Protein 3V0D (pdb70)

B-factor: mean 23.6, std 9.69, range [8.45, 81.12]

Radius of gyration: 30.99 Å; Cα contacts (8 Å, |Δi|>4): 1532; chains: 2; bounding box: 64×59×99 Å

InterPro domains:
  IPR000387 Tyrosine-specific protein phosphatases domain [PS50056] (335-398)
  IPR005821 Ion transport domain [PF00520] (120-241)
  IPR014020 Tensin phosphatase, C2 domain [PF10409] (434-572)
  IPR014020 Tensin phosphatase, C2 domain [PS51182] (431-573)
  IPR014020 Tensin phosphatase, C2 domain [SM01326] (434-572)
  IPR016130 Protein-tyrosine phosphatase, active site [PS00383] (361-371)
  IPR027359 Voltage-dependent channel domain superfamily [G3DSA:1.20.120.350] (106-241)
  IPR029021 Protein-tyrosine phosphatase-like [G3DSA:3.90.190.10] (242-432)
  IPR029021 Protein-tyrosine phosphatase-like [SSF52799] (259-425)
  IPR029023 Tensin-type phosphatase domain [PS51181] (253-429)
  IPR035892 C2 domain superfamily [SSF49562] (437-572)
  IPR045102 TPTE, protein tyrosine phosphatase-like catalytic domain [cd14510] (249-425)
  IPR051281 Dual-specificity lipid and protein phosphatase [PTHR12305] (237-574)

Secondary structure (DSSP, 8-state):
-TTEEEETTEEEEEEEEETTEEEE--EESSS--TTSEEHHHHHHHHHHHSTT-EEEEEEETT----GGGGTT-EEEEEE-TTS---HHHHHHHHHHHHHHHHT-TT-EEEEE-SSSSHHHHHHHHHHHHHTTS-SSHHHHHHHHHHHHSS--TTS---SS--HHHHHHHHHHHHHHHHSTTSPPPP--EEEEEEEEE--TTSTTSSSTTEEEEEEETTEEEEEEETTTTBTEEEEEETTTTEEEEEE-SPPPB-SEEEEEEEE--TTS--BTBTSSEEEEEEGGG--TTEEEEEGGGSBTTTSGGGTTTS-TT-EEEEEEEE---/--HHHHTTSEEETTEEESEEEEETTEEEE---B----BHHHHHHHHHHHSTT-EEEEEEETT----GGGGTT-EEEEEE-TTS---HHHHHHHHHHHHHHHHT-TT-EEEEE-SSSSHHHHHHHHHHHHHHTS-SSHHHHHHHHHHHHSS--TTS---SS--HHHHHHHHHHHHHHHHSTTSPPPP--EEEEEEEEES-TTSTTSSSTTEEEEEEETTEEEEEEETTTTBTEEEEEETTTTEEEEEE-SPPPB-SEEEEEEEES-TTS--BTBTSSEEEEEEGGG--TTEEEEEGGGSBTTTSGGGTTTS-TT-EEEEEEEE---

Sequence (650 aa):
NKRRYRKDGFDLDLTYVTDHVIAMSFPSSSGRQSLFRNPIGEVSRFFKTKHPDDKFRIYNLCSERGYDETKKFDNHVYRVMIDDHNVPTLVDLLKFIDDAKVWMTSDPDHVIAIIHSKGGKGRTGTLVSSWLLEDGKFDTAKEALEYFGSRRTDFEVGDVFQGGVVEEETASQIRYVGYFEKIKKNYGGQLPPMMKKLKVTGVTITAIQQGVGRGNGSDLSMQIVSERRRQEVLLCKFAEGYNCALQYDDATDDCVTTCEVKNCPVLAGDIKVRFMMSTSKSLPRGYDNCPFYFWFNTSSLVEGDHVTLLKKREEEIDNPHKKKTWKIYRDNFTVKLTFSDAEDRTISQNKRRYRKDGFDLDDLTYVTDHVIAMSFPSSFRRNNPIGEVSRFFKTKHPDKKFRIYNLCSEERRGYDETKFDNHVYRVMIDDHNVPTLVDLLKKFIDDAKVWMTSDPDHVIAIIHSKGGKGRTGTLVSSWLLEDGKFDTAKEALEYFGSRRTDFEVGDVFQQGGVVEEETASQIRYVGYFEKIKKNYGGQQLPPMKKKLKKVTGVTITAIQGVGRRGNGSDLSMQIVSERRRQQEVLLCKFAEGYNCALQYDATDDDCVTCEVKNCPVLAGDIKVRFMMSTSKKSLPRGYDNCPFYFWFNTSLLVEGDHVTLKREEEEIDNPHKKKTWKIYRDNFTVKLTFSDAED

Nearest PDB structures (foldseek):
  3v0g-assembly2_B  TM=9.967E-01  e=2.244E-71  Ciona intestinalis
  3v0g-assembly4_D  TM=9.934E-01  e=1.334E-70  Ciona intestinalis
  3v0f-assembly2_B  TM=9.771E-01  e=1.043E-70  Ciona intestinalis
  3v0i-assembly1_A  TM=9.917E-01  e=1.447E-60  Ciona intestinalis
  3v0e-assembly1_A  TM=9.172E-01  e=2.207E-64  Ciona intestinalis

CATH classification: 3.90.190.10 (+1 more: 2.60.40.1110)

Solvent-accessible surface area: 29872 Å² total; per-residue (Å²): 140,136,69,72,23,162,121,97,69,9,70,1,27,3,11,73,2,25,112,64,4,0,0,0,12,10,1,7,86,43,216,105,73,121,191,83,0,9,21,43,57,0,5,102,0,0,86,82,70,28,75,120,72,4,49,0,0,0,0,3,9,81,89,6,18,23,42,27,96,0,66,73,61,19,30,61,5,60,1,46,46,44,2,7,2,51,0,86,50,0,29,126,0,11,86,32,0,83,102,50,31,112,82,26,117,80,18,0,0,0,0,0,2,126,42,0,61,9,7,0,3,2,0,0,0,0,4,0,5,24,62,50,114,44,105,48,8,140,88,0,12,20,50,0,0,9,101,0,9,133,14,110,110,77,74,111,46,70,52,10,25,1,4,0,4,72,33,0,0,25,28,3,34,89,0,82,118,99,78,66,35,126,85,6,99,136,50,49,8,79,1,52,10,1,24,0,42,1,0,103,44,0,18,142,10,50,0,27,4,4,20,0,29,0,21,18,149,149,122,92,50,13,34,0,75,2,55,133,34,106,42,2,44,55,126,93,49,65,130,102,30,18,1,61,1,96,7,84,115,8,52,78,2,33,27,15,0,18,0,30,0,52,22,103,20,209,88,9,88,150,41,44,33,96,0,5,0,0,0,31,1,7,0,20,21,14,146,69,86,79,32,59,4,130,32,122,58,0,0,7,0,28,66,142,161,27,87,189,40,6,64,116,76,0,27,1,72,0,44,12,44,115,15,88,170,143,79,162,49,70,48,136,26,28,27,163,128,94,69,9,37,0,1,2,16,50,0,30,110,67,4,0,0,0,0,13,0,43,114,105,148,4,59,9,46,58,0,7,99,0,0,86,81,67,28,74,118,71,3,49,0,0,0,0,4,14,90,95,2,12,18,43,26,79,0,64,74,57,19,48,61,5,56,0,51,43,44,2,7,1,47,0,77,41,0,27,118,0,6,81,30,0,80,99,52,31,114,79,30,116,80,17,0,0,0,0,0,1,126,15,0,71,9,7,0,3,2,0,0,0,0,9,1,5,36,69,50,120,45,110,46,9,139,90,0,15,22,61,0,0,37,111,0,32,76,16,118,114,78,76,120,56,112,40,8,27,0,5,0,4,76,37,0,0,28,29,2,34,62,0,83,122,99,71,72,31,135,76,7,98,93,64,65,8,77,1,54,9,1,23,0,42,1,0,100,42,0,17,158,7,47,0,48,8,4,19,0,31,0,20,18,153,134,121,91,52,12,33,0,75,2,62,127,36,106,42,2,40,47,135,96,64,72,143,99,31,12,1,61,1,97,8,83,116,8,51,76,3,34,13,15,0,18,0,30,0,52,20,116,24,210,100,8,76,150,42,46,35,97,0,6,0,0,0,31,2,6,0,10,16,10,130,64,86,76,35,60,2,114,24,95,58,0,0,9,0,39,66,150,168,21,102,193,46,5,69,119,77,0,27,0,71,0,43,12,44,113,15,93,176

Structure (mmCIF, N/CA/C/O backbone):
data_3V0D
#
_entry.id   3V0D
#
_cell.length_a   50.967
_cell.length_b   85.706
_cell.length_c   84.327
_cell.angle_alpha   90.00
_cell.angle_beta   90.96
_cell.angle_gamma   90.00
#
_symmetry.space_group_name_H-M   'P 1 21 1'
#
loop_
_entity.id
_entity.type
_entity.pdbx_description
1 polymer 'Voltage-sensor containing phosphatase'
2 non-polymer 'PHOSPHATE ION'
3 water water
#
loop_
_atom_site.group_PDB
_atom_site.id
_atom_site.type_symbol
_atom_site.label_atom_id
_atom_site.label_alt_id
_atom_site.label_comp_id
_atom_site.label_asym_id
_atom_site.label_entity_id
_atom_site.label_seq_id
_atom_site.pdbx_PDB_ins_code
_atom_site.Cartn_x
_atom_site.Cartn_y
_atom_site.Cartn_z
_atom_site.occupancy
_atom_site.B_iso_or_equiv
_atom_site.auth_seq_id
_atom_site.auth_comp_id
_atom_site.auth_asym_id
_atom_site.auth_atom_id
_atom_site.pdbx_PDB_model_num
ATOM 1 N N A ASN A 1 14 ? -0.582 -17.140 41.960 0.67 44.82 251 ASN A N 1
ATOM 2 C CA A ASN A 1 14 ? -0.285 -15.846 42.653 0.67 44.65 251 ASN A CA 1
ATOM 3 C C A ASN A 1 14 ? -0.405 -14.623 41.730 0.67 44.10 251 ASN A C 1
ATOM 4 O O A ASN A 1 14 ? -0.911 -14.738 40.611 0.67 44.12 251 ASN A O 1
ATOM 9 N N A LYS A 1 15 ? 0.058 -13.464 42.207 0.67 43.38 252 LYS A N 1
ATOM 10 C CA A LYS A 1 15 ? -0.020 -12.198 41.456 0.67 42.58 252 LYS A CA 1
ATOM 11 C C A LYS A 1 15 ? 0.737 -12.246 40.131 0.67 41.85 252 LYS A C 1
ATOM 12 O O A LYS A 1 15 ? 0.332 -11.617 39.144 0.67 41.27 252 LYS A O 1
ATOM 18 N N A ARG A 1 16 ? 1.837 -12.994 40.119 0.67 41.11 253 ARG A N 1
ATOM 19 C CA A ARG A 1 16 ? 2.677 -13.106 38.934 0.67 40.54 253 ARG A CA 1
ATOM 20 C C A ARG A 1 16 ? 2.107 -14.052 37.882 0.67 39.76 253 ARG A C 1
ATOM 21 O O A ARG A 1 16 ? 2.620 -14.100 36.770 0.67 39.37 253 ARG A O 1
ATOM 29 N N . ARG A 1 17 ? 1.049 -14.792 38.225 1.00 39.17 254 ARG A N 1
ATOM 30 C CA . ARG A 1 17 ? 0.588 -15.901 37.379 1.00 38.31 254 ARG A CA 1
ATOM 31 C C . ARG A 1 17 ? -0.770 -15.696 36.692 1.00 37.17 254 ARG A C 1
ATOM 32 O O . ARG A 1 17 ? -1.785 -15.446 37.358 1.00 37.99 254 ARG A O 1
ATOM 40 N N . TYR A 1 18 ? -0.776 -15.823 35.362 1.00 34.98 255 TYR A N 1
ATOM 41 C CA . TYR A 1 18 ? -1.995 -15.850 34.555 1.00 33.17 255 TYR A CA 1
ATOM 42 C C . TYR A 1 18 ? -2.327 -17.315 34.229 1.00 33.85 255 TYR A C 1
ATOM 43 O O . TYR A 1 18 ? -1.624 -17.964 33.457 1.00 32.18 255 TYR A O 1
ATOM 52 N N . ARG A 1 19 ? -3.388 -17.835 34.845 1.00 35.15 256 ARG A N 1
ATOM 53 C CA . ARG A 1 19 ? -3.788 -19.236 34.666 1.00 37.63 256 ARG A CA 1
ATOM 54 C C . ARG A 1 19 ? -5.251 -19.269 34.269 1.00 38.40 256 ARG A C 1
ATOM 55 O O . ARG A 1 19 ? -6.138 -19.430 35.124 1.00 39.45 256 ARG A O 1
ATOM 63 N N . LYS A 1 20 ? -5.498 -19.131 32.971 1.00 38.97 257 LYS A N 1
ATOM 64 C CA . LYS A 1 20 ? -6.831 -18.882 32.444 1.00 39.56 257 LYS A CA 1
ATOM 65 C C . LYS A 1 20 ? -6.886 -19.206 30.955 1.00 39.03 257 LYS A C 1
ATOM 66 O O . LYS A 1 20 ? -5.905 -19.010 30.232 1.00 38.61 257 LYS A O 1
ATOM 72 N N . ASP A 1 21 ? -8.034 -19.718 30.512 1.00 38.58 258 ASP A N 1
ATOM 73 C CA . ASP A 1 21 ? -8.329 -19.934 29.090 1.00 37.99 258 ASP A CA 1
ATOM 74 C C . ASP A 1 21 ? -7.254 -20.725 28.345 1.00 36.98 258 ASP A C 1
ATOM 75 O O . ASP A 1 21 ? -6.958 -20.440 27.186 1.00 37.07 258 ASP A O 1
ATOM 80 N N . GLY A 1 22 ? -6.675 -21.710 29.022 1.00 35.58 259 GLY A N 1
ATOM 81 C CA . GLY A 1 22 ? -5.670 -22.574 28.420 1.00 34.29 259 GLY A CA 1
ATOM 82 C C . GLY A 1 22 ? -4.264 -22.006 28.370 1.00 33.19 259 GLY A C 1
ATOM 83 O O . GLY A 1 22 ? -3.418 -22.534 27.656 1.00 33.84 259 GLY A O 1
ATOM 84 N N . PHE A 1 23 ? -4.017 -20.934 29.127 1.00 32.06 260 PHE A N 1
ATOM 85 C CA . PHE A 1 23 ? -2.678 -20.363 29.293 1.00 30.36 260 PHE A CA 1
ATOM 86 C C . PHE A 1 23 ? -2.229 -20.520 30.728 1.00 30.42 260 PHE A C 1
ATOM 87 O O . PHE A 1 23 ? -3.048 -20.540 31.658 1.00 31.11 260 PHE A O 1
ATOM 95 N N . ASP A 1 24 ? -0.924 -20.649 30.901 1.00 29.04 261 ASP A N 1
ATOM 96 C CA . ASP A 1 24 ? -0.320 -20.687 32.210 1.00 28.66 261 ASP A CA 1
ATOM 97 C C . ASP A 1 24 ? 0.999 -19.948 32.071 1.00 27.61 261 ASP A C 1
ATOM 98 O O . ASP A 1 24 ? 2.001 -20.539 31.677 1.00 28.37 261 ASP A O 1
ATOM 103 N N . LEU A 1 25 ? 0.981 -18.654 32.387 1.00 26.44 262 LEU A N 1
ATOM 104 C CA . LEU A 1 25 ? 2.122 -17.773 32.130 1.00 25.73 262 LEU A CA 1
ATOM 105 C C . LEU A 1 25 ? 2.442 -16.864 33.309 1.00 24.81 262 LEU A C 1
ATOM 106 O O . LEU A 1 25 ? 1.539 -16.458 34.053 1.00 25.63 262 LEU A O 1
ATOM 111 N N . ASP A 1 26 ? 3.726 -16.528 33.445 1.00 23.75 263 ASP A N 1
ATOM 112 C CA . ASP A 1 26 ? 4.177 -15.491 34.361 1.00 23.57 263 ASP A CA 1
ATOM 113 C C . ASP A 1 26 ? 3.915 -14.140 33.670 1.00 22.29 263 ASP A C 1
ATOM 114 O O . ASP A 1 26 ? 4.725 -13.657 32.876 1.00 21.64 263 ASP A O 1
ATOM 119 N N . LEU A 1 27 ? 2.760 -13.552 33.952 1.00 21.84 264 LEU A N 1
ATOM 120 C CA . LEU A 1 27 ? 2.242 -12.421 33.200 1.00 21.22 264 LEU A CA 1
ATOM 121 C C . LEU A 1 27 ? 1.196 -11.779 34.087 1.00 20.23 264 LEU A C 1
ATOM 122 O O . LEU A 1 27 ? 0.355 -12.477 34.672 1.00 22.86 264 LEU A O 1
ATOM 127 N N . THR A 1 28 ? 1.259 -10.452 34.180 1.00 18.93 265 THR A N 1
ATOM 128 C CA . THR A 1 28 ? 0.400 -9.693 35.069 1.00 19.01 265 THR A CA 1
ATOM 129 C C . THR A 1 28 ? -0.205 -8.525 34.313 1.00 17.86 265 THR A C 1
ATOM 130 O O . THR A 1 28 ? 0.538 -7.737 33.706 1.00 18.31 265 THR A O 1
ATOM 134 N N . TYR A 1 29 ? -1.525 -8.355 34.385 1.00 18.20 266 TYR A N 1
ATOM 135 C CA . TYR A 1 29 ? -2.164 -7.114 33.963 1.00 17.63 266 TYR A CA 1
ATOM 136 C C . TYR A 1 29 ? -2.000 -6.087 35.072 1.00 17.83 266 TYR A C 1
ATOM 137 O O . TYR A 1 29 ? -2.719 -6.093 36.067 1.00 19.69 266 TYR A O 1
ATOM 146 N N . VAL A 1 30 ? -0.983 -5.247 34.945 1.00 17.34 267 VAL A N 1
ATOM 147 C CA . VAL A 1 30 ? -0.777 -4.151 35.890 1.00 17.89 267 VAL A CA 1
ATOM 148 C C . VAL A 1 30 ? -1.970 -3.190 35.844 1.00 17.81 267 VAL A C 1
ATOM 149 O O . VAL A 1 30 ? -2.463 -2.770 36.889 1.00 19.05 267 VAL A O 1
ATOM 153 N N . THR A 1 31 ? -2.415 -2.901 34.618 1.00 17.88 268 THR A N 1
ATOM 154 C CA . THR A 1 31 ? -3.728 -2.316 34.345 1.00 18.71 268 THR A CA 1
ATOM 155 C C . THR A 1 31 ? -4.351 -3.161 33.238 1.00 18.95 268 THR A C 1
ATOM 156 O O . THR A 1 31 ? -3.726 -4.104 32.754 1.00 19.31 268 THR A O 1
ATOM 160 N N . ASP A 1 32 ? -5.569 -2.834 32.807 1.00 19.52 269 ASP A N 1
ATOM 161 C CA . ASP A 1 32 ? -6.158 -3.561 31.673 1.00 20.06 269 ASP A CA 1
ATOM 162 C C . ASP A 1 32 ? -5.336 -3.460 30.400 1.00 19.17 269 ASP A C 1
ATOM 163 O O . ASP A 1 32 ? -5.500 -4.305 29.528 1.00 20.38 269 ASP A O 1
ATOM 168 N N . HIS A 1 33 ? -4.510 -2.406 30.264 1.00 17.96 270 HIS A N 1
ATOM 169 C CA . HIS A 1 33 ? -3.777 -2.196 29.003 1.00 17.55 270 HIS A CA 1
ATOM 170 C C . HIS A 1 33 ? -2.273 -2.188 29.155 1.00 16.91 270 HIS A C 1
ATOM 171 O O . HIS A 1 33 ? -1.585 -1.927 28.184 1.00 17.32 270 HIS A O 1
ATOM 178 N N . VAL A 1 34 ? -1.776 -2.495 30.359 1.00 16.83 271 VAL A N 1
ATOM 179 C CA . VAL A 1 34 ? -0.342 -2.502 30.642 1.00 15.93 271 VAL A CA 1
ATOM 180 C C . VAL A 1 34 ? -0.003 -3.805 31.331 1.00 16.07 271 VAL A C 1
ATOM 181 O O . VAL A 1 34 ? -0.463 -4.058 32.448 1.00 17.06 271 VAL A O 1
ATOM 185 N N . ILE A 1 35 ? 0.801 -4.623 30.640 1.00 15.91 272 ILE A N 1
ATOM 186 C CA . ILE A 1 35 ? 1.185 -5.937 31.092 1.00 16.11 272 ILE A CA 1
ATOM 187 C C . ILE A 1 35 ? 2.659 -5.929 31.492 1.00 15.57 272 ILE A C 1
ATOM 188 O O . ILE A 1 35 ? 3.479 -5.303 30.809 1.00 15.85 272 ILE A O 1
ATOM 193 N N . ALA A 1 36 ? 2.979 -6.624 32.594 1.00 16.07 273 ALA A N 1
ATOM 194 C CA . ALA A 1 36 ? 4.350 -6.916 32.982 1.00 16.19 273 ALA A CA 1
ATOM 195 C C . ALA A 1 36 ? 4.526 -8.423 32.934 1.00 16.33 273 ALA A C 1
ATOM 196 O O . ALA A 1 36 ? 3.665 -9.165 33.409 1.00 18.01 273 ALA A O 1
ATOM 198 N N . MET A 1 37 ? 5.640 -8.908 32.384 1.00 15.71 274 MET A N 1
ATOM 199 C CA . MET A 1 37 ? 5.836 -10.358 32.264 1.00 16.46 274 MET A CA 1
ATOM 200 C C . MET A 1 37 ? 7.324 -10.687 32.267 1.00 15.64 274 MET A C 1
ATOM 201 O O . MET A 1 37 ? 8.180 -9.793 32.156 1.00 15.65 274 MET A O 1
ATOM 206 N N . SER A 1 38 ? 7.627 -11.974 32.393 1.00 16.90 275 SER A N 1
ATOM 207 C CA . SER A 1 38 ? 9.001 -12.457 32.330 1.00 17.16 275 SER A CA 1
ATOM 208 C C . SER A 1 38 ? 9.429 -12.715 30.878 1.00 16.50 275 SER A C 1
ATOM 209 O O . SER A 1 38 ? 8.667 -12.462 29.928 1.00 17.37 275 SER A O 1
ATOM 212 N N . PHE A 1 39 ? 10.660 -13.189 30.709 1.00 16.65 276 PHE A N 1
ATOM 213 C CA . PHE A 1 39 ? 11.227 -13.311 29.381 1.00 16.89 276 PHE A CA 1
ATOM 214 C C . PHE A 1 39 ? 10.528 -14.406 28.546 1.00 17.38 276 PHE A C 1
ATOM 215 O O . PHE A 1 39 ? 10.306 -15.519 29.047 1.00 19.15 276 PHE A O 1
ATOM 223 N N . PRO A 1 40 ? 10.176 -14.120 27.275 1.00 18.24 277 PRO A N 1
ATOM 224 C CA . PRO A 1 40 ? 9.592 -15.165 26.408 1.00 19.35 277 PRO A CA 1
ATOM 225 C C . PRO A 1 40 ? 10.726 -16.072 25.940 1.00 20.24 277 PRO A C 1
ATOM 226 O O . PRO A 1 40 ? 11.544 -15.686 25.089 1.00 21.51 277 PRO A O 1
ATOM 230 N N . SER A 1 41 ? 10.760 -17.279 26.496 1.00 21.94 278 SER A N 1
ATOM 231 C CA A SER A 1 41 ? 11.936 -18.127 26.430 0.83 23.21 278 SER A CA 1
ATOM 232 C CA B SER A 1 41 ? 11.932 -18.143 26.439 0.17 22.83 278 SER A CA 1
ATOM 233 C C . SER A 1 41 ? 11.908 -19.119 25.273 1.00 23.36 278 SER A C 1
ATOM 234 O O . SER A 1 41 ? 10.848 -19.495 24.776 1.00 22.94 278 SER A O 1
ATOM 239 N N . SER A 1 42 ? 13.106 -19.543 24.868 1.00 25.46 279 SER A N 1
ATOM 240 C CA . SER A 1 42 ? 13.304 -20.408 23.720 1.00 27.61 279 SER A CA 1
ATOM 241 C C . SER A 1 42 ? 12.785 -21.794 23.994 1.00 28.17 279 SER A C 1
ATOM 242 O O . SER A 1 42 ? 12.869 -22.287 25.127 1.00 28.80 279 SER A O 1
ATOM 247 N N . GLY A 1 43 ? 12.249 -22.415 22.947 1.00 29.35 280 GLY A N 1
ATOM 248 C CA . GLY A 1 43 ? 11.781 -23.794 23.039 1.00 29.36 280 GLY A CA 1
ATOM 249 C C . GLY A 1 43 ? 10.491 -23.967 23.830 1.00 28.96 280 GLY A C 1
ATOM 250 O O . GLY A 1 43 ? 9.858 -22.981 24.254 1.00 28.90 280 GLY A O 1
ATOM 251 N N . ARG A 1 44 ? 10.112 -25.231 24.039 1.00 29.00 281 ARG A N 1
ATOM 252 C CA . ARG A 1 44 ? 8.784 -25.577 24.572 1.00 29.56 281 ARG A CA 1
ATOM 253 C C . ARG A 1 44 ? 8.720 -25.822 26.090 1.00 30.03 281 ARG A C 1
ATOM 254 O O . ARG A 1 44 ? 7.625 -25.864 26.668 1.00 29.98 281 ARG A O 1
ATOM 262 N N . GLN A 1 45 ? 9.889 -25.948 26.719 1.00 30.29 282 GLN A N 1
ATOM 263 C CA . GLN A 1 45 ? 10.012 -26.208 28.154 1.00 31.39 282 GLN A CA 1
ATOM 264 C C . GLN A 1 45 ? 9.339 -25.099 28.954 1.00 30.13 282 GLN A C 1
ATOM 265 O O . GLN A 1 45 ? 9.581 -23.906 28.708 1.00 29.64 282 GLN A O 1
ATOM 271 N N . SER A 1 46 ? 8.493 -25.487 29.903 1.00 29.61 283 SER A N 1
ATOM 272 C CA . SER A 1 46 ? 7.737 -24.528 30.707 1.00 29.78 283 SER A CA 1
ATOM 273 C C . SER A 1 46 ? 8.210 -24.477 32.170 1.00 28.89 283 SER A C 1
ATOM 274 O O . SER A 1 46 ? 7.656 -23.718 32.975 1.00 30.02 283 SER A O 1
ATOM 279 N N . LEU A 1 47 ? 9.233 -25.262 32.511 1.00 28.37 284 LEU A N 1
ATOM 280 C CA . LEU A 1 47 ? 9.776 -25.269 33.880 1.00 27.58 284 LEU A CA 1
ATOM 281 C C . LEU A 1 47 ? 10.376 -23.897 34.160 1.00 27.24 284 LEU A C 1
ATOM 282 O O . LEU A 1 47 ? 11.461 -23.583 33.691 1.00 28.36 284 LEU A O 1
ATOM 287 N N . PHE A 1 48 ? 9.635 -23.106 34.923 1.00 26.10 285 PHE A N 1
ATOM 288 C CA . PHE A 1 48 ? 10.009 -21.778 35.395 1.00 27.19 285 PHE A CA 1
ATOM 289 C C . PHE A 1 48 ? 10.351 -20.846 34.255 1.00 26.92 285 PHE A C 1
ATOM 290 O O . PHE A 1 48 ? 11.244 -19.987 34.381 1.00 28.60 285 PHE A O 1
ATOM 298 N N . ARG A 1 49 ? 9.628 -21.002 33.144 1.00 25.54 286 ARG A N 1
ATOM 299 C CA . ARG A 1 49 ? 9.735 -20.043 32.052 1.00 25.96 286 ARG A CA 1
ATOM 300 C C . ARG A 1 49 ? 8.482 -20.003 31.193 1.00 23.75 286 ARG A C 1
ATOM 301 O O . ARG A 1 49 ? 7.730 -20.987 31.118 1.00 24.12 286 ARG A O 1
ATOM 309 N N . ASN A 1 50 ? 8.272 -18.858 30.552 1.00 23.25 287 ASN A N 1
ATOM 310 C CA . ASN A 1 50 ? 7.191 -18.665 29.614 1.00 21.99 287 ASN A CA 1
ATOM 311 C C . ASN A 1 50 ? 7.678 -19.034 28.223 1.00 21.75 287 ASN A C 1
ATOM 312 O O . ASN A 1 50 ? 8.510 -18.354 27.677 1.00 22.42 287 ASN A O 1
ATOM 317 N N . PRO A 1 51 ? 7.181 -20.129 27.639 1.00 22.35 288 PRO A N 1
ATOM 318 C CA . PRO A 1 51 ? 7.633 -20.486 26.287 1.00 22.37 288 PRO A CA 1
ATOM 319 C C . PRO A 1 51 ? 7.185 -19.432 25.288 1.00 21.40 288 PRO A C 1
ATOM 320 O O . PRO A 1 51 ? 6.020 -19.013 25.305 1.00 21.31 288 PRO A O 1
ATOM 324 N N . ILE A 1 52 ? 8.101 -19.007 24.421 1.00 20.99 289 ILE A N 1
ATOM 325 C CA . ILE A 1 52 ? 7.795 -17.934 23.464 1.00 20.93 289 ILE A CA 1
ATOM 326 C C . ILE A 1 52 ? 6.589 -18.257 22.568 1.00 21.73 289 ILE A C 1
ATOM 327 O O . ILE A 1 52 ? 5.810 -17.361 22.251 1.00 21.44 289 ILE A O 1
ATOM 332 N N . GLY A 1 53 ? 6.425 -19.527 22.190 1.00 22.13 290 GLY A N 1
ATOM 333 C CA . GLY A 1 53 ? 5.258 -19.934 21.416 1.00 23.21 290 GLY A CA 1
ATOM 334 C C . GLY A 1 53 ? 3.954 -19.650 22.146 1.00 22.86 290 GLY A C 1
ATOM 335 O O . GLY A 1 53 ? 2.974 -19.214 21.530 1.00 24.01 290 GLY A O 1
ATOM 336 N N . GLU A 1 54 ? 3.933 -19.882 23.461 1.00 22.15 291 GLU A N 1
ATOM 337 C CA . GLU A 1 54 ? 2.742 -19.613 24.255 1.00 22.16 291 GLU A CA 1
ATOM 338 C C . GLU A 1 54 ? 2.508 -18.119 24.471 1.00 21.12 291 GLU A C 1
ATOM 339 O O . GLU A 1 54 ? 1.381 -17.652 24.445 1.00 21.38 291 GLU A O 1
ATOM 345 N N . VAL A 1 55 ? 3.576 -17.354 24.664 1.00 20.12 292 VAL A N 1
ATOM 346 C CA . VAL A 1 55 ? 3.430 -15.912 24.844 1.00 19.46 292 VAL A CA 1
ATOM 347 C C . VAL A 1 55 ? 2.930 -15.270 23.550 1.00 19.48 292 VAL A C 1
ATOM 348 O O . VAL A 1 55 ? 2.015 -14.432 23.567 1.00 19.74 292 VAL A O 1
ATOM 352 N N . SER A 1 56 ? 3.499 -15.680 22.422 1.00 20.77 293 SER A N 1
ATOM 353 C CA . SER A 1 56 ? 3.050 -15.099 21.162 1.00 21.60 293 SER A CA 1
ATOM 354 C C . SER A 1 56 ? 1.603 -15.505 20.853 1.00 21.89 293 SER A C 1
ATOM 355 O O . SER A 1 56 ? 0.804 -14.670 20.409 1.00 21.80 293 SER A O 1
ATOM 360 N N . ARG A 1 57 ? 1.248 -16.761 21.138 1.00 22.33 294 ARG A N 1
ATOM 361 C CA . ARG A 1 57 ? -0.147 -17.201 21.028 1.00 23.36 294 ARG A CA 1
ATOM 362 C C . ARG A 1 57 ? -1.088 -16.367 21.903 1.00 22.95 294 ARG A C 1
ATOM 363 O O . ARG A 1 57 ? -2.180 -16.007 21.481 1.00 23.48 294 ARG A O 1
ATOM 371 N N . PHE A 1 58 ? -0.664 -16.077 23.134 1.00 21.87 295 PHE A N 1
ATOM 372 C CA . PHE A 1 58 ? -1.456 -15.258 24.033 1.00 21.85 295 PHE A CA 1
ATOM 373 C C . PHE A 1 58 ? -1.805 -13.913 23.402 1.00 21.71 295 PHE A C 1
ATOM 374 O O . PHE A 1 58 ? -2.963 -13.499 23.392 1.00 22.44 295 PHE A O 1
ATOM 382 N N . PHE A 1 59 ? -0.793 -13.216 22.900 1.00 20.75 296 PHE A N 1
ATOM 383 C CA . PHE A 1 59 ? -1.029 -11.884 22.344 1.00 20.83 296 PHE A CA 1
ATOM 384 C C . PHE A 1 59 ? -1.847 -11.883 21.067 1.00 21.55 296 PHE A C 1
ATOM 385 O O . PHE A 1 59 ? -2.746 -11.060 20.900 1.00 22.23 296 PHE A O 1
ATOM 393 N N . LYS A 1 60 ? -1.569 -12.839 20.193 1.00 22.61 297 LYS A N 1
ATOM 394 C CA . LYS A 1 60 ? -2.327 -12.950 18.955 1.00 24.40 297 LYS A CA 1
ATOM 395 C C . LYS A 1 60 ? -3.794 -13.303 19.214 1.00 24.71 297 LYS A C 1
ATOM 396 O O . LYS A 1 60 ? -4.681 -12.884 18.455 1.00 26.80 297 LYS A O 1
ATOM 402 N N . THR A 1 61 ? -4.049 -14.061 20.281 1.00 25.17 298 THR A N 1
ATOM 403 C CA . THR A 1 61 ? -5.399 -14.512 20.639 1.00 26.74 298 THR A CA 1
ATOM 404 C C . THR A 1 61 ? -6.184 -13.448 21.394 1.00 26.45 298 THR A C 1
ATOM 405 O O . THR A 1 61 ? -7.349 -13.187 21.079 1.00 27.48 298 THR A O 1
ATOM 409 N N . LYS A 1 62 ? -5.543 -12.843 22.389 1.00 25.54 299 LYS A N 1
ATOM 410 C CA . LYS A 1 62 ? -6.219 -11.943 23.312 1.00 25.61 299 LYS A CA 1
ATOM 411 C C . LYS A 1 62 ? -6.212 -10.484 22.879 1.00 23.40 299 LYS A C 1
ATOM 412 O O . LYS A 1 62 ? -7.092 -9.700 23.284 1.00 24.17 299 LYS A O 1
ATOM 418 N N . HIS A 1 63 ? -5.204 -10.099 22.098 1.00 21.96 300 HIS A N 1
ATOM 419 C CA . HIS A 1 63 ? -5.046 -8.704 21.704 1.00 20.97 300 HIS A CA 1
ATOM 420 C C . HIS A 1 63 ? -4.668 -8.601 20.226 1.00 21.23 300 HIS A C 1
ATOM 421 O O . HIS A 1 63 ? -3.709 -7.898 19.878 1.00 20.51 300 HIS A O 1
ATOM 428 N N . PRO A 1 64 ? -5.406 -9.316 19.344 1.00 22.44 301 PRO A N 1
ATOM 429 C CA . PRO A 1 64 ? -4.958 -9.377 17.950 1.00 22.61 301 PRO A CA 1
ATOM 430 C C . PRO A 1 64 ? -4.787 -7.996 17.319 1.00 21.58 301 PRO A C 1
ATOM 431 O O . PRO A 1 64 ? -5.684 -7.136 17.393 1.00 21.50 301 PRO A O 1
ATOM 435 N N . ASP A 1 65 ? -3.605 -7.785 16.741 1.00 21.39 302 ASP A N 1
ATOM 436 C CA A ASP A 1 65 ? -3.239 -6.528 16.076 0.77 22.00 302 ASP A CA 1
ATOM 437 C CA B ASP A 1 65 ? -3.271 -6.538 16.053 0.23 21.42 302 ASP A CA 1
ATOM 438 C C . ASP A 1 65 ? -3.281 -5.309 16.981 1.00 21.19 302 ASP A C 1
ATOM 439 O O . ASP A 1 65 ? -3.283 -4.172 16.498 1.00 22.94 302 ASP A O 1
ATOM 448 N N . LYS A 1 66 ? -3.283 -5.534 18.298 1.00 19.22 303 LYS A N 1
ATOM 449 C CA . LYS A 1 66 ? -3.424 -4.423 19.235 1.00 19.15 303 LYS A CA 1
ATOM 450 C C . LYS A 1 66 ? -2.428 -4.522 20.383 1.00 17.81 303 LYS A C 1
ATOM 451 O O . LYS A 1 66 ? -2.695 -4.010 21.485 1.00 18.64 303 LYS A O 1
ATOM 457 N N . PHE A 1 67 ? -1.273 -5.134 20.134 1.00 16.99 304 PHE A N 1
ATOM 458 C CA . PHE A 1 67 ? -0.234 -5.197 21.162 1.00 17.12 304 PHE A CA 1
ATOM 459 C C . PHE A 1 67 ? 1.119 -4.686 20.679 1.00 16.40 304 PHE A C 1
ATOM 460 O O . PHE A 1 67 ? 1.445 -4.724 19.481 1.00 16.70 304 PHE A O 1
ATOM 468 N N . ARG A 1 68 ? 1.930 -4.259 21.645 1.00 16.02 305 ARG A N 1
ATOM 469 C CA . ARG A 1 68 ? 3.327 -3.914 21.410 1.00 15.77 305 ARG A CA 1
ATOM 470 C C . ARG A 1 68 ? 4.112 -4.513 22.565 1.00 15.21 305 ARG A C 1
ATOM 471 O O . ARG A 1 68 ? 3.717 -4.357 23.731 1.00 15.92 305 ARG A O 1
ATOM 479 N N . ILE A 1 69 ? 5.219 -5.177 22.244 1.00 15.06 306 ILE A N 1
ATOM 480 C CA . ILE A 1 69 ? 6.079 -5.842 23.237 1.00 15.10 306 ILE A CA 1
ATOM 481 C C . ILE A 1 69 ? 7.351 -5.038 23.411 1.00 14.38 306 ILE A C 1
ATOM 482 O O . ILE A 1 69 ? 7.969 -4.642 22.420 1.00 15.17 306 ILE A O 1
ATOM 487 N N . TYR A 1 70 ? 7.759 -4.845 24.668 1.00 14.27 307 TYR A N 1
ATOM 488 C CA . TYR A 1 70 ? 9.019 -4.178 24.982 1.00 14.23 307 TYR A CA 1
ATOM 489 C C . TYR A 1 70 ? 9.942 -5.156 25.682 1.00 13.83 307 TYR A C 1
ATOM 490 O O . TYR A 1 70 ? 9.615 -5.655 26.774 1.00 14.73 307 TYR A O 1
ATOM 499 N N . ASN A 1 71 ? 11.078 -5.431 25.042 1.00 13.98 308 ASN A N 1
ATOM 500 C CA . ASN A 1 71 ? 12.116 -6.288 25.610 1.00 13.74 308 ASN A CA 1
ATOM 501 C C . ASN A 1 71 ? 13.179 -5.386 26.210 1.00 14.12 308 ASN A C 1
ATOM 502 O O . ASN A 1 71 ? 13.881 -4.687 25.470 1.00 14.48 308 ASN A O 1
ATOM 507 N N . LEU A 1 72 ? 13.294 -5.402 27.539 1.00 13.65 309 LEU A N 1
ATOM 508 C CA . LEU A 1 72 ? 14.202 -4.506 28.267 1.00 13.88 309 LEU A CA 1
ATOM 509 C C . LEU A 1 72 ? 15.569 -5.137 28.528 1.00 14.38 309 LEU A C 1
ATOM 510 O O . LEU A 1 72 ? 16.379 -4.568 29.256 1.00 15.72 309 LEU A O 1
ATOM 515 N N . CYS A 1 73 ? 15.849 -6.304 27.945 1.00 14.30 310 CYS A N 1
ATOM 516 C CA . CYS A 1 73 ? 17.096 -7.012 28.279 1.00 14.34 310 CYS A CA 1
ATOM 517 C C . CYS A 1 73 ? 18.202 -6.679 27.307 1.00 14.54 310 CYS A C 1
ATOM 518 O O . CYS A 1 73 ? 18.131 -7.017 26.118 1.00 15.29 310 CYS A O 1
ATOM 521 N N . SER A 1 74 ? 19.293 -6.100 27.801 1.00 14.64 311 SER A N 1
ATOM 522 C CA . SER A 1 74 ? 20.468 -5.965 26.956 1.00 15.12 311 SER A CA 1
ATOM 523 C C . SER A 1 74 ? 21.051 -7.339 26.621 1.00 15.09 311 SER A C 1
ATOM 524 O O . SER A 1 74 ? 21.734 -7.488 25.612 1.00 16.67 311 SER A O 1
ATOM 527 N N . GLU A 1 75 ? 20.808 -8.336 27.466 1.00 15.10 312 GLU A N 1
ATOM 528 C CA . GLU A 1 75 ? 21.556 -9.585 27.377 1.00 15.68 312 GLU A CA 1
ATOM 529 C C . GLU A 1 75 ? 21.043 -10.512 26.285 1.00 16.43 312 GLU A C 1
ATOM 530 O O . GLU A 1 75 ? 21.797 -11.395 25.881 1.00 17.40 312 GLU A O 1
ATOM 541 N N . ARG A 1 76 ? 19.793 -10.371 25.867 1.00 15.95 313 ARG A N 1
ATOM 542 C CA . ARG A 1 76 ? 19.163 -11.401 25.036 1.00 17.77 313 ARG A CA 1
ATOM 543 C C . ARG A 1 76 ? 17.990 -10.826 24.272 1.00 15.91 313 ARG A C 1
ATOM 544 O O . ARG A 1 76 ? 17.112 -10.194 24.880 1.00 16.10 313 ARG A O 1
ATOM 559 N N . GLY A 1 77 ? 17.988 -11.050 22.947 1.00 16.47 314 GLY A N 1
ATOM 560 C CA . GLY A 1 77 ? 16.790 -10.898 22.129 1.00 16.54 314 GLY A CA 1
ATOM 561 C C . GLY A 1 77 ? 16.223 -12.268 21.786 1.00 15.98 314 GLY A C 1
ATOM 562 O O . GLY A 1 77 ? 16.463 -13.262 22.459 1.00 17.62 314 GLY A O 1
ATOM 563 N N . TYR A 1 78 ? 15.437 -12.304 20.718 1.00 16.03 315 TYR A N 1
ATOM 564 C CA . TYR A 1 78 ? 14.715 -13.486 20.275 1.00 15.65 315 TYR A CA 1
ATOM 565 C C . TYR A 1 78 ? 14.166 -13.188 18.882 1.00 15.50 315 TYR A C 1
ATOM 566 O O . TYR A 1 78 ? 14.320 -12.063 18.381 1.00 15.83 315 TYR A O 1
ATOM 575 N N . ASP A 1 79 ? 13.531 -14.184 18.270 1.00 16.38 316 ASP A N 1
ATOM 576 C CA . ASP A 1 79 ? 12.881 -14.030 16.971 1.00 15.91 316 ASP A CA 1
ATOM 577 C C . ASP A 1 79 ? 11.624 -13.178 17.119 1.00 15.84 316 ASP A C 1
ATOM 578 O O . ASP A 1 79 ? 10.555 -13.655 17.530 1.00 16.70 316 ASP A O 1
ATOM 583 N N . GLU A 1 80 ? 11.747 -11.902 16.779 1.00 15.74 317 GLU A N 1
ATOM 584 C CA . GLU A 1 80 ? 10.655 -10.945 16.977 1.00 15.73 317 GLU A CA 1
ATOM 585 C C . GLU A 1 80 ? 9.532 -11.137 15.977 1.00 15.66 317 GLU A C 1
ATOM 586 O O . GLU A 1 80 ? 8.436 -10.605 16.160 1.00 16.19 317 GLU A O 1
ATOM 592 N N . THR A 1 81 ? 9.794 -11.904 14.914 1.00 15.54 318 THR A N 1
ATOM 593 C CA . THR A 1 81 ? 8.732 -12.238 13.981 1.00 16.88 318 THR A CA 1
ATOM 594 C C . THR A 1 81 ? 7.672 -13.140 14.611 1.00 16.60 318 THR A C 1
ATOM 595 O O . THR A 1 81 ? 6.524 -13.154 14.153 1.00 17.92 318 THR A O 1
ATOM 599 N N . LYS A 1 82 ? 8.013 -13.823 15.714 1.00 17.17 319 LYS A N 1
ATOM 600 C CA A LYS A 1 82 ? 7.031 -14.577 16.504 0.50 18.50 319 LYS A CA 1
ATOM 601 C CA B LYS A 1 82 ? 6.989 -14.583 16.423 0.50 18.13 319 LYS A CA 1
ATOM 602 C C . LYS A 1 82 ? 5.921 -13.658 17.013 1.00 18.40 319 LYS A C 1
ATOM 603 O O . LYS A 1 82 ? 4.791 -14.104 17.239 1.00 20.25 319 LYS A O 1
ATOM 614 N N . PHE A 1 83 ? 6.269 -12.385 17.234 1.00 17.75 320 PHE A N 1
ATOM 615 C CA . PHE A 1 83 ? 5.321 -11.373 17.719 1.00 18.23 320 PHE A CA 1
ATOM 616 C C . PHE A 1 83 ? 4.903 -10.442 16.573 1.00 18.21 320 PHE A C 1
ATOM 617 O O . PHE A 1 83 ? 4.544 -9.288 16.795 1.00 19.40 320 PHE A O 1
ATOM 625 N N . ASP A 1 84 ? 4.959 -10.964 15.346 1.00 18.48 321 ASP A N 1
ATOM 626 C CA . ASP A 1 84 ? 4.578 -10.193 14.155 1.00 19.69 321 ASP A CA 1
ATOM 627 C C . ASP A 1 84 ? 5.339 -8.872 14.053 1.00 18.02 321 ASP A C 1
ATOM 628 O O . ASP A 1 84 ? 4.815 -7.876 13.557 1.00 18.77 321 ASP A O 1
ATOM 633 N N . ASN A 1 85 ? 6.594 -8.878 14.503 1.00 17.10 322 ASN A N 1
ATOM 634 C CA . ASN A 1 85 ? 7.489 -7.731 14.372 1.00 17.44 322 ASN A CA 1
ATOM 635 C C . ASN A 1 85 ? 7.026 -6.534 15.188 1.00 17.74 322 ASN A C 1
ATOM 636 O O . ASN A 1 85 ? 7.353 -5.396 14.859 1.00 20.74 322 ASN A O 1
ATOM 641 N N . HIS A 1 86 ? 6.283 -6.781 16.261 1.00 17.05 323 HIS A N 1
ATOM 642 C CA . HIS A 1 86 ? 5.797 -5.693 17.128 1.00 17.98 323 HIS A CA 1
ATOM 643 C C . HIS A 1 86 ? 6.591 -5.640 18.430 1.00 16.83 323 HIS A C 1
ATOM 644 O O . HIS A 1 86 ? 6.018 -5.536 19.508 1.00 18.63 323 HIS A O 1
ATOM 651 N N . VAL A 1 87 ? 7.903 -5.700 18.324 1.00 16.62 324 VAL A N 1
ATOM 652 C CA . VAL A 1 87 ? 8.795 -5.702 19.486 1.00 16.05 324 VAL A CA 1
ATOM 653 C C . VAL A 1 87 ? 9.707 -4.491 19.405 1.00 16.11 324 VAL A C 1
ATOM 654 O O . VAL A 1 87 ? 10.223 -4.173 18.346 1.00 18.50 324 VAL A O 1
ATOM 658 N N . TYR A 1 88 ? 9.891 -3.847 20.553 1.00 15.54 325 TYR A N 1
ATOM 659 C CA . TYR A 1 88 ? 10.784 -2.700 20.712 1.00 15.49 325 TYR A CA 1
ATOM 660 C C . TYR A 1 88 ? 11.798 -3.059 21.796 1.00 15.03 325 TYR A C 1
ATOM 661 O O . TYR A 1 88 ? 11.407 -3.458 22.890 1.00 15.64 325 TYR A O 1
ATOM 670 N N . ARG A 1 89 ? 13.079 -2.909 21.513 1.00 15.91 326 ARG A N 1
ATOM 671 C CA . ARG A 1 89 ? 14.119 -3.248 22.492 1.00 15.63 326 ARG A CA 1
ATOM 672 C C . ARG A 1 89 ? 14.653 -2.018 23.200 1.00 15.43 326 ARG A C 1
ATOM 673 O O . ARG A 1 89 ? 14.953 -0.994 22.581 1.00 16.82 326 ARG A O 1
ATOM 681 N N . VAL A 1 90 ? 14.781 -2.127 24.519 1.00 15.21 327 VAL A N 1
ATOM 682 C CA . VAL A 1 90 ? 15.461 -1.132 25.347 1.00 16.42 327 VAL A CA 1
ATOM 683 C C . VAL A 1 90 ? 16.635 -1.873 25.993 1.00 15.80 327 VAL A C 1
ATOM 684 O O . VAL A 1 90 ? 16.419 -2.852 26.712 1.00 17.35 327 VAL A O 1
ATOM 688 N N . MET A 1 91 ? 17.865 -1.445 25.721 1.00 15.29 328 MET A N 1
ATOM 689 C CA . MET A 1 91 ? 19.031 -2.227 26.135 1.00 15.59 328 MET A CA 1
ATOM 690 C C . MET A 1 91 ? 19.415 -1.862 27.564 1.00 15.85 328 MET A C 1
ATOM 691 O O . MET A 1 91 ? 20.162 -0.918 27.775 1.00 20.30 328 MET A O 1
ATOM 696 N N . ILE A 1 92 ? 18.859 -2.553 28.537 1.00 14.18 329 ILE A N 1
ATOM 697 C CA . ILE A 1 92 ? 19.139 -2.276 29.955 1.00 14.06 329 ILE A CA 1
ATOM 698 C C . ILE A 1 92 ? 19.823 -3.510 30.538 1.00 13.48 329 ILE A C 1
ATOM 699 O O . ILE A 1 92 ? 19.332 -4.631 30.398 1.00 14.12 329 ILE A O 1
ATOM 704 N N . ASP A 1 93 ? 20.965 -3.321 31.211 1.00 13.87 330 ASP A N 1
ATOM 705 C CA . ASP A 1 93 ? 21.588 -4.438 31.911 1.00 14.51 330 ASP A CA 1
ATOM 706 C C . ASP A 1 93 ? 20.782 -4.790 33.160 1.00 13.96 330 ASP A C 1
ATOM 707 O O . ASP A 1 93 ? 20.236 -3.905 33.838 1.00 14.09 330 ASP A O 1
ATOM 712 N N . ASP A 1 94 ? 20.747 -6.073 33.496 1.00 14.45 331 ASP A N 1
ATOM 713 C CA . ASP A 1 94 ? 20.018 -6.500 34.684 1.00 14.82 331 ASP A CA 1
ATOM 714 C C . ASP A 1 94 ? 20.538 -5.732 35.903 1.00 14.17 331 ASP A C 1
ATOM 715 O O . ASP A 1 94 ? 21.757 -5.505 36.042 1.00 14.64 331 ASP A O 1
ATOM 720 N N . HIS A 1 95 ? 19.616 -5.293 36.754 1.00 14.52 332 HIS A N 1
ATOM 721 C CA . HIS A 1 95 ? 19.991 -4.563 37.982 1.00 14.75 332 HIS A CA 1
ATOM 722 C C . HIS A 1 95 ? 20.553 -3.183 37.695 1.00 13.80 332 HIS A C 1
ATOM 723 O O . HIS A 1 95 ? 21.180 -2.589 38.571 1.00 14.29 332 HIS A O 1
ATOM 730 N N . ASN A 1 96 ? 20.269 -2.658 36.501 1.00 14.05 333 ASN A N 1
ATOM 731 C CA . ASN A 1 96 ? 20.722 -1.343 36.109 1.00 13.88 333 ASN A CA 1
ATOM 732 C C . ASN A 1 96 ? 19.558 -0.556 35.488 1.00 13.74 333 ASN A C 1
ATOM 733 O O . ASN A 1 96 ? 18.395 -0.950 35.615 1.00 14.28 333 ASN A O 1
ATOM 738 N N . VAL A 1 97 ? 19.860 0.584 34.871 1.00 14.15 334 VAL A N 1
ATOM 739 C CA . VAL A 1 97 ? 18.850 1.536 34.417 1.00 14.63 334 VAL A CA 1
ATOM 740 C C . VAL A 1 97 ? 19.046 1.851 32.954 1.00 14.37 334 VAL A C 1
ATOM 741 O O . VAL A 1 97 ? 20.156 1.760 32.426 1.00 15.10 334 VAL A O 1
ATOM 745 N N . PRO A 1 98 ? 17.970 2.293 32.283 1.00 14.68 335 PRO A N 1
ATOM 746 C CA . PRO A 1 98 ? 18.124 2.863 30.941 1.00 14.98 335 PRO A CA 1
ATOM 747 C C . PRO A 1 98 ? 18.792 4.241 31.050 1.00 15.16 335 PRO A C 1
ATOM 748 O O . PRO A 1 98 ? 18.685 4.920 32.073 1.00 16.21 335 PRO A O 1
ATOM 752 N N . THR A 1 99 ? 19.400 4.677 29.955 1.00 15.52 336 THR A N 1
ATOM 753 C CA . THR A 1 99 ? 19.763 6.084 29.885 1.00 15.97 336 THR A CA 1
ATOM 754 C C . THR A 1 99 ? 18.476 6.922 29.887 1.00 14.88 336 THR A C 1
ATOM 755 O O . THR A 1 99 ? 17.409 6.441 29.472 1.00 14.43 336 THR A O 1
ATOM 759 N N . LEU A 1 100 ? 18.576 8.185 30.302 1.00 15.28 337 LEU A N 1
ATOM 760 C CA . LEU A 1 100 ? 17.393 9.046 30.225 1.00 14.94 337 LEU A CA 1
ATOM 761 C C . LEU A 1 100 ? 16.960 9.246 28.794 1.00 14.72 337 LEU A C 1
ATOM 762 O O . LEU A 1 100 ? 15.754 9.254 28.523 1.00 14.67 337 LEU A O 1
ATOM 767 N N . VAL A 1 101 ? 17.911 9.361 27.862 1.00 14.48 338 VAL A N 1
ATOM 768 C CA . VAL A 1 101 ? 17.537 9.433 26.451 1.00 15.47 338 VAL A CA 1
ATOM 769 C C . VAL A 1 101 ? 16.703 8.216 26.068 1.00 14.23 338 VAL A C 1
ATOM 770 O O . VAL A 1 101 ? 15.655 8.337 25.413 1.00 15.14 338 VAL A O 1
ATOM 774 N N . ASP A 1 102 ? 17.161 7.015 26.426 1.00 14.45 339 ASP A N 1
ATOM 775 C CA . ASP A 1 102 ? 16.414 5.817 26.074 1.00 14.77 339 ASP A CA 1
ATOM 776 C C . ASP A 1 102 ? 15.073 5.725 26.775 1.00 13.83 339 ASP A C 1
ATOM 777 O O . ASP A 1 102 ? 14.094 5.250 26.198 1.00 14.41 339 ASP A O 1
ATOM 782 N N . LEU A 1 103 ? 15.004 6.166 28.032 1.00 13.85 340 LEU A N 1
ATOM 783 C CA . LEU A 1 103 ? 13.737 6.173 28.741 1.00 13.88 340 LEU A CA 1
ATOM 784 C C . LEU A 1 103 ? 12.730 7.101 28.049 1.00 13.67 340 LEU A C 1
ATOM 785 O O . LEU A 1 103 ? 11.564 6.710 27.851 1.00 13.97 340 LEU A O 1
ATOM 790 N N . LEU A 1 104 ? 13.166 8.304 27.673 1.00 13.80 341 LEU A N 1
ATOM 791 C CA . LEU A 1 104 ? 12.240 9.223 27.020 1.00 14.67 341 LEU A CA 1
ATOM 792 C C . LEU A 1 104 ? 11.832 8.707 25.633 1.00 14.68 341 LEU A C 1
ATOM 793 O O . LEU A 1 104 ? 10.696 8.922 25.211 1.00 15.26 341 LEU A O 1
ATOM 798 N N . LYS A 1 105 ? 12.751 8.045 24.934 1.00 14.84 342 LYS A N 1
ATOM 799 C CA . LYS A 1 105 ? 12.420 7.456 23.628 1.00 15.47 342 LYS A CA 1
ATOM 800 C C . LYS A 1 105 ? 11.375 6.366 23.779 1.00 14.92 342 LYS A C 1
ATOM 801 O O . LYS A 1 105 ? 10.430 6.287 22.993 1.00 15.71 342 LYS A O 1
ATOM 807 N N . PHE A 1 106 ? 11.525 5.529 24.815 1.00 14.62 343 PHE A N 1
ATOM 808 C CA . PHE A 1 106 ? 10.535 4.507 25.111 1.00 14.51 343 PHE A CA 1
ATOM 809 C C . PHE A 1 106 ? 9.162 5.160 25.407 1.00 14.58 343 PHE A C 1
ATOM 810 O O . PHE A 1 106 ? 8.131 4.729 24.876 1.00 14.95 343 PHE A O 1
ATOM 818 N N . ILE A 1 107 ? 9.158 6.201 26.246 1.00 14.67 344 ILE A N 1
ATOM 819 C CA . ILE A 1 107 ? 7.898 6.846 26.622 1.00 15.36 344 ILE A CA 1
ATOM 820 C C . ILE A 1 107 ? 7.216 7.386 25.364 1.00 15.15 344 ILE A C 1
ATOM 821 O O . ILE A 1 107 ? 6.013 7.229 25.202 1.00 16.35 344 ILE A O 1
ATOM 826 N N . ASP A 1 108 ? 7.963 8.016 24.464 1.00 15.50 345 ASP A N 1
ATOM 827 C CA . ASP A 1 108 ? 7.332 8.538 23.266 1.00 16.98 345 ASP A CA 1
ATOM 828 C C . ASP A 1 108 ? 6.812 7.436 22.358 1.00 16.70 345 ASP A C 1
ATOM 829 O O . ASP A 1 108 ? 5.734 7.568 21.762 1.00 17.91 345 ASP A O 1
ATOM 834 N N . ASP A 1 109 ? 7.568 6.347 22.221 1.00 16.05 346 ASP A N 1
ATOM 835 C CA . ASP A 1 109 ? 7.098 5.226 21.426 1.00 16.48 346 ASP A CA 1
ATOM 836 C C . ASP A 1 109 ? 5.783 4.659 21.971 1.00 16.08 346 ASP A C 1
ATOM 837 O O . ASP A 1 109 ? 4.817 4.431 21.225 1.00 17.27 346 ASP A O 1
ATOM 842 N N . ALA A 1 110 ? 5.736 4.473 23.290 1.00 15.78 347 ALA A N 1
ATOM 843 C CA . ALA A 1 110 ? 4.536 3.969 23.930 1.00 16.61 347 ALA A CA 1
ATOM 844 C C . ALA A 1 110 ? 3.378 4.972 23.791 1.00 16.43 347 ALA A C 1
ATOM 845 O O . ALA A 1 110 ? 2.237 4.572 23.538 1.00 17.85 347 ALA A O 1
ATOM 847 N N . LYS A 1 111 ? 3.674 6.271 23.958 1.00 17.07 348 LYS A N 1
ATOM 848 C CA . LYS A 1 111 ? 2.624 7.286 23.824 1.00 18.57 348 LYS A CA 1
ATOM 849 C C . LYS A 1 111 ? 1.987 7.243 22.438 1.00 18.54 348 LYS A C 1
ATOM 850 O O . LYS A 1 111 ? 0.748 7.265 22.322 1.00 20.22 348 LYS A O 1
ATOM 861 N N . VAL A 1 112 ? 2.814 7.208 21.396 1.00 19.61 349 VAL A N 1
ATOM 862 C CA . VAL A 1 112 ? 2.321 7.195 20.011 1.00 20.61 349 VAL A CA 1
ATOM 863 C C . VAL A 1 112 ? 1.454 5.952 19.788 1.00 20.45 349 VAL A C 1
ATOM 864 O O . VAL A 1 112 ? 0.371 6.016 19.211 1.00 22.54 349 VAL A O 1
ATOM 868 N N . TRP A 1 113 ? 1.941 4.809 20.248 1.00 19.75 350 TRP A N 1
ATOM 869 C CA . TRP A 1 113 ? 1.213 3.562 20.095 1.00 19.34 350 TRP A CA 1
ATOM 870 C C . TRP A 1 113 ? -0.116 3.588 20.833 1.00 19.41 350 TRP A C 1
ATOM 871 O O . TRP A 1 113 ? -1.148 3.195 20.284 1.00 21.22 350 TRP A O 1
ATOM 882 N N . MET A 1 114 ? -0.107 4.049 22.080 1.00 19.67 351 MET A N 1
ATOM 883 C CA . MET A 1 114 ? -1.299 3.990 22.894 1.00 21.40 351 MET A CA 1
ATOM 884 C C . MET A 1 114 ? -2.335 5.034 22.462 1.00 21.89 351 MET A C 1
ATOM 885 O O . MET A 1 114 ? -3.535 4.782 22.508 1.00 23.02 351 MET A O 1
ATOM 890 N N . THR A 1 115 ? -1.896 6.186 21.987 1.00 22.12 352 THR A N 1
ATOM 891 C CA . THR A 1 115 ? -2.872 7.239 21.713 1.00 23.73 352 THR A CA 1
ATOM 892 C C . THR A 1 115 ? -3.735 6.877 20.521 1.00 23.80 352 THR A C 1
ATOM 893 O O . THR A 1 115 ? -4.859 7.363 20.388 1.00 24.91 352 THR A O 1
ATOM 900 N N . SER A 1 116 ? -3.221 6.019 19.649 1.00 25.08 353 SER A N 1
ATOM 901 C CA . SER A 1 116 ? -3.909 5.735 18.406 1.00 25.93 353 SER A CA 1
ATOM 902 C C . SER A 1 116 ? -5.160 4.846 18.533 1.00 24.69 353 SER A C 1
ATOM 903 O O . SER A 1 116 ? -5.978 4.835 17.618 1.00 26.50 353 SER A O 1
ATOM 906 N N . ASP A 1 117 ? -5.337 4.139 19.656 1.00 23.10 354 ASP A N 1
ATOM 907 C CA . ASP A 1 117 ? -6.459 3.198 19.804 1.00 22.04 354 ASP A CA 1
ATOM 908 C C . ASP A 1 117 ? -6.621 2.878 21.290 1.00 22.15 354 ASP A C 1
ATOM 909 O O . ASP A 1 117 ? -5.666 2.446 21.917 1.00 21.39 354 ASP A O 1
ATOM 914 N N . PRO A 1 118 ? -7.819 3.096 21.873 1.00 22.99 355 PRO A N 1
ATOM 915 C CA . PRO A 1 118 ? -7.982 2.883 23.333 1.00 23.89 355 PRO A CA 1
ATOM 916 C C . PRO A 1 118 ? -7.857 1.413 23.761 1.00 22.18 355 PRO A C 1
ATOM 917 O O . PRO A 1 118 ? -7.713 1.130 24.965 1.00 23.87 355 PRO A O 1
ATOM 921 N N . ASP A 1 119 ? -7.927 0.496 22.790 1.00 21.46 356 ASP A N 1
ATOM 922 C CA . ASP A 1 119 ? -7.763 -0.921 23.091 1.00 21.18 356 ASP A CA 1
ATOM 923 C C . ASP A 1 119 ? -6.332 -1.418 22.872 1.00 19.42 356 ASP A C 1
ATOM 924 O O . ASP A 1 119 ? -6.065 -2.612 23.046 1.00 20.11 356 ASP A O 1
ATOM 929 N N . HIS A 1 120 ? -5.402 -0.535 22.500 1.00 18.60 357 HIS A N 1
ATOM 930 C CA . HIS A 1 120 ? -4.010 -0.946 22.413 1.00 17.64 357 HIS A CA 1
ATOM 931 C C . HIS A 1 120 ? -3.467 -1.300 23.788 1.00 17.36 357 HIS A C 1
ATOM 932 O O . HIS A 1 120 ? -3.816 -0.681 24.798 1.00 17.76 357 HIS A O 1
ATOM 939 N N . VAL A 1 121 ? -2.593 -2.308 23.810 1.00 16.69 358 VAL A N 1
ATOM 940 C CA . VAL A 1 121 ? -1.890 -2.679 25.023 1.00 17.07 358 VAL A CA 1
ATOM 941 C C . VAL A 1 121 ? -0.388 -2.659 24.791 1.00 16.00 358 VAL A C 1
ATOM 942 O O . VAL A 1 121 ? 0.111 -2.812 23.659 1.00 16.27 358 VAL A O 1
ATOM 946 N N . ILE A 1 122 ? 0.330 -2.491 25.903 1.00 15.98 359 ILE A N 1
ATOM 947 C CA . ILE A 1 122 ? 1.771 -2.652 25.937 1.00 15.89 359 ILE A CA 1
ATOM 948 C C . ILE A 1 122 ? 2.096 -3.750 26.916 1.00 15.32 359 ILE A C 1
ATOM 949 O O . ILE A 1 122 ? 1.504 -3.846 27.994 1.00 16.47 359 ILE A O 1
ATOM 954 N N . ALA A 1 123 ? 3.073 -4.578 26.539 1.00 15.45 360 ALA A N 1
ATOM 955 C CA . ALA A 1 123 ? 3.560 -5.655 27.405 1.00 15.41 360 ALA A CA 1
ATOM 956 C C . ALA A 1 123 ? 5.049 -5.471 27.566 1.00 15.09 360 ALA A C 1
ATOM 957 O O . ALA A 1 123 ? 5.804 -5.588 26.587 1.00 16.42 360 ALA A O 1
ATOM 959 N N . ILE A 1 124 ? 5.450 -5.166 28.789 1.00 14.74 361 ILE A N 1
ATOM 960 C CA A ILE A 1 124 ? 6.834 -4.858 29.121 0.72 14.80 361 ILE A CA 1
ATOM 961 C CA B ILE A 1 124 ? 6.834 -4.847 29.133 0.28 14.81 361 ILE A CA 1
ATOM 962 C C . ILE A 1 124 ? 7.430 -6.058 29.824 1.00 14.24 361 ILE A C 1
ATOM 963 O O . ILE A 1 124 ? 6.837 -6.588 30.763 1.00 15.22 361 ILE A O 1
ATOM 972 N N . HIS A 1 125 ? 8.587 -6.500 29.350 1.00 14.13 362 HIS A N 1
ATOM 973 C CA . HIS A 1 125 ? 9.268 -7.614 29.989 1.00 14.49 362 HIS A CA 1
ATOM 974 C C . HIS A 1 125 ? 10.727 -7.367 30.131 1.00 14.29 362 HIS A C 1
ATOM 975 O O . HIS A 1 125 ? 11.349 -6.595 29.383 1.00 14.47 362 HIS A O 1
ATOM 982 N N . SER A 1 126 ? 11.311 -8.091 31.083 1.00 14.86 363 SER A N 1
ATOM 983 C CA . SER A 1 126 ? 12.737 -8.134 31.257 1.00 15.22 363 SER A CA 1
ATOM 984 C C . SER A 1 126 ? 13.125 -9.609 31.413 1.00 15.62 363 SER A C 1
ATOM 985 O O . SER A 1 126 ? 12.647 -10.423 30.614 1.00 17.27 363 SER A O 1
ATOM 988 N N . LYS A 1 127 ? 13.961 -9.979 32.386 1.00 15.85 364 LYS A N 1
ATOM 989 C CA . LYS A 1 127 ? 14.234 -11.405 32.619 1.00 17.20 364 LYS A CA 1
ATOM 990 C C . LYS A 1 127 ? 13.126 -11.954 33.503 1.00 17.35 364 LYS A C 1
ATOM 991 O O . LYS A 1 127 ? 12.360 -12.827 33.090 1.00 20.54 364 LYS A O 1
ATOM 997 N N . GLY A 1 128 ? 13.029 -11.469 34.725 1.00 19.37 365 GLY A N 1
ATOM 998 C CA . GLY A 1 128 ? 11.966 -11.886 35.622 1.00 19.56 365 GLY A CA 1
ATOM 999 C C . GLY A 1 128 ? 10.753 -10.983 35.552 1.00 18.71 365 GLY A C 1
ATOM 1000 O O . GLY A 1 128 ? 9.722 -11.313 36.126 1.00 20.06 365 GLY A O 1
ATOM 1001 N N . GLY A 1 129 ? 10.835 -9.857 34.854 1.00 18.63 366 GLY A N 1
ATOM 1002 C CA . GLY A 1 129 ? 9.728 -8.937 34.851 1.00 18.15 366 GLY A CA 1
ATOM 1003 C C . GLY A 1 129 ? 9.562 -8.207 36.166 1.00 17.69 366 GLY A C 1
ATOM 1004 O O . GLY A 1 129 ? 8.437 -7.875 36.524 1.00 19.46 366 GLY A O 1
ATOM 1005 N N . LYS A 1 130 ? 10.680 -7.880 36.813 1.00 17.41 367 LYS A N 1
ATOM 1006 C CA . LYS A 1 130 ? 10.630 -7.197 38.096 1.00 18.45 367 LYS A CA 1
ATOM 1007 C C . LYS A 1 130 ? 11.332 -5.828 38.027 1.00 17.07 367 LYS A C 1
ATOM 1008 O O . LYS A 1 130 ? 10.673 -4.874 37.713 1.00 20.28 367 LYS A O 1
ATOM 1019 N N . GLY A 1 131 ? 12.621 -5.722 38.301 1.00 16.78 368 GLY A N 1
ATOM 1020 C CA . GLY A 1 131 ? 13.246 -4.423 38.458 1.00 15.74 368 GLY A CA 1
ATOM 1021 C C . GLY A 1 131 ? 13.254 -3.553 37.215 1.00 14.80 368 GLY A C 1
ATOM 1022 O O . GLY A 1 131 ? 12.836 -2.384 37.256 1.00 14.83 368 GLY A O 1
ATOM 1023 N N . ARG A 1 132 ? 13.764 -4.068 36.099 1.00 14.85 369 ARG A N 1
ATOM 1024 C CA . ARG A 1 132 ? 13.805 -3.236 34.892 1.00 14.75 369 ARG A CA 1
ATOM 1025 C C . ARG A 1 132 ? 12.395 -2.947 34.396 1.00 14.13 369 ARG A C 1
ATOM 1026 O O . ARG A 1 132 ? 12.056 -1.814 34.038 1.00 14.25 369 ARG A O 1
ATOM 1034 N N . THR A 1 133 ? 11.566 -3.986 34.377 1.00 14.39 370 THR A N 1
ATOM 1035 C CA . THR A 1 133 ? 10.163 -3.843 34.000 1.00 14.51 370 THR A CA 1
ATOM 1036 C C . THR A 1 133 ? 9.474 -2.777 34.856 1.00 14.49 370 THR A C 1
ATOM 1037 O O . THR A 1 133 ? 8.748 -1.911 34.333 1.00 15.05 370 THR A O 1
ATOM 1041 N N . GLY A 1 134 ? 9.682 -2.827 36.169 1.00 14.72 371 GLY A N 1
ATOM 1042 C CA . GLY A 1 134 ? 9.035 -1.866 37.044 1.00 15.18 371 GLY A CA 1
ATOM 1043 C C . GLY A 1 134 ? 9.483 -0.439 36.785 1.00 14.56 371 GLY A C 1
ATOM 1044 O O . GLY A 1 134 ? 8.710 0.498 36.964 1.00 15.08 371 GLY A O 1
ATOM 1045 N N . THR A 1 135 ? 10.736 -0.243 36.376 1.00 14.68 372 THR A N 1
ATOM 1046 C CA . THR A 1 135 ? 11.235 1.097 36.099 1.00 14.79 372 THR A CA 1
ATOM 1047 C C . THR A 1 135 ? 10.410 1.703 34.954 1.00 14.18 372 THR A C 1
ATOM 1048 O O . THR A 1 135 ? 9.977 2.868 35.023 1.00 14.75 372 THR A O 1
ATOM 1052 N N . LEU A 1 136 ? 10.222 0.939 33.874 1.00 14.05 373 LEU A N 1
ATOM 1053 C CA . LEU A 1 136 ? 9.498 1.466 32.721 1.00 14.08 373 LEU A CA 1
ATOM 1054 C C . LEU A 1 136 ? 7.985 1.470 32.923 1.00 14.35 373 LEU A C 1
ATOM 1055 O O . LEU A 1 136 ? 7.327 2.404 32.470 1.00 14.50 373 LEU A O 1
ATOM 1060 N N . VAL A 1 137 ? 7.441 0.440 33.567 1.00 14.48 374 VAL A N 1
ATOM 1061 C CA . VAL A 1 137 ? 6.012 0.442 33.828 1.00 14.88 374 VAL A CA 1
ATOM 1062 C C . VAL A 1 137 ? 5.642 1.637 34.710 1.00 14.10 374 VAL A C 1
ATOM 1063 O O . VAL A 1 137 ? 4.652 2.334 34.462 1.00 14.69 374 VAL A O 1
ATOM 1067 N N . SER A 1 138 ? 6.425 1.875 35.771 1.00 14.35 375 SER A N 1
ATOM 1068 C CA . SER A 1 138 ? 6.106 2.973 36.678 1.00 14.54 375 SER A CA 1
ATOM 1069 C C . SER A 1 138 ? 6.227 4.312 35.972 1.00 14.56 375 SER A C 1
ATOM 1070 O O . SER A 1 138 ? 5.412 5.203 36.172 1.00 15.17 375 SER A O 1
ATOM 1073 N N . SER A 1 139 ? 7.245 4.459 35.124 1.00 14.48 376 SER A N 1
ATOM 1074 C CA . SER A 1 139 ? 7.382 5.692 34.350 1.00 14.76 376 SER A CA 1
ATOM 1075 C C . SER A 1 139 ? 6.169 5.870 33.426 1.00 14.54 376 SER A C 1
ATOM 1076 O O . SER A 1 139 ? 5.648 6.990 33.302 1.00 14.77 376 SER A O 1
ATOM 1079 N N . TRP A 1 140 ? 5.746 4.798 32.755 1.00 14.63 377 TRP A N 1
ATOM 1080 C CA . TRP A 1 140 ? 4.557 4.891 31.892 1.00 14.86 377 TRP A CA 1
ATOM 1081 C C . TRP A 1 140 ? 3.319 5.316 32.669 1.00 14.74 377 TRP A C 1
ATOM 1082 O O . TRP A 1 140 ? 2.550 6.139 32.200 1.00 15.19 377 TRP A O 1
ATOM 1093 N N . LEU A 1 141 ? 3.124 4.747 33.864 1.00 15.09 378 LEU A N 1
ATOM 1094 C CA . LEU A 1 141 ? 1.955 5.090 34.654 1.00 16.36 378 LEU A CA 1
ATOM 1095 C C . LEU A 1 141 ? 1.944 6.549 35.062 1.00 15.49 378 LEU A C 1
ATOM 1096 O O . LEU A 1 141 ? 0.875 7.158 35.136 1.00 16.74 378 LEU A O 1
ATOM 1101 N N . LEU A 1 142 ? 3.125 7.121 35.311 1.00 15.58 379 LEU A N 1
ATOM 1102 C CA . LEU A 1 142 ? 3.252 8.553 35.541 1.00 16.12 379 LEU A CA 1
ATOM 1103 C C . LEU A 1 142 ? 2.885 9.328 34.278 1.00 15.94 379 LEU A C 1
ATOM 1104 O O . LEU A 1 142 ? 2.142 10.314 34.323 1.00 16.86 379 LEU A O 1
ATOM 1109 N N . GLU A 1 143 ? 3.439 8.917 33.138 1.00 15.98 380 GLU A N 1
ATOM 1110 C CA . GLU A 1 143 ? 3.124 9.601 31.866 1.00 16.42 380 GLU A CA 1
ATOM 1111 C C . GLU A 1 143 ? 1.621 9.581 31.590 1.00 16.66 380 GLU A C 1
ATOM 1112 O O . GLU A 1 143 ? 1.054 10.577 31.131 1.00 18.40 380 GLU A O 1
ATOM 1118 N N . ASP A 1 144 ? 0.984 8.451 31.864 1.00 16.76 381 ASP A N 1
ATOM 1119 C CA . ASP A 1 144 ? -0.417 8.265 31.568 1.00 18.71 381 ASP A CA 1
ATOM 1120 C C . ASP A 1 144 ? -1.315 8.920 32.601 1.00 18.29 381 ASP A C 1
ATOM 1121 O O . ASP A 1 144 ? -2.521 8.926 32.437 1.00 22.12 381 ASP A O 1
ATOM 1126 N N . GLY A 1 145 ? -0.753 9.464 33.674 1.00 17.79 382 GLY A N 1
ATOM 1127 C CA . GLY A 1 145 ? -1.499 10.268 34.635 1.00 19.17 382 GLY A CA 1
ATOM 1128 C C . GLY A 1 145 ? -2.202 9.510 35.736 1.00 17.95 382 GLY A C 1
ATOM 1129 O O . GLY A 1 145 ? -2.897 10.120 36.517 1.00 19.33 382 GLY A O 1
ATOM 1130 N N . LYS A 1 146 ? -2.009 8.195 35.806 1.00 18.27 383 LYS A N 1
ATOM 1131 C CA . LYS A 1 146 ? -2.642 7.395 36.855 1.00 19.20 383 LYS A CA 1
ATOM 1132 C C . LYS A 1 146 ? -2.120 7.750 38.242 1.00 18.47 383 LYS A C 1
ATOM 1133 O O . LYS A 1 146 ? -2.853 7.634 39.242 1.00 18.79 383 LYS A O 1
ATOM 1139 N N . PHE A 1 147 ? -0.860 8.172 38.283 1.00 18.74 384 PHE A N 1
ATOM 1140 C CA . PHE A 1 147 ? -0.221 8.650 39.503 1.00 19.23 384 PHE A CA 1
ATOM 1141 C C . PHE A 1 147 ? 0.508 9.924 39.175 1.00 20.95 384 PHE A C 1
ATOM 1142 O O . PHE A 1 147 ? 0.896 10.139 38.028 1.00 22.16 384 PHE A O 1
ATOM 1150 N N . ASP A 1 148 ? 0.722 10.722 40.211 1.00 22.57 385 ASP A N 1
ATOM 1151 C CA . ASP A 1 148 ? 1.412 12.005 40.148 1.00 24.48 385 ASP A CA 1
ATOM 1152 C C . ASP A 1 148 ? 2.842 11.931 40.691 1.00 23.11 385 ASP A C 1
ATOM 1153 O O . ASP A 1 148 ? 3.640 12.840 40.453 1.00 24.78 385 ASP A O 1
ATOM 1158 N N . THR A 1 149 ? 3.131 10.889 41.481 1.00 21.14 386 THR A N 1
ATOM 1159 C CA . THR A 1 149 ? 4.443 10.747 42.134 1.00 21.08 386 THR A CA 1
ATOM 1160 C C . THR A 1 149 ? 5.054 9.401 41.787 1.00 19.91 386 THR A C 1
ATOM 1161 O O . THR A 1 149 ? 4.355 8.380 41.660 1.00 19.88 386 THR A O 1
ATOM 1165 N N . ALA A 1 150 ? 6.379 9.396 41.637 1.00 19.98 387 ALA A N 1
ATOM 1166 C CA . ALA A 1 150 ? 7.112 8.153 41.411 1.00 19.03 387 ALA A CA 1
ATOM 1167 C C . ALA A 1 150 ? 6.844 7.153 42.517 1.00 18.82 387 ALA A C 1
ATOM 1168 O O . ALA A 1 150 ? 6.663 5.968 42.242 1.00 17.93 387 ALA A O 1
ATOM 1170 N N . LYS A 1 151 ? 6.800 7.614 43.775 1.00 19.29 388 LYS A N 1
ATOM 1171 C CA . LYS A 1 151 ? 6.578 6.695 44.875 1.00 20.58 388 LYS A CA 1
ATOM 1172 C C . LYS A 1 151 ? 5.279 5.907 44.701 1.00 18.97 388 LYS A C 1
ATOM 1173 O O . LYS A 1 151 ? 5.260 4.690 44.882 1.00 18.93 388 LYS A O 1
ATOM 1179 N N . GLU A 1 152 ? 4.186 6.603 44.380 1.00 18.24 389 GLU A N 1
ATOM 1180 C CA . GLU A 1 152 ? 2.910 5.927 44.232 1.00 18.00 389 GLU A CA 1
ATOM 1181 C C . GLU A 1 152 ? 2.933 4.987 43.033 1.00 16.88 389 GLU A C 1
ATOM 1182 O O . GLU A 1 152 ? 2.380 3.888 43.106 1.00 17.14 389 GLU A O 1
ATOM 1188 N N . ALA A 1 153 ? 3.537 5.404 41.919 1.00 16.38 390 ALA A N 1
ATOM 1189 C CA . ALA A 1 153 ? 3.566 4.545 40.746 1.00 16.18 390 ALA A CA 1
ATOM 1190 C C . ALA A 1 153 ? 4.374 3.278 41.032 1.00 15.94 390 ALA A C 1
ATOM 1191 O O . ALA A 1 153 ? 3.942 2.160 40.697 1.00 16.80 390 ALA A O 1
ATOM 1193 N N . LEU A 1 154 ? 5.533 3.437 41.691 1.00 16.21 391 LEU A N 1
ATOM 1194 C CA . LEU A 1 154 ? 6.394 2.305 42.050 1.00 16.99 391 LEU A CA 1
ATOM 1195 C C . LEU A 1 154 ? 5.673 1.363 42.995 1.00 17.27 391 LEU A C 1
ATOM 1196 O O . LEU A 1 154 ? 5.729 0.154 42.828 1.00 17.40 391 LEU A O 1
ATOM 1201 N N . GLU A 1 155 ? 5.007 1.903 44.011 1.00 17.24 392 GLU A N 1
ATOM 1202 C CA . GLU A 1 155 ? 4.306 1.061 44.960 1.00 17.99 392 GLU A CA 1
ATOM 1203 C C . GLU A 1 155 ? 3.158 0.346 44.289 1.00 17.61 392 GLU A C 1
ATOM 1204 O O . GLU A 1 155 ? 2.898 -0.807 44.616 1.00 18.64 392 GLU A O 1
ATOM 1210 N N . TYR A 1 156 ? 2.479 0.984 43.341 1.00 17.19 393 TYR A N 1
ATOM 1211 C CA . TYR A 1 156 ? 1.406 0.321 42.608 1.00 16.90 393 TYR A CA 1
ATOM 1212 C C . TYR A 1 156 ? 1.963 -0.851 41.790 1.00 17.25 393 TYR A C 1
ATOM 1213 O O . TYR A 1 156 ? 1.430 -1.977 41.828 1.00 17.48 393 TYR A O 1
ATOM 1222 N N . PHE A 1 157 ? 3.048 -0.612 41.056 1.00 17.05 394 PHE A N 1
ATOM 1223 C CA . PHE A 1 157 ? 3.680 -1.706 40.327 1.00 17.56 394 PHE A CA 1
ATOM 1224 C C . PHE A 1 157 ? 4.038 -2.839 41.283 1.00 17.67 394 PHE A C 1
ATOM 1225 O O . PHE A 1 157 ? 3.750 -4.008 41.009 1.00 18.33 394 PHE A O 1
ATOM 1233 N N . GLY A 1 158 ? 4.661 -2.478 42.402 1.00 18.32 395 GLY A N 1
ATOM 1234 C CA . GLY A 1 158 ? 5.046 -3.504 43.369 1.00 20.37 395 GLY A CA 1
ATOM 1235 C C . GLY A 1 158 ? 3.830 -4.271 43.889 1.00 20.16 395 GLY A C 1
ATOM 1236 O O . GLY A 1 158 ? 3.892 -5.486 44.009 1.00 21.93 395 GLY A O 1
ATOM 1237 N N . SER A 1 159 ? 2.726 -3.573 44.150 1.00 21.29 396 SER A N 1
ATOM 1238 C CA . SER A 1 159 ? 1.514 -4.206 44.666 1.00 22.36 396 SER A CA 1
ATOM 1239 C C . SER A 1 159 ? 0.896 -5.169 43.674 1.00 21.89 396 SER A C 1
ATOM 1240 O O . SER A 1 159 ? 0.224 -6.124 44.060 1.00 24.13 396 SER A O 1
ATOM 1243 N N . ARG A 1 160 ? 1.095 -4.905 42.382 1.00 21.01 397 ARG A N 1
ATOM 1244 C CA . ARG A 1 160 ? 0.493 -5.755 41.338 1.00 21.07 397 ARG A CA 1
ATOM 1245 C C . ARG A 1 160 ? 1.389 -6.908 40.923 1.00 20.90 397 ARG A C 1
ATOM 1246 O O . ARG A 1 160 ? 0.885 -7.960 40.555 1.00 21.51 397 ARG A O 1
ATOM 1261 N N . ARG A 1 161 ? 2.705 -6.700 40.949 1.00 21.98 398 ARG A N 1
ATOM 1262 C CA . ARG A 1 161 ? 3.662 -7.624 40.364 1.00 22.87 398 ARG A CA 1
ATOM 1263 C C . ARG A 1 161 ? 4.443 -8.446 41.390 1.00 25.01 398 ARG A C 1
ATOM 1264 O O . ARG A 1 161 ? 5.047 -9.457 41.030 1.00 27.46 398 ARG A O 1
ATOM 1272 N N A THR A 1 162 ? 4.415 -8.043 42.658 0.73 24.92 399 THR A N 1
ATOM 1273 C CA A THR A 1 162 ? 5.217 -8.707 43.699 0.73 26.29 399 THR A CA 1
ATOM 1274 C C A THR A 1 162 ? 4.394 -8.910 44.963 0.73 27.16 399 THR A C 1
ATOM 1275 O O A THR A 1 162 ? 3.215 -8.556 45.008 0.73 27.23 399 THR A O 1
ATOM 1279 N N A ASP A 1 163 ? 5.018 -9.468 45.998 0.73 28.70 400 ASP A N 1
ATOM 1280 C CA A ASP A 1 163 ? 4.336 -9.641 47.283 0.73 29.66 400 ASP A CA 1
ATOM 1281 C C A ASP A 1 163 ? 4.184 -8.352 48.085 0.73 29.50 400 ASP A C 1
ATOM 1282 O O A ASP A 1 163 ? 3.534 -8.358 49.132 0.73 29.99 400 ASP A O 1
ATOM 1287 N N A PHE A 1 164 ? 4.762 -7.252 47.595 0.73 28.73 401 PHE A N 1
ATOM 1288 C CA A PHE A 1 164 ? 4.624 -5.953 48.254 0.73 27.58 401 PHE A CA 1
ATOM 1289 C C A PHE A 1 164 ? 3.166 -5.547 48.433 0.73 27.59 401 PHE A C 1
ATOM 1290 O O A PHE A 1 164 ? 2.342 -5.724 47.533 0.73 27.67 401 PHE A O 1
ATOM 1298 N N A GLU A 1 165 ? 2.867 -4.970 49.594 0.73 27.85 402 GLU A N 1
ATOM 1299 C CA A GLU A 1 165 ? 1.541 -4.423 49.881 0.73 28.70 402 GLU A CA 1
ATOM 1300 C C A GLU A 1 165 ? 1.676 -2.964 50.288 0.73 28.29 402 GLU A C 1
ATOM 1301 O O A GLU A 1 165 ? 2.595 -2.619 51.027 0.73 27.81 402 GLU A O 1
ATOM 1307 N N A VAL A 1 166 ? 0.750 -2.116 49.839 0.73 28.85 403 VAL A N 1
ATOM 1308 C CA A VAL A 1 166 ? 0.719 -0.715 50.274 0.73 29.19 403 VAL A CA 1
ATOM 1309 C C A VAL A 1 166 ? 0.727 -0.657 51.809 0.73 28.81 403 VAL A C 1
ATOM 1310 O O A VAL A 1 166 ? -0.051 -1.355 52.466 0.73 29.51 403 VAL A O 1
ATOM 1314 N N A GLY A 1 167 ? 1.632 0.147 52.365 0.73 28.29 404 GLY A N 1
ATOM 1315 C CA A GLY A 1 167 ? 1.858 0.167 53.806 0.73 28.31 404 GLY A CA 1
ATOM 1316 C C A GLY A 1 167 ? 3.116 -0.571 54.238 0.73 27.74 404 GLY A C 1
ATOM 1317 O O A GLY A 1 167 ? 3.611 -0.343 55.345 0.73 28.19 404 GLY A O 1
ATOM 1318 N N A ASP A 1 168 ? 3.627 -1.462 53.382 0.73 27.43 405 ASP A N 1
ATOM 1319 C CA A ASP A 1 168 ? 4.898 -2.150 53.631 0.73 27.71 405 ASP A CA 1
ATOM 1320 C C A ASP A 1 168 ? 6.058 -1.223 53.316 0.73 27.44 405 ASP A C 1
ATOM 1321 O O A ASP A 1 168 ? 5.913 -0.224 52.591 0.73 27.96 405 ASP A O 1
ATOM 1326 N N A VAL A 1 169 ? 7.232 -1.572 53.831 0.73 27.86 406 VAL A N 1
ATOM 1327 C CA A VAL A 1 169 ? 8.452 -0.933 53.364 0.73 28.33 406 VAL A CA 1
ATOM 1328 C C A VAL A 1 169 ? 8.641 -1.373 51.912 0.73 27.67 406 VAL A C 1
ATOM 1329 O O A VAL A 1 169 ? 8.546 -2.569 51.591 0.73 26.84 406 VAL A O 1
ATOM 1333 N N A PHE A 1 170 ? 8.859 -0.398 51.034 0.73 27.40 407 PHE A N 1
ATOM 1334 C CA A PHE A 1 170 ? 9.090 -0.674 49.616 0.73 27.32 407 PHE A CA 1
ATOM 1335 C C A PHE A 1 170 ? 10.502 -1.231 49.385 0.73 28.30 407 PHE A C 1
ATOM 1336 O O A PHE A 1 170 ? 11.450 -0.487 49.135 0.73 29.97 407 PHE A O 1
ATOM 1344 N N A GLN A 1 171 ? 10.598 -2.554 49.455 0.73 28.64 408 GLN A N 1
ATOM 1345 C CA A GLN A 1 171 ? 11.835 -3.299 49.276 0.73 29.78 408 GLN A CA 1
ATOM 1346 C C A GLN A 1 171 ? 11.499 -4.517 48.420 0.73 29.32 408 GLN A C 1
ATOM 1347 O O A GLN A 1 171 ? 10.319 -4.913 48.304 0.73 30.48 408 GLN A O 1
ATOM 1353 N N A GLY A 1 172 ? 12.524 -5.082 47.790 0.73 28.88 409 GLY A N 1
ATOM 1354 N N B GLY A 1 172 ? 8.059 -2.241 44.555 0.27 24.64 409 GLY A N 1
ATOM 1355 C CA A GLY A 1 172 ? 12.386 -6.313 47.025 0.73 28.05 409 GLY A CA 1
ATOM 1356 C CA B GLY A 1 172 ? 8.185 -1.685 43.217 0.27 22.55 409 GLY A CA 1
ATOM 1357 C C A GLY A 1 172 ? 11.878 -6.139 45.613 0.73 27.35 409 GLY A C 1
ATOM 1358 C C B GLY A 1 172 ? 9.323 -2.303 42.442 0.27 21.61 409 GLY A C 1
ATOM 1359 O O A GLY A 1 172 ? 11.617 -7.135 44.927 0.73 28.92 409 GLY A O 1
ATOM 1360 O O B GLY A 1 172 ? 9.201 -3.390 41.890 0.27 21.53 409 GLY A O 1
ATOM 1361 N N A VAL A 1 173 ? 11.736 -4.898 45.159 0.73 25.58 410 VAL A N 1
ATOM 1362 N N B VAL A 1 173 ? 10.439 -1.594 42.392 0.27 20.74 410 VAL A N 1
ATOM 1363 C CA A VAL A 1 173 ? 11.124 -4.699 43.855 0.73 23.59 410 VAL A CA 1
ATOM 1364 C CA B VAL A 1 173 ? 11.574 -2.050 41.622 0.27 19.82 410 VAL A CA 1
ATOM 1365 C C A VAL A 1 173 ? 12.139 -4.122 42.825 0.73 22.87 410 VAL A C 1
ATOM 1366 C C B VAL A 1 173 ? 12.636 -2.645 42.508 0.27 19.76 410 VAL A C 1
ATOM 1367 O O A VAL A 1 173 ? 12.424 -4.721 41.782 0.73 23.52 410 VAL A O 1
ATOM 1368 O O B VAL A 1 173 ? 12.502 -2.716 43.736 0.27 19.49 410 VAL A O 1
ATOM 1375 N N B GLU A 1 174 ? 13.712 -3.074 41.881 0.27 19.41 411 GLU A N 1
ATOM 1376 N N C GLU A 1 174 ? 12.682 -2.943 43.134 0.30 21.54 411 GLU A N 1
ATOM 1377 N N D GLU A 1 174 ? 12.858 -2.942 43.088 0.43 16.78 411 GLU A N 1
ATOM 1378 C CA B GLU A 1 174 ? 14.663 -3.787 42.648 0.27 19.88 411 GLU A CA 1
ATOM 1379 C CA C GLU A 1 174 ? 13.706 -2.281 42.296 0.30 19.73 411 GLU A CA 1
ATOM 1380 C CA D GLU A 1 174 ? 13.663 -1.999 42.363 0.43 15.80 411 GLU A CA 1
ATOM 1381 C C B GLU A 1 174 ? 15.923 -3.008 42.920 0.27 19.25 411 GLU A C 1
ATOM 1382 C C C GLU A 1 174 ? 15.024 -2.061 43.061 0.30 18.16 411 GLU A C 1
ATOM 1383 C C D GLU A 1 174 ? 15.006 -1.839 43.073 0.43 15.59 411 GLU A C 1
ATOM 1384 O O B GLU A 1 174 ? 16.730 -3.507 43.730 0.27 21.22 411 GLU A O 1
ATOM 1385 O O C GLU A 1 174 ? 15.041 -2.155 44.283 0.30 18.18 411 GLU A O 1
ATOM 1386 O O D GLU A 1 174 ? 15.037 -1.742 44.293 0.43 16.34 411 GLU A O 1
ATOM 1402 N N . THR A 1 175 ? 16.118 -1.788 42.339 1.00 17.55 412 THR A N 1
ATOM 1403 C CA . THR A 1 175 ? 17.346 -1.193 42.879 1.00 16.14 412 THR A CA 1
ATOM 1404 C C . THR A 1 175 ? 17.117 0.252 43.252 1.00 15.10 412 THR A C 1
ATOM 1405 O O . THR A 1 175 ? 16.146 0.894 42.833 1.00 15.69 412 THR A O 1
ATOM 1409 N N . ALA A 1 176 ? 18.041 0.800 44.039 1.00 14.59 413 ALA A N 1
ATOM 1410 C CA . ALA A 1 176 ? 17.995 2.218 44.358 1.00 15.23 413 ALA A CA 1
ATOM 1411 C C . ALA A 1 176 ? 18.105 3.109 43.126 1.00 14.39 413 ALA A C 1
ATOM 1412 O O . ALA A 1 176 ? 17.414 4.136 43.030 1.00 14.72 413 ALA A O 1
ATOM 1414 N N . SER A 1 177 ? 18.969 2.760 42.167 1.00 14.24 414 SER A N 1
ATOM 1415 C CA . SER A 1 177 ? 19.059 3.589 40.976 1.00 14.21 414 SER A CA 1
ATOM 1416 C C . SER A 1 177 ? 17.799 3.492 40.128 1.00 13.73 414 SER A C 1
ATOM 1417 O O . SER A 1 177 ? 17.403 4.484 39.505 1.00 14.29 414 SER A O 1
ATOM 1420 N N . GLN A 1 178 ? 17.165 2.331 40.079 1.00 14.10 415 GLN A N 1
ATOM 1421 C CA . GLN A 1 178 ? 15.890 2.200 39.379 1.00 14.50 415 GLN A CA 1
ATOM 1422 C C . GLN A 1 178 ? 14.842 3.138 39.984 1.00 14.62 415 GLN A C 1
ATOM 1423 O O . GLN A 1 178 ? 14.142 3.872 39.263 1.00 15.08 415 GLN A O 1
ATOM 1429 N N . ILE A 1 179 ? 14.753 3.176 41.314 1.00 14.59 416 ILE A N 1
ATOM 1430 C CA . ILE A 1 179 ? 13.873 4.135 41.977 1.00 14.93 416 ILE A CA 1
ATOM 1431 C C . ILE A 1 179 ? 14.244 5.566 41.606 1.00 14.48 416 ILE A C 1
ATOM 1432 O O . ILE A 1 179 ? 13.361 6.396 41.281 1.00 15.02 416 ILE A O 1
ATOM 1437 N N . ARG A 1 180 ? 15.537 5.887 41.653 1.00 14.46 417 ARG A N 1
ATOM 1438 C CA . ARG A 1 180 ? 15.998 7.222 41.327 1.00 14.75 417 ARG A CA 1
ATOM 1439 C C . ARG A 1 180 ? 15.595 7.613 39.901 1.00 14.14 417 ARG A C 1
ATOM 1440 O O . ARG A 1 180 ? 15.226 8.762 39.660 1.00 14.78 417 ARG A O 1
ATOM 1455 N N . TYR A 1 181 ? 15.699 6.687 38.953 1.00 13.87 418 TYR A N 1
ATOM 1456 C CA . TYR A 1 181 ? 15.424 7.006 37.559 1.00 14.22 418 TYR A CA 1
ATOM 1457 C C . TYR A 1 181 ? 13.940 7.238 37.303 1.00 13.89 418 TYR A C 1
ATOM 1458 O O . TYR A 1 181 ? 13.588 8.091 36.481 1.00 14.64 418 TYR A O 1
ATOM 1467 N N . VAL A 1 182 ? 13.050 6.525 38.010 1.00 14.05 419 VAL A N 1
ATOM 1468 C CA . VAL A 1 182 ? 11.627 6.860 37.924 1.00 14.84 419 VAL A CA 1
ATOM 1469 C C . VAL A 1 182 ? 11.426 8.282 38.478 1.00 14.50 419 VAL A C 1
ATOM 1470 O O . VAL A 1 182 ? 10.647 9.075 37.932 1.00 14.71 419 VAL A O 1
ATOM 1474 N N . GLY A 1 183 ? 12.135 8.622 39.559 1.00 14.79 420 GLY A N 1
ATOM 1475 C CA . GLY A 1 183 ? 12.081 9.974 40.104 1.00 15.17 420 GLY A CA 1
ATOM 1476 C C . GLY A 1 183 ? 12.588 11.010 39.125 1.00 14.94 420 GLY A C 1
ATOM 1477 O O . GLY A 1 183 ? 12.020 12.101 39.015 1.00 15.61 420 GLY A O 1
ATOM 1478 N N . TYR A 1 184 ? 13.660 10.695 38.399 1.00 14.79 421 TYR A N 1
ATOM 1479 C CA . TYR A 1 184 ? 14.132 11.576 37.351 1.00 15.14 421 TYR A CA 1
ATOM 1480 C C . TYR A 1 184 ? 13.046 11.811 36.299 1.00 14.96 421 TYR A C 1
ATOM 1481 O O . TYR A 1 184 ? 12.857 12.951 35.835 1.00 15.88 421 TYR A O 1
ATOM 1490 N N . PHE A 1 185 ? 12.337 10.751 35.893 1.00 15.16 422 PHE A N 1
ATOM 1491 C CA . PHE A 1 185 ? 11.262 10.926 34.936 1.00 15.36 422 PHE A CA 1
ATOM 1492 C C . PHE A 1 185 ? 10.163 11.850 35.485 1.00 15.39 422 PHE A C 1
ATOM 1493 O O . PHE A 1 185 ? 9.673 12.724 34.776 1.00 16.01 422 PHE A O 1
ATOM 1501 N N . GLU A 1 186 ? 9.787 11.655 36.740 1.00 15.71 423 GLU A N 1
ATOM 1502 C CA . GLU A 1 186 ? 8.816 12.549 37.365 1.00 16.60 423 GLU A CA 1
ATOM 1503 C C . GLU A 1 186 ? 9.278 14.004 37.275 1.00 16.71 423 GLU A C 1
ATOM 1504 O O . GLU A 1 186 ? 8.488 14.900 36.940 1.00 17.38 423 GLU A O 1
ATOM 1510 N N . LYS A 1 187 ? 10.555 14.243 37.578 1.00 16.38 424 LYS A N 1
ATOM 1511 C CA . LYS A 1 187 ? 11.106 15.595 37.533 1.00 17.47 424 LYS A CA 1
ATOM 1512 C C . LYS A 1 187 ? 11.102 16.153 36.113 1.00 17.40 424 LYS A C 1
ATOM 1513 O O . LYS A 1 187 ? 10.840 17.355 35.905 1.00 18.25 424 LYS A O 1
ATOM 1519 N N . ILE A 1 188 ? 11.418 15.317 35.130 1.00 16.26 425 ILE A N 1
ATOM 1520 C CA . ILE A 1 188 ? 11.391 15.731 33.735 1.00 16.82 425 ILE A CA 1
ATOM 1521 C C . ILE A 1 188 ? 9.972 16.156 33.316 1.00 16.94 425 ILE A C 1
ATOM 1522 O O . ILE A 1 188 ? 9.780 17.202 32.683 1.00 17.53 425 ILE A O 1
ATOM 1527 N N . LYS A 1 189 ? 8.973 15.357 33.684 1.00 17.81 426 LYS A N 1
ATOM 1528 C CA . LYS A 1 189 ? 7.588 15.714 33.381 1.00 19.34 426 LYS A CA 1
ATOM 1529 C C . LYS A 1 189 ? 7.174 16.993 34.072 1.00 20.58 426 LYS A C 1
ATOM 1530 O O . LYS A 1 189 ? 6.532 17.850 33.462 1.00 22.47 426 LYS A O 1
ATOM 1541 N N . LYS A 1 190 ? 7.521 17.133 35.347 1.00 21.56 427 LYS A N 1
ATOM 1542 C CA . LYS A 1 190 ? 7.019 18.256 36.122 1.00 23.73 427 LYS A CA 1
ATOM 1543 C C . LYS A 1 190 ? 7.763 19.551 35.857 1.00 23.58 427 LYS A C 1
ATOM 1544 O O . LYS A 1 190 ? 7.132 20.616 35.854 1.00 26.11 427 LYS A O 1
ATOM 1550 N N . ASN A 1 191 ? 9.071 19.496 35.617 1.00 22.86 428 ASN A N 1
ATOM 1551 C CA . ASN A 1 191 ? 9.903 20.696 35.572 1.00 22.89 428 ASN A CA 1
ATOM 1552 C C . ASN A 1 191 ? 10.500 21.024 34.226 1.00 21.82 428 ASN A C 1
ATOM 1553 O O . ASN A 1 191 ? 10.930 22.166 34.014 1.00 22.63 428 ASN A O 1
ATOM 1558 N N . TYR A 1 192 ? 10.543 20.040 33.328 1.00 19.48 429 TYR A N 1
ATOM 1559 C CA . TYR A 1 192 ? 11.182 20.219 32.029 1.00 18.87 429 TYR A CA 1
ATOM 1560 C C . TYR A 1 192 ? 10.218 20.001 30.878 1.00 18.11 429 TYR A C 1
ATOM 1561 O O . TYR A 1 192 ? 10.631 19.873 29.733 1.00 18.55 429 TYR A O 1
ATOM 1570 N N . GLY A 1 193 ? 8.916 19.935 31.172 1.00 18.30 430 GLY A N 1
ATOM 1571 C CA . GLY A 1 193 ? 7.921 19.811 30.114 1.00 18.53 430 GLY A CA 1
ATOM 1572 C C . GLY A 1 193 ? 8.016 18.487 29.380 1.00 18.18 430 GLY A C 1
ATOM 1573 O O . GLY A 1 193 ? 7.570 18.400 28.239 1.00 19.15 430 GLY A O 1
ATOM 1574 N N . GLY A 1 194 ? 8.585 17.453 30.018 1.00 17.41 431 GLY A N 1
ATOM 1575 C CA . GLY A 1 194 ? 8.736 16.175 29.363 1.00 17.19 431 GLY A CA 1
ATOM 1576 C C . GLY A 1 194 ? 9.955 16.079 28.473 1.00 16.78 431 GLY A C 1
ATOM 1577 O O . GLY A 1 194 ? 10.153 15.033 27.889 1.00 17.91 431 GLY A O 1
ATOM 1578 N N . GLN A 1 195 ? 10.753 17.145 28.395 1.00 17.09 432 GLN A N 1
ATOM 1579 C CA . GLN A 1 195 ? 11.919 17.212 27.507 1.00 17.66 432 GLN A CA 1
ATOM 1580 C C . GLN A 1 195 ? 13.168 16.812 28.279 1.00 16.87 432 GLN A C 1
ATOM 1581 O O . GLN A 1 195 ? 13.252 17.036 29.489 1.00 18.58 432 GLN A O 1
ATOM 1587 N N . LEU A 1 196 ? 14.156 16.243 27.585 1.00 17.22 433 LEU A N 1
ATOM 1588 C CA . LEU A 1 196 ? 15.419 15.943 28.215 1.00 17.98 433 LEU A CA 1
ATOM 1589 C C . LEU A 1 196 ? 16.010 17.233 28.794 1.00 17.93 433 LEU A C 1
ATOM 1590 O O . LEU A 1 196 ? 16.047 18.257 28.110 1.00 18.28 433 LEU A O 1
ATOM 1595 N N . PRO A 1 197 ? 16.499 17.203 30.044 1.00 18.37 434 PRO A N 1
ATOM 1596 C CA . PRO A 1 197 ? 17.119 18.414 30.592 1.00 19.32 434 PRO A CA 1
ATOM 1597 C C . PRO A 1 197 ? 18.353 18.819 29.796 1.00 19.93 434 PRO A C 1
ATOM 1598 O O . PRO A 1 197 ? 18.976 17.971 29.153 1.00 20.58 434 PRO A O 1
ATOM 1602 N N . PRO A 1 198 ? 18.739 20.093 29.883 1.00 21.34 435 PRO A N 1
ATOM 1603 C CA . PRO A 1 198 ? 19.944 20.512 29.163 1.00 21.88 435 PRO A CA 1
ATOM 1604 C C . PRO A 1 198 ? 21.183 19.780 29.664 1.00 21.40 435 PRO A C 1
ATOM 1605 O O . PRO A 1 198 ? 21.291 19.436 30.851 1.00 21.30 435 PRO A O 1
ATOM 1609 N N A MET A 1 199 ? 22.113 19.573 28.747 0.63 21.77 436 MET A N 1
ATOM 1610 N N B MET A 1 199 ? 22.106 19.505 28.753 0.37 21.64 436 MET A N 1
ATOM 1611 C CA A MET A 1 199 ? 23.386 18.949 29.063 0.63 22.05 436 MET A CA 1
ATOM 1612 C CA B MET A 1 199 ? 23.320 18.775 29.110 0.37 22.04 436 MET A CA 1
ATOM 1613 C C A MET A 1 199 ? 24.123 19.688 30.181 0.63 21.42 436 MET A C 1
ATOM 1614 C C B MET A 1 199 ? 24.219 19.586 30.038 0.37 21.59 436 MET A C 1
ATOM 1615 O O A MET A 1 199 ? 24.118 20.927 30.246 0.63 21.54 436 MET A O 1
ATOM 1616 O O B MET A 1 199 ? 24.415 20.784 29.823 0.37 21.83 436 MET A O 1
ATOM 1625 N N . LYS A 1 200 ? 24.734 18.913 31.070 1.00 21.43 437 LYS A N 1
ATOM 1626 C CA . LYS A 1 200 ? 25.646 19.473 32.050 1.00 21.65 437 LYS A CA 1
ATOM 1627 C C . LYS A 1 200 ? 26.900 18.622 32.050 1.00 20.35 437 LYS A C 1
ATOM 1628 O O . LYS A 1 200 ? 26.851 17.397 32.250 1.00 21.15 437 LYS A O 1
ATOM 1634 N N . LYS A 1 201 ? 28.030 19.266 31.817 1.00 19.99 438 LYS A N 1
ATOM 1635 C CA . LYS A 1 201 ? 29.330 18.610 31.789 1.00 20.59 438 LYS A CA 1
ATOM 1636 C C . LYS A 1 201 ? 30.005 18.795 33.138 1.00 20.10 438 LYS A C 1
ATOM 1637 O O . LYS A 1 201 ? 30.109 19.922 33.635 1.00 21.76 438 LYS A O 1
ATOM 1643 N N . LEU A 1 202 ? 30.458 17.690 33.733 1.00 19.57 439 LEU A N 1
ATOM 1644 C CA . LEU A 1 202 ? 31.052 17.710 35.066 1.00 19.89 439 LEU A CA 1
ATOM 1645 C C . LEU A 1 202 ? 32.292 16.843 35.103 1.00 18.87 439 LEU A C 1
ATOM 1646 O O . LEU A 1 202 ? 32.452 15.939 34.284 1.00 19.58 439 LEU A O 1
ATOM 1651 N N . LYS A 1 203 ? 33.163 17.091 36.080 1.00 18.74 440 LYS A N 1
ATOM 1652 C CA . LYS A 1 203 ? 34.199 16.124 36.430 1.00 18.59 440 LYS A CA 1
ATOM 1653 C C . LYS A 1 203 ? 34.039 15.735 37.879 1.00 18.15 440 LYS A C 1
ATOM 1654 O O . LYS A 1 203 ? 33.749 16.586 38.719 1.00 19.69 440 LYS A O 1
ATOM 1660 N N . VAL A 1 204 ? 34.248 14.468 38.210 1.00 17.56 441 VAL A N 1
ATOM 1661 C CA . VAL A 1 204 ? 34.330 14.085 39.623 1.00 17.54 441 VAL A CA 1
ATOM 1662 C C . VAL A 1 204 ? 35.710 14.454 40.144 1.00 18.02 441 VAL A C 1
ATOM 1663 O O . VAL A 1 204 ? 36.733 14.077 39.529 1.00 18.77 441 VAL A O 1
ATOM 1667 N N . THR A 1 205 ? 35.746 15.190 41.248 1.00 18.30 442 THR A N 1
ATOM 1668 C CA . THR A 1 205 ? 37.009 15.601 41.860 1.00 19.05 442 THR A CA 1
ATOM 1669 C C . THR A 1 205 ? 37.215 15.022 43.255 1.00 18.20 442 THR A C 1
ATOM 1670 O O . THR A 1 205 ? 38.328 15.124 43.796 1.00 18.80 442 THR A O 1
ATOM 1674 N N . GLY A 1 206 ? 36.194 14.397 43.825 1.00 17.85 443 GLY A N 1
ATOM 1675 C CA . GLY A 1 206 ? 36.350 13.788 45.125 1.00 18.24 443 GLY A CA 1
ATOM 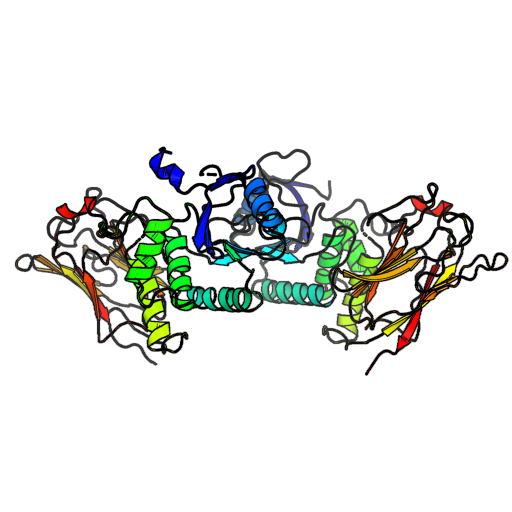1676 C C . GLY A 1 206 ? 35.254 12.779 45.422 1.00 17.24 443 GLY A C 1
ATOM 1677 O O . GLY A 1 206 ? 34.144 12.854 44.852 1.00 17.56 443 GLY A O 1
ATOM 1678 N N . VAL A 1 207 ? 35.558 11.836 46.319 1.00 16.88 444 VAL A N 1
ATOM 1679 C CA . VAL A 1 207 ? 34.576 10.904 46.838 1.00 17.57 444 VAL A CA 1
ATOM 1680 C C . VAL A 1 207 ? 34.789 10.788 48.338 1.00 18.18 444 VAL A C 1
ATOM 1681 O O . VAL A 1 207 ? 35.933 10.690 48.796 1.00 19.41 444 VAL A O 1
ATOM 1685 N N . THR A 1 208 ? 33.687 10.823 49.085 1.00 18.10 445 THR A N 1
ATOM 1686 C CA . THR A 1 208 ? 33.699 10.754 50.540 1.00 18.92 445 THR A CA 1
ATOM 1687 C C . THR A 1 208 ? 32.754 9.647 50.957 1.00 17.78 445 THR A C 1
ATOM 1688 O O . THR A 1 208 ? 31.608 9.638 50.507 1.00 18.55 445 THR A O 1
ATOM 1692 N N . ILE A 1 209 ? 33.236 8.736 51.808 1.00 17.94 446 ILE A N 1
ATOM 1693 C CA . ILE A 1 209 ? 32.420 7.636 52.295 1.00 18.18 446 ILE A CA 1
ATOM 1694 C C . ILE A 1 209 ? 32.407 7.698 53.816 1.00 18.85 446 ILE A C 1
ATOM 1695 O O . ILE A 1 209 ? 33.461 7.658 54.455 1.00 19.64 446 ILE A O 1
ATOM 1700 N N . THR A 1 210 ? 31.204 7.795 54.375 1.00 18.94 447 THR A N 1
ATOM 1701 C CA . THR A 1 210 ? 31.016 7.819 55.829 1.00 19.76 447 THR A CA 1
ATOM 1702 C C . THR A 1 210 ? 30.638 6.447 56.355 1.00 19.39 447 THR A C 1
ATOM 1703 O O . THR A 1 210 ? 30.131 5.617 55.612 1.00 21.41 447 THR A O 1
ATOM 1707 N N . ALA A 1 211 ? 30.881 6.225 57.653 1.00 19.83 448 ALA A N 1
ATOM 1708 C CA . ALA A 1 211 ? 30.643 4.931 58.303 1.00 20.11 448 ALA A CA 1
ATOM 1709 C C . ALA A 1 211 ? 31.467 3.836 57.651 1.00 19.43 448 ALA A C 1
ATOM 1710 O O . ALA A 1 211 ? 30.967 2.755 57.336 1.00 20.32 448 ALA A O 1
ATOM 1712 N N . ILE A 1 212 ? 32.765 4.080 57.574 1.00 19.73 449 ILE A N 1
ATOM 1713 C CA . ILE A 1 212 ? 33.652 3.138 56.889 1.00 19.44 449 ILE A CA 1
ATOM 1714 C C . ILE A 1 212 ? 34.061 1.942 57.767 1.00 19.40 449 ILE A C 1
ATOM 1715 O O . ILE A 1 212 ? 34.378 0.879 57.243 1.00 19.55 449 ILE A O 1
ATOM 1720 N N . GLN A 1 213 ? 34.040 2.088 59.097 1.00 20.35 450 GLN A N 1
ATOM 1721 C CA A GLN A 1 213 ? 34.396 0.968 59.960 0.51 21.08 450 GLN A CA 1
ATOM 1722 C CA B GLN A 1 213 ? 34.387 0.966 59.965 0.49 20.92 450 GLN A CA 1
ATOM 1723 C C . GLN A 1 213 ? 33.531 -0.247 59.624 1.00 20.28 450 GLN A C 1
ATOM 1724 O O . GLN A 1 213 ? 32.324 -0.110 59.439 1.00 20.76 450 GLN A O 1
ATOM 1735 N N . GLY A 1 214 ? 34.163 -1.424 59.552 1.00 20.38 451 GLY A N 1
ATOM 1736 C CA . GLY A 1 214 ? 33.479 -2.682 59.280 1.00 20.71 451 GLY A CA 1
ATOM 1737 C C . GLY A 1 214 ? 33.218 -2.933 57.802 1.00 19.39 451 GLY A C 1
ATOM 1738 O O . GLY A 1 214 ? 32.720 -4.005 57.458 1.00 20.71 451 GLY A O 1
ATOM 1739 N N . VAL A 1 215 ? 33.530 -1.957 56.937 1.00 19.26 452 VAL A N 1
ATOM 1740 C CA . VAL A 1 215 ? 33.350 -2.086 55.492 1.00 18.31 452 VAL A CA 1
ATOM 1741 C C . VAL A 1 215 ? 34.717 -2.450 54.901 1.00 17.74 452 VAL A C 1
ATOM 1742 O O . VAL A 1 215 ? 35.619 -1.618 54.864 1.00 18.33 452 VAL A O 1
ATOM 1746 N N . GLY A 1 216 ? 34.879 -3.706 54.485 1.00 17.92 453 GLY A N 1
ATOM 1747 C CA . GLY A 1 216 ? 36.191 -4.192 54.036 1.00 18.85 453 GLY A CA 1
ATOM 1748 C C . GLY A 1 216 ? 37.220 -4.050 55.148 1.00 18.11 453 GLY A C 1
ATOM 1749 O O . GLY A 1 216 ? 36.979 -4.494 56.278 1.00 19.21 453 GLY A O 1
ATOM 1750 N N . ARG A 1 217 ? 38.336 -3.386 54.858 1.00 18.94 454 ARG A N 1
ATOM 1751 C CA . ARG A 1 217 ? 39.382 -3.161 55.856 1.00 19.77 454 ARG A CA 1
ATOM 1752 C C . ARG A 1 217 ? 39.047 -2.026 56.811 1.00 19.67 454 ARG A C 1
ATOM 1753 O O . ARG A 1 217 ? 39.777 -1.796 57.783 1.00 21.14 454 ARG A O 1
ATOM 1768 N N . GLY A 1 218 ? 37.961 -1.306 56.530 1.00 19.24 455 GLY A N 1
ATOM 1769 C CA . GLY A 1 218 ? 37.477 -0.282 57.466 1.00 20.08 455 GLY A CA 1
ATOM 1770 C C . GLY A 1 218 ? 38.207 1.041 57.392 1.00 19.38 455 GLY A C 1
ATOM 1771 O O . GLY A 1 218 ? 38.031 1.892 58.255 1.00 20.64 455 GLY A O 1
ATOM 1772 N N . ASN A 1 219 ? 39.014 1.234 56.342 1.00 19.23 456 ASN A N 1
ATOM 1773 C CA . ASN A 1 219 ? 39.800 2.452 56.208 1.00 19.42 456 ASN A CA 1
ATOM 1774 C C . ASN A 1 219 ? 40.007 2.875 54.755 1.00 19.31 456 ASN A C 1
ATOM 1775 O O . ASN A 1 219 ? 40.880 3.701 54.464 1.00 19.58 456 ASN A O 1
ATOM 1780 N N . GLY A 1 220 ? 39.222 2.296 53.848 1.00 18.43 457 GLY A N 1
ATOM 1781 C CA . GLY A 1 220 ? 39.326 2.618 52.429 1.00 18.29 457 GLY A CA 1
ATOM 1782 C C . GLY A 1 220 ? 40.422 1.886 51.678 1.00 17.65 457 GLY A C 1
ATOM 1783 O O . GLY A 1 220 ? 40.431 1.924 50.454 1.00 18.16 457 GLY A O 1
ATOM 1784 N N . SER A 1 221 ? 41.342 1.207 52.373 1.00 17.91 458 SER A N 1
ATOM 1785 C CA . SER A 1 221 ? 42.519 0.671 51.723 1.00 18.57 458 SER A CA 1
ATOM 1786 C C . SER A 1 221 ? 42.209 -0.456 50.750 1.00 17.57 458 SER A C 1
ATOM 1787 O O . SER A 1 221 ? 43.016 -0.718 49.856 1.00 18.95 458 SER A O 1
ATOM 1790 N N . ASP A 1 222 ? 41.083 -1.147 50.921 1.00 17.67 459 ASP A N 1
ATOM 1791 C CA . ASP A 1 222 ? 40.705 -2.219 50.016 1.00 17.45 459 ASP A CA 1
ATOM 1792 C C . ASP A 1 222 ? 39.951 -1.724 48.774 1.00 16.15 459 ASP A C 1
ATOM 1793 O O . ASP A 1 222 ? 39.710 -2.519 47.876 1.00 16.52 459 ASP A O 1
ATOM 1798 N N . LEU A 1 223 ? 39.552 -0.455 48.742 1.00 16.42 460 LEU A N 1
ATOM 1799 C CA . LEU A 1 223 ? 38.577 0.008 47.766 1.00 15.82 460 LEU A CA 1
ATOM 1800 C C . LEU A 1 223 ? 39.189 0.566 46.489 1.00 15.06 460 LEU A C 1
ATOM 1801 O O . LEU A 1 223 ? 40.269 1.182 46.492 1.00 15.59 460 LEU A O 1
ATOM 1806 N N . SER A 1 224 ? 38.420 0.415 45.425 1.00 15.09 461 SER A N 1
ATOM 1807 C CA . SER A 1 224 ? 38.684 1.098 44.166 1.00 15.12 461 SER A CA 1
ATOM 1808 C C . SER A 1 224 ? 37.341 1.582 43.629 1.00 14.80 461 SER A C 1
ATOM 1809 O O . SER A 1 224 ? 36.282 1.084 44.017 1.00 15.26 461 SER A O 1
ATOM 1812 N N . MET A 1 225 ? 37.397 2.550 42.718 1.00 15.14 462 MET A N 1
ATOM 1813 C CA . MET A 1 225 ? 36.188 3.162 42.168 1.00 14.96 462 MET A CA 1
ATOM 1814 C C . MET A 1 225 ? 36.342 3.252 40.661 1.00 14.59 462 MET A C 1
ATOM 1815 O O . MET A 1 225 ? 37.344 3.778 40.174 1.00 15.45 462 MET A O 1
ATOM 1820 N N . GLN A 1 226 ? 35.349 2.749 39.943 1.00 14.23 463 GLN A N 1
ATOM 1821 C CA . GLN A 1 226 ? 35.319 2.796 38.490 1.00 14.10 463 GLN A CA 1
ATOM 1822 C C . GLN A 1 226 ? 34.169 3.684 38.059 1.00 14.03 463 GLN A C 1
ATOM 1823 O O . GLN A 1 226 ? 33.036 3.536 38.533 1.00 15.47 463 GLN A O 1
ATOM 1829 N N . ILE A 1 227 ? 34.456 4.593 37.131 1.00 14.12 464 ILE A N 1
ATOM 1830 C CA . ILE A 1 227 ? 33.419 5.435 36.521 1.00 14.63 464 ILE A CA 1
ATOM 1831 C C . ILE A 1 227 ? 33.190 4.937 35.094 1.00 14.68 464 ILE A C 1
ATOM 1832 O O . ILE A 1 227 ? 34.151 4.785 34.323 1.00 15.44 464 ILE A O 1
ATOM 1837 N N . VAL A 1 228 ? 31.921 4.691 34.777 1.00 14.97 465 VAL A N 1
ATOM 1838 C CA . VAL A 1 228 ? 31.505 4.155 33.487 1.00 15.55 465 VAL A CA 1
ATOM 1839 C C . VAL A 1 228 ? 30.554 5.148 32.815 1.00 15.62 465 VAL A C 1
ATOM 1840 O O . VAL A 1 228 ? 29.622 5.669 33.460 1.00 15.78 465 VAL A O 1
ATOM 1844 N N . SER A 1 229 ? 30.776 5.381 31.521 1.00 16.31 466 SER A N 1
ATOM 1845 C CA . SER A 1 229 ? 29.921 6.247 30.732 1.00 17.58 466 SER A CA 1
ATOM 1846 C C . SER A 1 229 ? 29.708 5.569 29.395 1.00 17.77 466 SER A C 1
ATOM 1847 O O . SER A 1 229 ? 30.682 5.158 28.766 1.00 19.19 466 SER A O 1
ATOM 1850 N N . GLU A 1 230 ? 28.463 5.468 28.935 1.00 18.82 467 GLU A N 1
ATOM 1851 C CA . GLU A 1 230 ? 28.188 4.861 27.621 1.00 20.61 467 GLU A CA 1
ATOM 1852 C C . GLU A 1 230 ? 28.835 3.481 27.478 1.00 20.02 467 GLU A C 1
ATOM 1853 O O . GLU A 1 230 ? 29.447 3.160 26.459 1.00 21.52 467 GLU A O 1
ATOM 1859 N N . ARG A 1 231 ? 28.725 2.699 28.559 1.00 18.88 468 ARG A N 1
ATOM 1860 C CA A ARG A 1 231 ? 29.144 1.294 28.594 0.56 20.06 468 ARG A CA 1
ATOM 1861 C CA B ARG A 1 231 ? 29.151 1.292 28.575 0.24 19.92 468 ARG A CA 1
ATOM 1862 C CA C ARG A 1 231 ? 29.152 1.295 28.590 0.20 19.95 468 ARG A CA 1
ATOM 1863 C C . ARG A 1 231 ? 30.663 1.112 28.482 1.00 20.38 468 ARG A C 1
ATOM 1864 O O . ARG A 1 231 ? 31.142 0.027 28.147 1.00 22.91 468 ARG A O 1
ATOM 1886 N N . GLN A 1 232 ? 31.413 2.167 28.781 1.00 19.71 469 GLN A N 1
ATOM 1887 C CA . GLN A 1 232 ? 32.870 2.077 28.800 1.00 20.79 469 GLN A CA 1
ATOM 1888 C C . GLN A 1 232 ? 33.414 2.641 30.095 1.00 19.29 469 GLN A C 1
ATOM 1889 O O . GLN A 1 232 ? 32.926 3.663 30.581 1.00 18.46 469 GLN A O 1
ATOM 1895 N N . GLU A 1 233 ? 34.477 2.030 30.611 1.00 19.15 470 GLU A N 1
ATOM 1896 C CA . GLU A 1 233 ? 35.222 2.627 31.697 1.00 18.01 470 GLU A CA 1
ATOM 1897 C C . GLU A 1 233 ? 35.868 3.920 31.234 1.00 18.14 470 GLU A C 1
ATOM 1898 O O . GLU A 1 233 ? 36.569 3.936 30.201 1.00 20.11 470 GLU A O 1
ATOM 1904 N N . VAL A 1 234 ? 35.647 5.003 31.978 1.00 16.39 471 VAL A N 1
ATOM 1905 C CA . VAL A 1 234 ? 36.300 6.273 31.694 1.00 17.49 471 VAL A CA 1
ATOM 1906 C C . VAL A 1 234 ? 37.288 6.682 32.792 1.00 16.74 471 VAL A C 1
ATOM 1907 O O . VAL A 1 234 ? 38.121 7.546 32.540 1.00 18.13 471 VAL A O 1
ATOM 1911 N N . LEU A 1 235 ? 37.226 6.076 33.982 1.00 16.11 472 LEU A N 1
ATOM 1912 C CA . LEU A 1 235 ? 38.230 6.334 35.028 1.00 15.81 472 LEU A CA 1
ATOM 1913 C C . LEU A 1 235 ? 38.243 5.156 35.989 1.00 15.37 472 LEU A C 1
ATOM 1914 O O . LEU A 1 235 ? 37.177 4.581 36.302 1.00 15.80 472 LEU A O 1
ATOM 1919 N N . LEU A 1 236 ? 39.436 4.820 36.464 1.00 15.40 473 LEU A N 1
ATOM 1920 C CA . LEU A 1 236 ? 39.604 3.861 37.537 1.00 15.46 473 LEU A CA 1
ATOM 1921 C C . LEU A 1 236 ? 40.523 4.491 38.579 1.00 15.23 473 LEU A C 1
ATOM 1922 O O . LEU A 1 236 ? 41.616 4.995 38.247 1.00 16.10 473 LEU A O 1
ATOM 1927 N N . CYS A 1 237 ? 40.085 4.457 39.838 1.00 15.10 474 CYS A N 1
ATOM 1928 C CA . CYS A 1 237 ? 40.861 4.956 40.974 1.00 15.42 474 CYS A CA 1
ATOM 1929 C C . CYS A 1 237 ? 41.096 3.809 41.944 1.00 15.14 474 CYS A C 1
ATOM 1930 O O . CYS A 1 237 ? 40.158 3.107 42.298 1.00 16.42 474 CYS A O 1
ATOM 1933 N N . LYS A 1 238 ? 42.336 3.633 42.385 1.00 14.98 475 LYS A N 1
ATOM 1934 C CA . LYS A 1 238 ? 42.666 2.583 43.363 1.00 15.23 475 LYS A CA 1
ATOM 1935 C C . LYS A 1 238 ? 43.202 3.305 44.586 1.00 15.34 475 LYS A C 1
ATOM 1936 O O . LYS A 1 238 ? 44.238 3.967 44.531 1.00 16.00 475 LYS A O 1
ATOM 1942 N N . PHE A 1 239 ? 42.451 3.221 45.677 1.00 15.66 476 PHE A N 1
ATOM 1943 C CA . PHE A 1 239 ? 42.641 4.169 46.780 1.00 16.20 476 PHE A CA 1
ATOM 1944 C C . PHE A 1 239 ? 43.965 4.000 47.522 1.00 16.59 476 PHE A C 1
ATOM 1945 O O . PHE A 1 239 ? 44.658 4.988 47.758 1.00 18.15 476 PHE A O 1
ATOM 1953 N N . ALA A 1 240 ? 44.308 2.777 47.920 1.00 17.10 477 ALA A N 1
ATOM 1954 C CA . ALA A 1 240 ? 45.518 2.587 48.744 1.00 18.12 477 ALA A CA 1
ATOM 1955 C C . ALA A 1 240 ? 46.760 3.078 48.015 1.00 17.60 477 ALA A C 1
ATOM 1956 O O . ALA A 1 240 ? 47.671 3.659 48.617 1.00 18.96 477 ALA A O 1
ATOM 1958 N N . GLU A 1 241 ? 46.801 2.805 46.717 1.00 17.26 478 GLU A N 1
ATOM 1959 C CA . GLU A 1 241 ? 47.995 3.032 45.915 1.00 17.75 478 GLU A CA 1
ATOM 1960 C C . GLU A 1 241 ? 48.091 4.448 45.358 1.00 17.19 478 GLU A C 1
ATOM 1961 O O . GLU A 1 241 ? 49.147 4.847 44.841 1.00 18.17 478 GLU A O 1
ATOM 1967 N N . GLY A 1 242 ? 46.997 5.200 45.403 1.00 17.17 479 GLY A N 1
ATOM 1968 C CA . GLY A 1 242 ? 47.010 6.534 44.808 1.00 17.55 479 GLY A CA 1
ATOM 1969 C C . GLY A 1 242 ? 46.949 6.506 43.292 1.00 16.80 479 GLY A C 1
ATOM 1970 O O . GLY A 1 242 ? 47.367 7.444 42.651 1.00 18.02 479 GLY A O 1
ATOM 1971 N N . TYR A 1 243 ? 46.352 5.456 42.721 1.00 16.32 480 TYR A N 1
ATOM 1972 C CA . TYR A 1 243 ? 46.198 5.358 41.271 1.00 15.69 480 TYR A CA 1
ATOM 1973 C C . TYR A 1 243 ? 45.026 6.262 40.885 1.00 15.88 480 TYR A C 1
ATOM 1974 O O . TYR A 1 243 ? 43.868 5.995 41.248 1.00 16.01 480 TYR A O 1
ATOM 1983 N N . ASN A 1 244 ? 45.343 7.366 40.200 1.00 15.99 481 ASN A N 1
ATOM 1984 C CA . ASN A 1 244 ? 44.375 8.425 39.878 1.00 16.83 481 ASN A CA 1
ATOM 1985 C C . ASN A 1 244 ? 43.641 8.974 41.099 1.00 16.76 481 ASN A C 1
ATOM 1986 O O . ASN A 1 244 ? 42.502 9.437 40.972 1.00 17.33 481 ASN A O 1
ATOM 1991 N N . CYS A 1 245 ? 44.286 9.012 42.271 1.00 16.91 482 CYS A N 1
ATOM 1992 C CA . CYS A 1 245 ? 43.581 9.511 43.448 1.00 17.44 482 CYS A CA 1
ATOM 1993 C C . CYS A 1 245 ? 44.557 9.734 44.593 1.00 17.14 482 CYS A C 1
ATOM 1994 O O . CYS A 1 245 ? 45.738 9.420 44.494 1.00 18.34 482 CYS A O 1
ATOM 1997 N N . ALA A 1 246 ? 44.030 10.277 45.684 1.00 17.28 483 ALA A N 1
ATOM 1998 C CA . ALA A 1 246 ? 44.774 10.433 46.935 1.00 18.10 483 ALA A CA 1
ATOM 1999 C C . ALA A 1 246 ? 43.819 10.230 48.098 1.00 18.13 483 ALA A C 1
ATOM 2000 O O . ALA A 1 246 ? 42.879 11.003 48.287 1.00 19.65 483 ALA A O 1
ATOM 2002 N N . LEU A 1 247 ? 44.055 9.187 48.881 1.00 18.45 484 LEU A N 1
ATOM 2003 C CA . LEU A 1 247 ? 43.178 8.796 49.973 1.00 18.83 484 LEU A CA 1
ATOM 2004 C C . LEU A 1 247 ? 43.573 9.397 51.304 1.00 18.92 484 LEU A C 1
ATOM 2005 O O . LEU A 1 247 ? 44.753 9.399 51.654 1.00 20.46 484 LEU A O 1
ATOM 2010 N N . GLN A 1 248 ? 42.570 9.851 52.055 1.00 19.19 485 GLN A N 1
ATOM 2011 C CA . GLN A 1 248 ? 42.734 10.238 53.460 1.00 20.00 485 GLN A CA 1
ATOM 2012 C C . GLN A 1 248 ? 41.689 9.496 54.305 1.00 20.30 485 GLN A C 1
ATOM 2013 O O . GLN A 1 248 ? 40.510 9.452 53.962 1.00 22.48 485 GLN A O 1
ATOM 2019 N N . TYR A 1 249 ? 42.132 8.877 55.389 1.00 20.68 486 TYR A N 1
ATOM 2020 C CA . TYR A 1 249 ? 41.249 8.193 56.314 1.00 21.16 486 TYR A CA 1
ATOM 2021 C C . TYR A 1 249 ? 41.238 8.967 57.628 1.00 21.68 486 TYR A C 1
ATOM 2022 O O . TYR A 1 249 ? 42.310 9.347 58.134 1.00 23.03 486 TYR A O 1
ATOM 2031 N N . ASP A 1 250 ? 40.042 9.172 58.178 1.00 22.45 487 ASP A N 1
ATOM 2032 C CA A ASP A 1 250 ? 39.853 9.830 59.468 0.57 23.69 487 ASP A CA 1
ATOM 2033 C CA B ASP A 1 250 ? 39.911 9.783 59.505 0.43 23.40 487 ASP A CA 1
ATOM 2034 C C . ASP A 1 250 ? 39.126 8.869 60.428 1.00 23.97 487 ASP A C 1
ATOM 2035 O O . ASP A 1 250 ? 37.901 8.731 60.335 1.00 23.70 487 ASP A O 1
ATOM 2044 N N . ALA A 1 251 ? 39.859 8.234 61.348 1.00 25.12 488 ALA A N 1
ATOM 2045 C CA . ALA A 1 251 ? 39.257 7.248 62.253 1.00 26.61 488 ALA A CA 1
ATOM 2046 C C . ALA A 1 251 ? 38.235 7.850 63.209 1.00 28.23 488 ALA A C 1
ATOM 2047 O O . ALA A 1 251 ? 37.210 7.228 63.528 1.00 29.49 488 ALA A O 1
ATOM 2049 N N . THR A 1 252 ? 38.504 9.065 63.647 1.00 29.26 489 THR A N 1
ATOM 2050 C CA . THR A 1 252 ? 37.623 9.700 64.627 1.00 30.47 489 THR A CA 1
ATOM 2051 C C . THR A 1 252 ? 36.275 10.062 64.015 1.00 29.57 489 THR A C 1
ATOM 2052 O O . THR A 1 252 ? 35.237 9.877 64.656 1.00 30.84 489 THR A O 1
ATOM 2056 N N . ASP A 1 253 ? 36.288 10.510 62.756 1.00 27.39 490 ASP A N 1
ATOM 2057 C CA . ASP A 1 253 ? 35.063 10.848 62.039 1.00 26.51 490 ASP A CA 1
ATOM 2058 C C . ASP A 1 253 ? 34.503 9.630 61.296 1.00 24.78 490 ASP A C 1
ATOM 2059 O O . ASP A 1 253 ? 33.418 9.705 60.735 1.00 25.28 490 ASP A O 1
ATOM 2064 N N . ASP A 1 254 ? 35.233 8.514 61.344 1.00 23.78 491 ASP A N 1
ATOM 2065 C CA . ASP A 1 254 ? 34.846 7.245 60.714 1.00 22.32 491 ASP A CA 1
ATOM 2066 C C . ASP A 1 254 ? 34.535 7.426 59.224 1.00 21.35 491 ASP A C 1
ATOM 2067 O O . ASP A 1 254 ? 33.494 6.981 58.724 1.00 22.12 491 ASP A O 1
ATOM 2072 N N . CYS A 1 255 ? 35.469 8.057 58.514 1.00 21.18 492 CYS A N 1
ATOM 2073 C CA . CYS A 1 255 ? 35.225 8.420 57.112 1.00 21.42 492 CYS A CA 1
ATOM 2074 C C . CYS A 1 255 ? 36.503 8.385 56.293 1.00 20.59 492 CYS A C 1
ATOM 2075 O O . CYS A 1 255 ? 37.628 8.517 56.808 1.00 21.70 492 CYS A O 1
ATOM 2080 N N . VAL A 1 256 ? 36.318 8.153 55.001 1.00 19.64 493 VAL A N 1
ATOM 2081 C CA . VAL A 1 256 ? 37.416 8.321 54.046 1.00 20.44 493 VAL A CA 1
ATOM 2082 C C . VAL A 1 256 ? 37.023 9.396 53.051 1.00 19.78 493 VAL A C 1
ATOM 2083 O O . VAL A 1 256 ? 35.851 9.529 52.658 1.00 20.62 493 VAL A O 1
ATOM 2087 N N . THR A 1 257 ? 38.027 10.183 52.697 1.00 20.26 494 THR A N 1
ATOM 2088 C CA A THR A 1 257 ? 37.919 11.196 51.689 0.70 22.02 494 THR A CA 1
ATOM 2089 C CA B THR A 1 257 ? 37.907 11.172 51.626 0.30 20.82 494 THR A CA 1
ATOM 2090 C C . THR A 1 257 ? 39.023 10.927 50.651 1.00 21.00 494 THR A C 1
ATOM 2091 O O . THR A 1 257 ? 40.169 10.708 51.021 1.00 22.39 494 THR A O 1
ATOM 2098 N N . CYS A 1 258 ? 38.680 10.961 49.380 1.00 20.84 495 CYS A N 1
ATOM 2099 C CA . CYS A 1 258 ? 39.628 10.663 48.340 1.00 20.97 495 CYS A CA 1
ATOM 2100 C C . CYS A 1 258 ? 39.540 11.698 47.252 1.00 20.02 495 CYS A C 1
ATOM 2101 O O . CYS A 1 258 ? 38.477 11.885 46.666 1.00 20.72 495 CYS A O 1
ATOM 2106 N N . GLU A 1 259 ? 40.652 12.379 46.988 1.00 19.77 496 GLU A N 1
ATOM 2107 C CA . GLU A 1 259 ? 40.730 13.239 45.845 1.00 19.95 496 GLU A CA 1
ATOM 2108 C C . GLU A 1 259 ? 40.768 12.376 44.601 1.00 19.30 496 GLU A C 1
ATOM 2109 O O . GLU A 1 259 ? 41.554 11.426 44.540 1.00 20.21 496 GLU A O 1
ATOM 2115 N N . VAL A 1 260 ? 39.910 12.683 43.636 1.00 18.46 497 VAL A N 1
ATOM 2116 C CA . VAL A 1 260 ? 39.851 11.958 42.383 1.00 18.27 497 VAL A CA 1
ATOM 2117 C C . VAL A 1 260 ? 40.606 12.781 41.348 1.00 18.43 497 VAL A C 1
ATOM 2118 O O . VAL A 1 260 ? 40.290 13.958 41.142 1.00 19.63 497 VAL A O 1
ATOM 2122 N N . LYS A 1 261 ? 41.600 12.168 40.706 1.00 19.06 498 LYS A N 1
ATOM 2123 C CA . LYS A 1 261 ? 42.446 12.859 39.745 1.00 19.58 498 LYS A CA 1
ATOM 2124 C C . LYS A 1 261 ? 42.164 12.373 38.334 1.00 18.96 498 LYS A C 1
ATOM 2125 O O . LYS A 1 261 ? 41.819 11.200 38.120 1.00 19.40 498 LYS A O 1
ATOM 2131 N N . ASN A 1 262 ? 42.343 13.289 37.377 1.00 19.95 499 ASN A N 1
ATOM 2132 C CA . ASN A 1 262 ? 42.341 12.952 35.958 1.00 20.69 499 ASN A CA 1
ATOM 2133 C C . ASN A 1 262 ? 40.987 12.503 35.434 1.00 19.96 499 ASN A C 1
ATOM 2134 O O . ASN A 1 262 ? 40.912 11.857 34.399 1.00 20.86 499 ASN A O 1
ATOM 2139 N N . CYS A 1 263 ? 39.891 12.867 36.104 1.00 19.59 500 CYS A N 1
ATOM 2140 C CA . CYS A 1 263 ? 38.587 12.486 35.562 1.00 18.58 500 CYS A CA 1
ATOM 2141 C C . CYS A 1 263 ? 38.348 13.201 34.233 1.00 18.78 500 CYS A C 1
ATOM 2142 O O . CYS A 1 263 ? 38.515 14.411 34.148 1.00 19.91 500 CYS A O 1
ATOM 2145 N N . PRO A 1 264 ? 37.905 12.465 33.199 1.00 19.06 501 PRO A N 1
ATOM 2146 C CA . PRO A 1 264 ? 37.521 13.146 31.965 1.00 20.14 501 PRO A CA 1
ATOM 2147 C C . PRO A 1 264 ? 36.188 13.859 32.161 1.00 19.28 501 PRO A C 1
ATOM 2148 O O . PRO A 1 264 ? 35.475 13.644 33.153 1.00 19.95 501 PRO A O 1
ATOM 2152 N N . VAL A 1 265 ? 35.866 14.736 31.215 1.00 20.36 502 VAL A N 1
ATOM 2153 C CA . VAL A 1 265 ? 34.541 15.359 31.209 1.00 20.47 502 VAL A CA 1
ATOM 2154 C C . VAL A 1 265 ? 33.445 14.283 31.126 1.00 19.55 502 VAL A C 1
ATOM 2155 O O . VAL A 1 265 ? 33.511 13.382 30.281 1.00 20.82 502 VAL A O 1
ATOM 2159 N N . LEU A 1 266 ? 32.477 14.387 32.032 1.00 18.62 503 LEU A N 1
ATOM 2160 C CA . LEU A 1 266 ? 31.338 13.461 32.138 1.00 18.04 503 LEU A CA 1
ATOM 2161 C C . LEU A 1 266 ? 30.078 14.211 31.740 1.00 17.83 503 LEU A C 1
ATOM 2162 O O . LEU A 1 266 ? 29.872 15.359 32.120 1.00 18.67 503 LEU A O 1
ATOM 2167 N N . ALA A 1 267 ? 29.220 13.530 30.997 1.00 18.01 504 ALA A N 1
ATOM 2168 C CA . ALA A 1 267 ? 27.917 14.085 30.654 1.00 18.52 504 ALA A CA 1
ATOM 2169 C C . ALA A 1 267 ? 26.947 12.920 30.522 1.00 18.93 504 ALA A C 1
ATOM 2170 O O . ALA A 1 267 ? 27.318 11.835 30.068 1.00 21.45 504 ALA A O 1
ATOM 2172 N N . GLY A 1 268 ? 25.723 13.136 30.962 1.00 17.78 505 GLY A N 1
ATOM 2173 C CA . GLY A 1 268 ? 24.686 12.127 30.808 1.00 17.21 505 GLY A CA 1
ATOM 2174 C C . GLY A 1 268 ? 24.631 11.157 31.975 1.00 16.29 505 GLY A C 1
ATOM 2175 O O . GLY A 1 268 ? 24.837 11.530 33.129 1.00 16.17 505 GLY A O 1
ATOM 2176 N N . ASP A 1 269 ? 24.316 9.908 31.676 1.00 15.64 506 ASP A N 1
ATOM 2177 C CA . ASP A 1 269 ? 24.103 8.901 32.724 1.00 15.42 506 ASP A CA 1
ATOM 2178 C C . ASP A 1 269 ? 25.442 8.265 33.066 1.00 15.70 506 ASP A C 1
ATOM 2179 O O . ASP A 1 269 ? 26.139 7.737 32.191 1.00 17.75 506 ASP A O 1
ATOM 2184 N N . ILE A 1 270 ? 25.812 8.353 34.335 1.00 14.62 507 ILE A N 1
ATOM 2185 C CA . ILE A 1 270 ? 27.103 7.901 34.821 1.00 14.56 507 ILE A CA 1
ATOM 2186 C C . ILE A 1 270 ? 26.860 6.800 35.835 1.00 14.47 507 ILE A C 1
ATOM 2187 O O . ILE A 1 270 ? 26.001 6.937 36.720 1.00 14.92 507 ILE A O 1
ATOM 2192 N N . LYS A 1 271 ? 27.621 5.723 35.716 1.00 14.17 508 LYS A N 1
ATOM 2193 C CA . LYS A 1 271 ? 27.571 4.608 36.650 1.00 14.30 508 LYS A CA 1
ATOM 2194 C C . LYS A 1 271 ? 28.887 4.576 37.408 1.00 14.20 508 LYS A C 1
ATOM 2195 O O . LYS A 1 271 ? 29.963 4.663 36.802 1.00 14.81 508 LYS A O 1
ATOM 2201 N N . VAL A 1 272 ? 28.811 4.443 38.723 1.00 13.94 509 VAL A N 1
ATOM 2202 C CA . VAL A 1 272 ? 29.994 4.447 39.574 1.00 14.40 509 VAL A CA 1
ATOM 2203 C C . VAL A 1 272 ? 29.969 3.152 40.360 1.00 13.74 509 VAL A C 1
ATOM 2204 O O . VAL A 1 272 ? 28.987 2.858 41.061 1.00 14.72 509 VAL A O 1
ATOM 2208 N N . ARG A 1 273 ? 31.027 2.356 40.228 1.00 13.58 510 ARG A N 1
ATOM 2209 C CA . ARG A 1 273 ? 31.130 1.048 40.879 1.00 14.15 510 ARG A CA 1
ATOM 2210 C C . ARG A 1 273 ? 32.276 1.074 41.868 1.00 13.90 510 ARG A C 1
ATOM 2211 O O . ARG A 1 273 ? 33.373 1.557 41.559 1.00 14.93 510 ARG A O 1
ATOM 2219 N N . PHE A 1 274 ? 32.044 0.508 43.039 1.00 13.75 511 PHE A N 1
ATOM 2220 C CA . PHE A 1 274 ? 33.076 0.384 44.070 1.00 14.73 511 PHE A CA 1
ATOM 2221 C C . PHE A 1 274 ? 33.402 -1.079 44.233 1.00 14.86 511 PHE A C 1
ATOM 2222 O O . PHE A 1 274 ? 32.517 -1.907 44.507 1.00 16.31 511 PHE A O 1
ATOM 2230 N N . MET A 1 275 ? 34.689 -1.394 44.067 1.00 15.12 512 MET A N 1
ATOM 2231 C CA A MET A 1 275 ? 35.224 -2.752 44.166 0.96 15.88 512 MET A CA 1
ATOM 2232 C CA B MET A 1 275 ? 35.210 -2.755 44.181 0.04 15.27 512 MET A CA 1
ATOM 2233 C C . MET A 1 275 ? 36.108 -2.860 45.395 1.00 15.53 512 MET A C 1
ATOM 2234 O O . MET A 1 275 ? 36.600 -1.844 45.900 1.00 15.76 512 MET A O 1
ATOM 2243 N N . SER A 1 276 ? 36.327 -4.092 45.846 1.00 16.94 513 SER A N 1
ATOM 2244 C CA . SER A 1 276 ? 37.138 -4.296 47.028 1.00 16.83 513 SER A CA 1
ATOM 2245 C C . SER A 1 276 ? 38.002 -5.520 46.913 1.00 17.12 513 SER A C 1
ATOM 2246 O O . SER A 1 276 ? 37.567 -6.554 46.398 1.00 19.07 513 SER A O 1
ATOM 2249 N N . THR A 1 277 ? 39.219 -5.427 47.440 1.00 17.36 514 THR A N 1
ATOM 2250 C CA . THR A 1 277 ? 40.071 -6.595 47.582 1.00 19.02 514 THR A CA 1
ATOM 2251 C C . THR A 1 277 ? 39.751 -7.408 48.839 1.00 19.11 514 THR A C 1
ATOM 2252 O O . THR A 1 277 ? 40.346 -8.460 49.051 1.00 21.11 514 THR A O 1
ATOM 2256 N N . SER A 1 278 ? 38.843 -6.930 49.684 1.00 19.03 515 SER A N 1
ATOM 2257 C CA . SER A 1 278 ? 38.511 -7.619 50.924 1.00 20.06 515 SER A CA 1
ATOM 2258 C C . SER A 1 278 ? 37.641 -8.827 50.697 1.00 21.27 515 SER A C 1
ATOM 2259 O O . SER A 1 278 ? 36.572 -8.719 50.067 1.00 24.71 515 SER A O 1
ATOM 2262 N N . LYS A 1 279 ? 38.063 -9.956 51.278 1.00 22.33 516 LYS A N 1
ATOM 2263 C CA . LYS A 1 279 ? 37.274 -11.203 51.278 1.00 23.78 516 LYS A CA 1
ATOM 2264 C C . LYS A 1 279 ? 36.119 -11.200 52.301 1.00 23.93 516 LYS A C 1
ATOM 2265 O O . LYS A 1 279 ? 35.384 -12.189 52.413 1.00 27.10 516 LYS A O 1
ATOM 2271 N N . SER A 1 280 ? 35.959 -10.102 53.035 1.00 21.69 517 SER A N 1
ATOM 2272 C CA . SER A 1 280 ? 34.899 -9.938 54.036 1.00 21.95 517 SER A CA 1
ATOM 2273 C C . SER A 1 280 ? 33.858 -8.929 53.598 1.00 21.61 517 SER A C 1
ATOM 2274 O O . SER A 1 280 ? 32.978 -8.565 54.368 1.00 23.32 517 SER A O 1
ATOM 2279 N N . LEU A 1 281 ? 33.956 -8.427 52.372 1.00 20.84 518 LEU A N 1
ATOM 2280 C CA . LEU A 1 281 ? 32.952 -7.499 51.896 1.00 20.46 518 LEU A CA 1
ATOM 2281 C C . LEU A 1 281 ? 32.214 -8.184 50.728 1.00 21.44 518 LEU A C 1
ATOM 2282 O O . LEU A 1 281 ? 32.757 -8.303 49.637 1.00 21.92 518 LEU A O 1
ATOM 2287 N N . PRO A 1 282 ? 30.973 -8.648 50.954 1.00 21.66 519 PRO A N 1
ATOM 2288 C CA . PRO A 1 282 ? 30.296 -9.390 49.882 1.00 21.77 519 PRO A CA 1
ATOM 2289 C C . PRO A 1 282 ? 30.024 -8.526 48.638 1.00 20.34 519 PRO A C 1
ATOM 2290 O O . PRO A 1 282 ? 29.853 -7.310 48.715 1.00 20.05 519 PRO A O 1
ATOM 2294 N N . ARG A 1 283 ? 29.959 -9.185 47.494 1.00 20.75 520 ARG A N 1
ATOM 2295 C CA . ARG A 1 283 ? 29.425 -8.568 46.288 1.00 20.07 520 ARG A CA 1
ATOM 2296 C C . ARG A 1 283 ? 27.924 -8.785 46.195 1.00 20.16 520 ARG A C 1
ATOM 2297 O O . ARG A 1 283 ? 27.417 -9.837 46.579 1.00 22.52 520 ARG A O 1
ATOM 2305 N N . GLY A 1 284 ? 27.209 -7.777 45.707 1.00 19.73 521 GLY A N 1
ATOM 2306 C CA . GLY A 1 284 ? 25.777 -7.877 45.447 1.00 19.33 521 GLY A CA 1
ATOM 2307 C C . GLY A 1 284 ? 25.543 -8.005 43.958 1.00 18.50 521 GLY A C 1
ATOM 2308 O O . GLY A 1 284 ? 26.228 -8.773 43.279 1.00 20.96 521 GLY A O 1
ATOM 2309 N N . TYR A 1 285 ? 24.613 -7.228 43.435 1.00 17.44 522 TYR A N 1
ATOM 2310 C CA . TYR A 1 285 ? 24.448 -7.120 41.999 1.00 17.10 522 TYR A CA 1
ATOM 2311 C C . TYR A 1 285 ? 25.667 -6.437 41.402 1.00 16.39 522 TYR A C 1
ATOM 2312 O O . TYR A 1 285 ? 26.443 -5.755 42.083 1.00 16.47 522 TYR A O 1
ATOM 2321 N N . ASP A 1 286 ? 25.806 -6.598 40.093 1.00 17.05 523 ASP A N 1
ATOM 2322 C CA . ASP A 1 286 ? 26.825 -5.883 39.325 1.00 17.17 523 ASP A CA 1
ATOM 2323 C C . ASP A 1 286 ? 28.247 -6.282 39.700 1.00 17.57 523 ASP A C 1
ATOM 2324 O O . ASP A 1 286 ? 29.199 -5.540 39.436 1.00 18.21 523 ASP A O 1
ATOM 2329 N N . ASN A 1 287 ? 28.393 -7.472 40.278 1.00 17.94 524 ASN A N 1
ATOM 2330 C CA . ASN A 1 287 ? 29.693 -8.011 40.612 1.00 18.77 524 ASN A CA 1
ATOM 2331 C C . ASN A 1 287 ? 30.560 -7.074 41.433 1.00 17.73 524 ASN A C 1
ATOM 2332 O O . ASN A 1 287 ? 31.779 -7.043 41.272 1.00 19.53 524 ASN A O 1
ATOM 2337 N N . CYS A 1 288 ? 29.942 -6.350 42.348 1.00 16.80 525 CYS A N 1
ATOM 2338 C CA . CYS A 1 288 ? 30.716 -5.484 43.242 1.00 16.86 525 CYS A CA 1
ATOM 2339 C C . CYS A 1 288 ? 29.972 -5.248 44.541 1.00 16.16 525 CYS A C 1
ATOM 2340 O O . CYS A 1 288 ? 28.753 -5.472 44.617 1.00 16.46 525 CYS A O 1
ATOM 2343 N N . PRO A 1 289 ? 30.680 -4.778 45.577 1.00 16.17 526 PRO A N 1
ATOM 2344 C CA . PRO A 1 289 ? 29.989 -4.455 46.830 1.00 16.64 526 PRO A CA 1
ATOM 2345 C C . PRO A 1 289 ? 28.911 -3.392 46.701 1.00 15.37 526 PRO A C 1
ATOM 2346 O O . PRO A 1 289 ? 27.826 -3.609 47.217 1.00 16.06 526 PRO A O 1
ATOM 2350 N N . PHE A 1 290 ? 29.164 -2.255 46.035 1.00 14.77 527 PHE A N 1
ATOM 2351 C CA . PHE A 1 290 ? 28.120 -1.237 45.929 1.00 14.38 527 PHE A CA 1
ATOM 2352 C C . PHE A 1 290 ? 28.375 -0.343 44.733 1.00 13.64 527 PHE A C 1
ATOM 2353 O O . PHE A 1 290 ? 29.523 -0.186 44.309 1.00 14.35 527 PHE A O 1
ATOM 2361 N N . TYR A 1 291 ? 27.293 0.202 44.182 1.00 13.52 528 TYR A N 1
ATOM 2362 C CA . TYR A 1 291 ? 27.384 0.993 42.940 1.00 13.64 528 TYR A CA 1
ATOM 2363 C C . TYR A 1 291 ? 26.177 1.900 42.869 1.00 13.56 528 TYR A C 1
ATOM 2364 O O . TYR A 1 291 ? 25.218 1.738 43.646 1.00 14.06 528 TYR A O 1
ATOM 2373 N N . PHE A 1 292 ? 26.167 2.835 41.915 1.00 13.48 529 PHE A N 1
ATOM 2374 C CA . PHE A 1 292 ? 24.986 3.660 41.692 1.00 13.75 529 PHE A CA 1
ATOM 2375 C C . PHE A 1 292 ? 25.091 4.357 40.345 1.00 14.05 529 PHE A C 1
ATOM 2376 O O . PHE A 1 292 ? 26.183 4.535 39.805 1.00 14.41 529 PHE A O 1
ATOM 2384 N N . TRP A 1 293 ? 23.939 4.838 39.874 1.00 14.07 530 TRP A N 1
ATOM 2385 C CA . TRP A 1 293 ? 23.828 5.698 38.699 1.00 14.12 530 TRP A CA 1
ATOM 2386 C C . TRP A 1 293 ? 23.343 7.076 39.070 1.00 13.99 530 TRP A C 1
ATOM 2387 O O . TRP A 1 293 ? 22.508 7.241 39.967 1.00 14.86 530 TRP A O 1
ATOM 2398 N N . PHE A 1 294 ? 23.778 8.073 38.316 1.00 14.14 531 PHE A N 1
ATOM 2399 C CA . PHE A 1 294 ? 23.186 9.396 38.374 1.00 14.56 531 PHE A CA 1
ATOM 2400 C C . PHE A 1 294 ? 23.303 10.042 36.998 1.00 14.43 531 PHE A C 1
ATOM 2401 O O . PHE A 1 294 ? 24.089 9.606 36.163 1.00 15.00 531 PHE A O 1
ATOM 2409 N N . ASN A 1 295 ? 22.534 11.107 36.781 1.00 14.97 532 ASN A N 1
ATOM 2410 C CA . ASN A 1 295 ? 22.609 11.862 35.538 1.00 15.53 532 ASN A CA 1
ATOM 2411 C C . ASN A 1 295 ? 23.170 13.249 35.819 1.00 15.64 532 ASN A C 1
ATOM 2412 O O . ASN A 1 295 ? 22.698 13.961 36.718 1.00 16.78 532 ASN A O 1
ATOM 2417 N N . THR A 1 296 ? 24.207 13.620 35.067 1.00 16.52 533 THR A N 1
ATOM 2418 C CA . THR A 1 296 ? 24.889 14.894 35.338 1.00 17.13 533 THR A CA 1
ATOM 2419 C C . THR A 1 296 ? 23.963 16.114 35.267 1.00 17.24 533 THR A C 1
ATOM 2420 O O . THR A 1 296 ? 24.163 17.091 35.965 1.00 19.00 533 THR A O 1
ATOM 2424 N N . SER A 1 297 ? 22.941 16.054 34.413 1.00 18.29 534 SER A N 1
ATOM 2425 C CA A SER A 1 297 ? 22.012 17.175 34.241 0.73 19.18 534 SER A CA 1
ATOM 2426 C CA B SER A 1 297 ? 22.056 17.191 34.222 0.27 19.21 534 SER A CA 1
ATOM 2427 C C . SER A 1 297 ? 21.130 17.418 35.422 1.00 19.96 534 SER A C 1
ATOM 2428 O O . SER A 1 297 ? 20.537 18.495 35.548 1.00 22.11 534 SER A O 1
ATOM 2433 N N . LEU A 1 298 ? 20.988 16.405 36.267 1.00 19.69 535 LEU A N 1
ATOM 2434 C CA . LEU A 1 298 ? 20.083 16.461 37.394 1.00 20.88 535 LEU A CA 1
ATOM 2435 C C . LEU A 1 298 ? 20.819 16.669 38.709 1.00 21.81 535 LEU A C 1
ATOM 2436 O O . LEU A 1 298 ? 20.198 16.788 39.756 1.00 23.62 535 LEU A O 1
ATOM 2445 N N . VAL A 1 299 ? 22.153 16.783 38.640 1.00 21.88 536 VAL A N 1
ATOM 2446 C CA . VAL A 1 299 ? 22.976 17.150 39.794 1.00 22.40 536 VAL A CA 1
ATOM 2447 C C . VAL A 1 299 ? 22.657 18.568 40.218 1.00 23.53 536 VAL A C 1
ATOM 2448 O O . VAL A 1 299 ? 22.510 19.455 39.383 1.00 25.51 536 VAL A O 1
ATOM 2452 N N . GLU A 1 300 ? 22.564 18.753 41.528 1.00 25.52 537 GLU A N 1
ATOM 2453 C CA . GLU A 1 300 ? 22.350 20.067 42.113 1.00 27.95 537 GLU A CA 1
ATOM 2454 C C . GLU A 1 300 ? 23.613 20.533 42.813 1.00 28.46 537 GLU A C 1
ATOM 2455 O O . GLU A 1 300 ? 24.194 19.819 43.632 1.00 28.89 537 GLU A O 1
ATOM 2461 N N . GLY A 1 301 ? 24.053 21.734 42.473 1.00 29.14 538 GLY A N 1
ATOM 2462 C CA . GLY A 1 301 ? 25.226 22.318 43.099 1.00 29.10 538 GLY A CA 1
ATOM 2463 C C . GLY A 1 301 ? 26.470 21.544 42.725 1.00 28.35 538 GLY A C 1
ATOM 2464 O O . GLY A 1 301 ? 26.611 21.111 41.582 1.00 30.72 538 GLY A O 1
ATOM 2465 N N . ASP A 1 302 ? 27.368 21.371 43.690 1.00 27.13 539 ASP A N 1
ATOM 2466 C CA . ASP A 1 302 ? 28.704 20.829 43.411 1.00 26.15 539 ASP A CA 1
ATOM 2467 C C . ASP A 1 302 ? 28.899 19.390 43.890 1.00 24.05 539 ASP A C 1
ATOM 2468 O O . ASP A 1 302 ? 30.036 18.912 43.951 1.00 24.15 539 ASP A O 1
ATOM 2473 N N . HIS A 1 303 ? 27.811 18.697 44.233 1.00 22.73 540 HIS A N 1
ATOM 2474 C CA . HIS A 1 303 ? 27.954 17.331 44.747 1.00 22.00 540 HIS A CA 1
ATOM 2475 C C . HIS A 1 303 ? 26.650 16.569 44.652 1.00 20.88 540 HIS A C 1
ATOM 2476 O O . HIS A 1 303 ? 25.574 17.164 44.452 1.00 22.09 540 HIS A O 1
ATOM 2483 N N . VAL A 1 304 ? 26.744 15.255 44.813 1.00 20.46 541 VAL A N 1
ATOM 2484 C CA . VAL A 1 304 ? 25.580 14.414 45.060 1.00 20.69 541 VAL A CA 1
ATOM 2485 C C . VAL A 1 304 ? 25.936 13.506 46.223 1.00 20.09 541 VAL A C 1
ATOM 2486 O O . VAL A 1 304 ? 27.010 12.872 46.242 1.00 20.27 541 VAL A O 1
ATOM 2490 N N . THR A 1 305 ? 25.047 13.466 47.201 1.00 20.28 542 THR A N 1
ATOM 2491 C CA . THR A 1 305 ? 25.202 12.607 48.359 1.00 20.87 542 THR A CA 1
ATOM 2492 C C . THR A 1 305 ? 24.095 11.584 48.351 1.00 19.83 542 THR A C 1
ATOM 2493 O O . THR A 1 305 ? 22.925 11.927 48.192 1.00 21.59 542 THR A O 1
ATOM 2497 N N . LEU A 1 306 ? 24.475 10.326 48.509 1.00 18.80 543 LEU A N 1
ATOM 2498 C CA A LEU A 1 306 ? 23.534 9.225 48.543 0.70 18.42 543 LEU A CA 1
ATOM 2499 C CA B LEU A 1 306 ? 23.541 9.211 48.539 0.30 18.66 543 LEU A CA 1
ATOM 2500 C C . LEU A 1 306 ? 23.581 8.541 49.903 1.00 18.36 543 LEU A C 1
ATOM 2501 O O . LEU A 1 306 ? 24.654 8.162 50.397 1.00 18.79 543 LEU A O 1
ATOM 2510 N N . LYS A 1 307 ? 22.408 8.410 50.514 1.00 18.88 544 LYS A N 1
ATOM 2511 C CA A LYS A 1 307 ? 22.326 7.647 51.747 0.50 19.74 544 LYS A CA 1
ATOM 2512 C CA B LYS A 1 307 ? 22.172 7.642 51.735 0.50 19.85 544 LYS A CA 1
ATOM 2513 C C . LYS A 1 307 ? 22.259 6.145 51.467 1.00 18.94 544 LYS A C 1
ATOM 2514 O O . LYS A 1 307 ? 22.170 5.712 50.320 1.00 18.42 544 LYS A O 1
ATOM 2525 N N . ARG A 1 308 ? 22.340 5.341 52.522 1.00 19.47 545 ARG A N 1
ATOM 2526 C CA . ARG A 1 308 ? 22.428 3.888 52.371 1.00 19.51 545 ARG A CA 1
ATOM 2527 C C . ARG A 1 308 ? 21.335 3.341 51.450 1.00 19.37 545 ARG A C 1
ATOM 2528 O O . ARG A 1 308 ? 21.599 2.545 50.553 1.00 19.18 545 ARG A O 1
ATOM 2536 N N . GLU A 1 309 ? 20.107 3.783 51.676 1.00 19.61 546 GLU A N 1
ATOM 2537 C CA . GLU A 1 309 ? 18.951 3.293 50.924 1.00 20.48 546 GLU A CA 1
ATOM 2538 C C . GLU A 1 309 ? 18.976 3.704 49.457 1.00 18.99 546 GLU A C 1
ATOM 2539 O O . GLU A 1 309 ? 18.212 3.178 48.659 1.00 20.25 546 GLU A O 1
ATOM 2550 N N . GLU A 1 310 ? 19.826 4.673 49.142 1.00 17.96 547 GLU A N 1
ATOM 2551 C CA A GLU A 1 310 ? 19.948 5.226 47.789 0.70 17.24 547 GLU A CA 1
ATOM 2552 C CA B GLU A 1 310 ? 19.920 5.222 47.799 0.30 17.12 547 GLU A CA 1
ATOM 2553 C C . GLU A 1 310 ? 21.092 4.651 46.986 1.00 16.25 547 GLU A C 1
ATOM 2554 O O . GLU A 1 310 ? 21.327 5.086 45.867 1.00 16.53 547 GLU A O 1
ATOM 2565 N N . ILE A 1 311 ? 21.797 3.664 47.540 1.00 16.04 548 ILE A N 1
ATOM 2566 C CA . ILE A 1 311 ? 22.952 3.056 46.870 1.00 15.94 548 ILE A CA 1
ATOM 2567 C C . ILE A 1 311 ? 22.608 1.600 46.534 1.00 14.90 548 ILE A C 1
ATOM 2568 O O . ILE A 1 311 ? 21.970 0.919 47.341 1.00 16.20 548 ILE A O 1
ATOM 2573 N N . ASP A 1 312 ? 23.017 1.138 45.351 1.00 14.75 549 ASP A N 1
ATOM 2574 C CA . ASP A 1 312 ? 22.691 -0.209 44.923 1.00 14.50 549 ASP A CA 1
ATOM 2575 C C . ASP A 1 312 ? 23.589 -1.208 45.618 1.00 14.57 549 ASP A C 1
ATOM 2576 O O . ASP A 1 312 ? 24.815 -1.228 45.458 1.00 14.63 549 ASP A O 1
ATOM 2581 N N . ASN A 1 313 ? 22.899 -2.075 46.368 1.00 15.04 550 ASN A N 1
ATOM 2582 C CA . ASN A 1 313 ? 23.356 -3.241 47.152 1.00 15.62 550 ASN A CA 1
ATOM 2583 C C . ASN A 1 313 ? 23.178 -2.963 48.657 1.00 16.45 550 ASN A C 1
ATOM 2584 O O . ASN A 1 313 ? 22.513 -3.741 49.347 1.00 17.35 550 ASN A O 1
ATOM 2589 N N . PRO A 1 314 ? 23.693 -1.826 49.180 1.00 16.53 551 PRO A N 1
ATOM 2590 C CA . PRO A 1 314 ? 23.384 -1.459 50.568 1.00 17.50 551 PRO A CA 1
ATOM 2591 C C . PRO A 1 314 ? 21.894 -1.161 50.762 1.00 19.08 551 PRO A C 1
ATOM 2592 O O . PRO A 1 314 ? 21.432 -1.154 51.904 1.00 20.55 551 PRO A O 1
ATOM 2596 N N . HIS A 1 315 ? 21.145 -0.961 49.679 1.00 19.57 552 HIS A N 1
ATOM 2597 C CA . HIS A 1 315 ? 19.696 -0.752 49.769 1.00 20.61 552 HIS A CA 1
ATOM 2598 C C . HIS A 1 315 ? 18.971 -1.976 50.336 1.00 20.99 552 HIS A C 1
ATOM 2599 O O . HIS A 1 315 ? 17.852 -1.829 50.833 1.00 22.93 552 HIS A O 1
ATOM 2606 N N . LYS A 1 316 ? 19.586 -3.158 50.294 1.00 20.42 553 LYS A N 1
ATOM 2607 C CA . LYS A 1 316 ? 18.979 -4.383 50.828 1.00 21.01 553 LYS A CA 1
ATOM 2608 C C . LYS A 1 316 ? 19.313 -4.545 52.305 1.00 21.57 553 LYS A C 1
ATOM 2609 O O . LYS A 1 316 ? 20.488 -4.557 52.691 1.00 21.35 553 LYS A O 1
ATOM 2615 N N . LYS A 1 317 ? 18.276 -4.735 53.120 1.00 22.88 554 LYS A N 1
ATOM 2616 C CA . LYS A 1 317 ? 18.427 -4.778 54.565 1.00 24.51 554 LYS A CA 1
ATOM 2617 C C . LYS A 1 317 ? 19.331 -5.915 55.039 1.00 23.89 554 LYS A C 1
ATOM 2618 O O . LYS A 1 317 ? 19.907 -5.836 56.131 1.00 24.75 554 LYS A O 1
ATOM 2624 N N . LYS A 1 318 ? 19.463 -6.977 54.250 1.00 24.16 555 LYS A N 1
ATOM 2625 C CA . LYS A 1 318 ? 20.378 -8.066 54.608 1.00 24.62 555 LYS A CA 1
ATOM 2626 C C . LYS A 1 318 ? 21.818 -7.593 54.801 1.00 23.94 555 LYS A C 1
ATOM 2627 O O . LYS A 1 318 ? 22.595 -8.263 55.485 1.00 25.48 555 LYS A O 1
ATOM 2633 N N . THR A 1 319 ? 22.172 -6.452 54.213 1.00 21.98 556 THR A N 1
ATOM 2634 C CA . THR A 1 319 ? 23.535 -5.928 54.308 1.00 21.36 556 THR A CA 1
ATOM 2635 C C . THR A 1 319 ? 23.761 -4.929 55.427 1.00 21.59 556 THR A C 1
ATOM 2636 O O . THR A 1 319 ? 24.860 -4.410 55.574 1.00 21.62 556 THR A O 1
ATOM 2640 N N . TRP A 1 320 ? 22.744 -4.690 56.254 1.00 22.71 557 TRP A N 1
ATOM 2641 C CA . TRP A 1 320 ? 22.803 -3.559 57.174 1.00 23.43 557 TRP A CA 1
ATOM 2642 C C . TRP A 1 320 ? 23.691 -3.746 58.416 1.00 24.35 557 TRP A C 1
ATOM 2643 O O . TRP A 1 320 ? 23.893 -2.793 59.150 1.00 26.19 557 TRP A O 1
ATOM 2654 N N . LYS A 1 321 ? 24.240 -4.941 58.623 1.00 24.10 558 LYS A N 1
ATOM 2655 C CA . LYS A 1 321 ? 25.294 -5.069 59.633 1.00 25.47 558 LYS A CA 1
ATOM 2656 C C . LYS A 1 321 ? 26.619 -4.509 59.154 1.00 24.46 558 LYS A C 1
ATOM 2657 O O . LYS A 1 321 ? 27.474 -4.123 59.961 1.00 25.97 558 LYS A O 1
ATOM 2663 N N . ILE A 1 322 ? 26.785 -4.489 57.835 1.00 22.50 559 ILE A N 1
ATOM 2664 C CA . ILE A 1 322 ? 27.986 -3.944 57.203 1.00 21.26 559 ILE A CA 1
ATOM 2665 C C . ILE A 1 322 ? 27.792 -2.461 56.889 1.00 20.10 559 ILE A C 1
ATOM 2666 O O . ILE A 1 322 ? 28.626 -1.631 57.253 1.00 20.44 559 ILE A O 1
ATOM 2671 N N . TYR A 1 323 ? 26.704 -2.140 56.180 1.00 19.48 560 TYR A N 1
ATOM 2672 C CA . TYR A 1 323 ? 26.410 -0.752 55.854 1.00 19.55 560 TYR A CA 1
ATOM 2673 C C . TYR A 1 323 ? 25.454 -0.239 56.912 1.00 20.25 560 TYR A C 1
ATOM 2674 O O . TYR A 1 323 ? 24.275 -0.566 56.887 1.00 21.51 560 TYR A O 1
ATOM 2683 N N . ARG A 1 324 ? 25.991 0.531 57.848 1.00 20.65 561 ARG A N 1
ATOM 2684 C CA . ARG A 1 324 ? 25.217 1.047 58.971 1.00 21.42 561 ARG A CA 1
ATOM 2685 C C . ARG A 1 324 ? 24.378 2.243 58.544 1.00 21.82 561 ARG A C 1
ATOM 2686 O O . ARG A 1 324 ? 24.469 2.713 57.400 1.00 21.35 561 ARG A O 1
ATOM 2694 N N . ASP A 1 325 ? 23.509 2.711 59.439 1.00 23.08 562 ASP A N 1
ATOM 2695 C CA . ASP A 1 325 ? 22.485 3.674 58.989 1.00 23.94 562 ASP A CA 1
ATOM 2696 C C . ASP A 1 325 ? 23.049 5.013 58.516 1.00 23.36 562 ASP A C 1
ATOM 2697 O O . ASP A 1 325 ? 22.391 5.712 57.744 1.00 24.29 562 ASP A O 1
ATOM 2702 N N . ASN A 1 326 ? 24.277 5.332 58.927 1.00 22.95 563 ASN A N 1
ATOM 2703 C CA . ASN A 1 326 ? 24.946 6.560 58.521 1.00 21.93 563 ASN A CA 1
ATOM 2704 C C . ASN A 1 326 ? 25.962 6.350 57.381 1.00 21.35 563 ASN A C 1
ATOM 2705 O O . ASN A 1 326 ? 26.740 7.260 57.077 1.00 21.13 563 ASN A O 1
ATOM 2710 N N . PHE A 1 327 ? 25.923 5.179 56.749 1.00 19.80 564 PHE A N 1
ATOM 2711 C CA . PHE A 1 327 ? 26.747 4.943 55.556 1.00 18.84 564 PHE A CA 1
ATOM 2712 C C . PHE A 1 327 ? 26.225 5.790 54.401 1.00 18.70 564 PHE A C 1
ATOM 2713 O O . PHE A 1 327 ? 25.057 5.708 54.033 1.00 19.23 564 PHE A O 1
ATOM 2721 N N . THR A 1 328 ? 27.114 6.610 53.852 1.00 18.33 565 THR A N 1
ATOM 2722 C CA . THR A 1 328 ? 26.779 7.490 52.717 1.00 18.54 565 THR A CA 1
ATOM 2723 C C . THR A 1 328 ? 27.961 7.576 51.778 1.00 17.48 565 THR A C 1
ATOM 2724 O O . THR A 1 328 ? 29.113 7.385 52.200 1.00 18.42 565 THR A O 1
ATOM 2728 N N . VAL A 1 329 ? 27.677 7.899 50.522 1.00 17.29 566 VAL A N 1
ATOM 2729 C CA . VAL A 1 329 ? 28.713 8.195 49.532 1.00 17.09 566 VAL A CA 1
ATOM 2730 C C . VAL A 1 329 ? 28.374 9.543 48.916 1.00 17.03 566 VAL A C 1
ATOM 2731 O O . VAL A 1 329 ? 27.246 9.757 48.485 1.00 18.14 566 VAL A O 1
ATOM 2735 N N . LYS A 1 330 ? 29.361 10.441 48.891 1.00 17.19 567 LYS A N 1
ATOM 2736 C CA . LYS A 1 330 ? 29.236 11.772 48.292 1.00 18.22 567 LYS A CA 1
ATOM 2737 C C . LYS A 1 330 ? 30.274 11.909 47.174 1.00 17.59 567 LYS A C 1
ATOM 2738 O O . LYS A 1 330 ? 31.468 11.707 47.427 1.00 17.53 567 LYS A O 1
ATOM 2744 N N . LEU A 1 331 ? 29.824 12.282 45.974 1.00 17.19 568 LEU A N 1
ATOM 2745 C CA . LEU A 1 331 ? 30.730 12.718 44.926 1.00 17.67 568 LEU A CA 1
ATOM 2746 C C . LEU A 1 331 ? 30.769 14.222 44.887 1.00 18.26 568 LEU A C 1
ATOM 2747 O O . LEU A 1 331 ? 29.709 14.877 44.929 1.00 19.33 568 LEU A O 1
ATOM 2752 N N . THR A 1 332 ? 31.971 14.774 44.819 1.00 18.54 569 THR A N 1
ATOM 2753 C CA . THR A 1 332 ? 32.183 16.202 44.596 1.00 19.77 569 THR A CA 1
ATOM 2754 C C . THR A 1 332 ? 32.550 16.397 43.130 1.00 19.15 569 THR A C 1
ATOM 2755 O O . THR A 1 332 ? 33.305 15.602 42.564 1.00 19.12 569 THR A O 1
ATOM 2759 N N . PHE A 1 333 ? 32.048 17.488 42.537 1.00 19.84 570 PHE A N 1
ATOM 2760 C CA . PHE A 1 333 ? 32.227 17.768 41.109 1.00 20.25 570 PHE A CA 1
ATOM 2761 C C . PHE A 1 333 ? 32.841 19.141 40.882 1.00 21.38 570 PHE A C 1
ATOM 2762 O O . PHE A 1 333 ? 32.606 20.074 41.665 1.00 24.35 570 PHE A O 1
ATOM 2770 N N . SER A 1 334 ? 33.540 19.271 39.760 1.00 22.92 571 SER A N 1
ATOM 2771 C CA . SER A 1 334 ? 33.832 20.566 39.176 1.00 23.77 571 SER A CA 1
ATOM 2772 C C . SER A 1 334 ? 33.013 20.736 37.901 1.00 24.11 571 SER A C 1
ATOM 2773 O O . SER A 1 334 ? 32.642 19.766 37.233 1.00 23.51 571 SER A O 1
ATOM 2776 N N . ASP A 1 335 ? 32.720 21.993 37.589 1.00 25.90 572 ASP A N 1
ATOM 2777 C CA . ASP A 1 335 ? 32.007 22.366 36.381 1.00 28.75 572 ASP A CA 1
ATOM 2778 C C . ASP A 1 335 ? 32.946 22.249 35.195 1.00 30.36 572 ASP A C 1
ATOM 2779 O O . ASP A 1 335 ? 34.006 22.886 35.175 1.00 32.50 572 ASP A O 1
ATOM 2784 N N . ALA A 1 336 ? 32.545 21.489 34.182 1.00 31.10 573 ALA A N 1
ATOM 2785 C CA . ALA A 1 336 ? 33.446 21.127 33.089 1.00 33.64 573 ALA A CA 1
ATOM 2786 C C . ALA A 1 336 ? 32.943 21.587 31.728 1.00 35.13 573 ALA A C 1
ATOM 2787 O O . ALA A 1 336 ? 33.292 21.002 30.693 1.00 35.83 573 ALA A O 1
ATOM 2789 N N . GLU A 1 337 ? 32.119 22.630 31.739 1.00 37.20 574 GLU A N 1
ATOM 2790 C CA . GLU A 1 337 ? 31.663 23.259 30.502 1.00 39.56 574 GLU A CA 1
ATOM 2791 C C . GLU A 1 337 ? 32.844 23.892 29.752 1.00 41.31 574 GLU A C 1
ATOM 2792 O O . GLU A 1 337 ? 33.885 24.197 30.358 1.00 41.90 574 GLU A O 1
ATOM 2798 N N . ASP A 1 338 ? 32.679 24.069 28.441 1.00 43.21 575 ASP A N 1
ATOM 2799 C CA . ASP A 1 338 ? 33.730 24.636 27.580 1.00 44.44 575 ASP A CA 1
ATOM 2800 C C . ASP A 1 338 ? 34.139 26.044 28.005 1.00 44.97 575 ASP A C 1
ATOM 2801 O O . ASP A 1 338 ? 33.355 26.992 27.895 1.00 45.78 575 ASP A O 1
ATOM 2806 N N A ARG B 1 9 ? 22.438 -33.674 1.922 0.85 35.80 246 ARG B N 1
ATOM 2807 C CA A ARG B 1 9 ? 23.287 -32.810 1.045 0.85 35.31 246 ARG B CA 1
ATOM 2808 C C A ARG B 1 9 ? 24.398 -33.625 0.383 0.85 33.79 246 ARG B C 1
ATOM 2809 O O A ARG B 1 9 ? 24.999 -34.493 1.020 0.85 34.62 246 ARG B O 1
ATOM 2817 N N A THR B 1 10 ? 24.658 -33.338 -0.893 0.85 31.71 247 THR B N 1
ATOM 2818 C CA A THR B 1 10 ? 25.650 -34.087 -1.669 0.85 29.08 247 THR B CA 1
ATOM 2819 C C A THR B 1 10 ? 27.052 -33.516 -1.469 0.85 26.90 247 THR B C 1
ATOM 2820 O O A THR B 1 10 ? 27.213 -32.366 -1.021 0.85 25.89 247 THR B O 1
ATOM 2824 N N A ILE B 1 11 ? 28.067 -34.299 -1.829 0.85 25.33 248 ILE B N 1
ATOM 2825 C CA A ILE B 1 11 ? 29.442 -33.824 -1.797 0.85 25.08 248 ILE B CA 1
ATOM 2826 C C A ILE B 1 11 ? 29.589 -32.511 -2.598 0.85 25.42 248 ILE B C 1
ATOM 2827 O O A ILE B 1 11 ? 30.156 -31.531 -2.109 0.85 25.50 248 ILE B O 1
ATOM 2832 N N A SER B 1 12 ? 29.042 -32.479 -3.809 0.85 26.80 249 SER B N 1
ATOM 2833 C CA A SER B 1 12 ? 29.101 -31.271 -4.637 0.85 28.38 249 SER B CA 1
ATOM 2834 C C A SER B 1 12 ? 28.449 -30.054 -3.969 0.85 28.67 249 SER B C 1
ATOM 2835 O O A SER B 1 12 ? 29.032 -28.964 -3.946 0.85 29.51 249 SER B O 1
ATOM 2838 N N A GLN B 1 13 ? 27.248 -30.240 -3.426 0.85 28.77 250 GLN B N 1
ATOM 2839 C CA A GLN B 1 13 ? 26.545 -29.156 -2.733 0.85 29.40 250 GLN B CA 1
ATOM 2840 C C A GLN B 1 13 ? 27.338 -28.643 -1.532 0.85 28.90 250 GLN B C 1
ATOM 2841 O O A GLN B 1 13 ? 27.358 -27.438 -1.255 0.85 29.66 250 GLN B O 1
ATOM 2847 N N A ASN B 1 14 ? 28.003 -29.563 -0.837 0.85 27.55 251 ASN B N 1
ATOM 2848 C CA A ASN B 1 14 ? 28.772 -29.217 0.357 0.85 26.68 251 ASN B CA 1
ATOM 2849 C C A ASN B 1 14 ? 30.075 -28.474 0.061 0.85 26.08 251 ASN B C 1
ATOM 2850 O O A ASN B 1 14 ? 30.735 -27.988 0.980 0.85 25.89 251 ASN B O 1
ATOM 2855 N N A LYS B 1 15 ? 30.439 -28.353 -1.216 0.85 26.17 252 LYS B N 1
ATOM 2856 C CA A LYS B 1 15 ? 31.658 -27.631 -1.586 0.85 26.32 252 LYS B CA 1
ATOM 2857 C C A LYS B 1 15 ? 31.671 -26.172 -1.101 0.85 25.18 252 LYS B C 1
ATOM 2858 O O A LYS B 1 15 ? 32.735 -25.625 -0.806 0.85 26.68 252 LYS B O 1
ATOM 2864 N N A ARG B 1 16 ? 30.498 -25.541 -0.992 0.85 24.37 253 ARG B N 1
ATOM 2865 C CA A ARG B 1 16 ? 30.427 -24.144 -0.566 0.85 23.31 253 ARG B CA 1
ATOM 2866 C C A ARG B 1 16 ? 30.706 -23.957 0.937 0.85 23.31 253 ARG B C 1
ATOM 2867 O O A ARG B 1 16 ? 30.829 -22.810 1.404 0.85 23.77 253 ARG B O 1
ATOM 2875 N N . ARG B 1 17 ? 30.750 -25.054 1.700 1.00 24.12 254 ARG B N 1
ATOM 2876 C CA . ARG B 1 17 ? 30.987 -24.996 3.159 1.00 23.46 254 ARG B CA 1
ATOM 2877 C C . ARG B 1 17 ? 32.405 -24.582 3.543 1.00 23.57 254 ARG B C 1
ATOM 2878 O O . ARG B 1 17 ? 33.368 -24.891 2.842 1.00 24.85 254 ARG B O 1
ATOM 2886 N N . TYR B 1 18 ? 32.508 -23.878 4.664 1.00 22.66 255 TYR B N 1
ATOM 2887 C CA . TYR B 1 18 ? 33.770 -23.506 5.277 1.00 21.91 255 TYR B CA 1
ATOM 2888 C C . TYR B 1 18 ? 34.131 -24.586 6.306 1.00 22.38 255 TYR B C 1
ATOM 2889 O O . TYR B 1 18 ? 33.428 -24.762 7.313 1.00 21.67 255 TYR B O 1
ATOM 2898 N N . ARG B 1 19 ? 35.205 -25.325 6.040 1.00 23.51 256 ARG B N 1
ATOM 2899 C CA . ARG B 1 19 ? 35.564 -26.486 6.841 1.00 24.58 256 ARG B CA 1
ATOM 2900 C C . ARG B 1 19 ? 37.039 -26.432 7.141 1.00 25.85 256 ARG B C 1
ATOM 2901 O O . ARG B 1 19 ? 37.832 -27.185 6.583 1.00 28.53 256 ARG B O 1
ATOM 2909 N N . LYS B 1 20 ? 37.411 -25.543 8.037 1.00 26.25 257 LYS B N 1
ATOM 2910 C CA . LYS B 1 20 ? 38.774 -25.467 8.530 1.00 26.80 257 LYS B CA 1
ATOM 2911 C C . LYS B 1 20 ? 38.818 -24.647 9.808 1.00 25.58 257 LYS B C 1
ATOM 2912 O O . LYS B 1 20 ? 37.815 -24.047 10.215 1.00 24.65 257 LYS B O 1
ATOM 2918 N N . ASP B 1 21 ? 39.967 -24.692 10.480 1.00 25.62 258 ASP B N 1
ATOM 2919 C CA . ASP B 1 21 ? 40.201 -23.907 11.699 1.00 26.12 258 ASP B CA 1
ATOM 2920 C C . ASP B 1 21 ? 39.195 -24.216 12.808 1.00 25.74 258 ASP B C 1
ATOM 2921 O O . ASP B 1 21 ? 38.858 -23.340 13.607 1.00 26.70 258 ASP B O 1
ATOM 2926 N N . GLY B 1 22 ? 38.718 -25.459 12.849 1.00 25.09 259 GLY B N 1
ATOM 2927 C CA . GLY B 1 22 ? 37.761 -25.885 13.854 1.00 24.94 259 GLY B CA 1
ATOM 2928 C C . GLY B 1 22 ? 36.326 -25.450 13.607 1.00 23.66 259 GLY B C 1
ATOM 2929 O O . GLY B 1 22 ? 35.499 -25.551 14.508 1.00 25.48 259 GLY B O 1
ATOM 2930 N N . PHE B 1 23 ? 36.022 -24.975 12.401 1.00 22.42 260 PHE B N 1
ATOM 2931 C CA . PHE B 1 23 ? 34.657 -24.619 12.037 1.00 21.45 260 PHE B CA 1
ATOM 2932 C C . PHE B 1 23 ? 34.179 -25.511 10.907 1.00 21.16 260 PHE B C 1
ATOM 2933 O O . PHE B 1 23 ? 34.972 -25.964 10.062 1.00 22.56 260 PHE B O 1
ATOM 2941 N N . ASP B 1 24 ? 32.866 -25.706 10.858 1.00 21.05 261 ASP B N 1
ATOM 2942 C CA . ASP B 1 24 ? 32.235 -26.469 9.789 1.00 21.05 261 ASP B CA 1
ATOM 2943 C C . ASP B 1 24 ? 30.876 -25.799 9.537 1.00 21.05 261 ASP B C 1
ATOM 2944 O O . ASP B 1 24 ? 29.893 -26.116 10.210 1.00 21.73 261 ASP B O 1
ATOM 2949 N N . LEU B 1 25 ? 30.838 -24.859 8.596 1.00 19.84 262 LEU B N 1
ATOM 2950 C CA . LEU B 1 25 ? 29.695 -23.970 8.434 1.00 19.72 262 LEU B CA 1
ATOM 2951 C C . LEU B 1 25 ? 29.312 -23.806 6.982 1.00 19.62 262 LEU B C 1
ATOM 2952 O O . LEU B 1 25 ? 30.154 -23.865 6.095 1.00 20.87 262 LEU B O 1
ATOM 2957 N N . ASP B 1 26 ? 28.035 -23.539 6.735 1.00 20.81 263 ASP B N 1
ATOM 2958 C CA A ASP B 1 26 ? 27.545 -23.177 5.406 0.70 20.49 263 ASP B CA 1
ATOM 2959 C CA B ASP B 1 26 ? 27.626 -23.172 5.377 0.30 20.19 263 ASP B CA 1
ATOM 2960 C C . ASP B 1 26 ? 27.755 -21.679 5.179 1.00 20.03 263 ASP B C 1
ATOM 2961 O O . ASP B 1 26 ? 26.822 -20.890 5.340 1.00 20.12 263 ASP B O 1
ATOM 2970 N N . LEU B 1 27 ? 28.970 -21.309 4.805 1.00 20.60 264 LEU B N 1
ATOM 2971 C CA . LEU B 1 27 ? 29.385 -19.939 4.745 1.00 19.73 264 LEU B CA 1
ATOM 2972 C C . LEU B 1 27 ? 30.450 -19.877 3.685 1.00 18.55 264 LEU B C 1
ATOM 2973 O O . LEU B 1 27 ? 31.324 -20.751 3.661 1.00 20.81 264 LEU B O 1
ATOM 2978 N N . THR B 1 28 ? 30.385 -18.850 2.830 1.00 18.20 265 THR B N 1
ATOM 2979 C CA . THR B 1 28 ? 31.256 -18.732 1.679 1.00 18.95 265 THR B CA 1
ATOM 2980 C C . THR B 1 28 ? 31.789 -17.322 1.561 1.00 17.03 265 THR B C 1
ATOM 2981 O O . THR B 1 28 ? 31.022 -16.349 1.589 1.00 17.08 265 THR B O 1
ATOM 2985 N N . TYR B 1 29 ? 33.100 -17.187 1.429 1.00 17.32 266 TYR B N 1
ATOM 2986 C CA . TYR B 1 29 ? 33.689 -15.891 1.089 1.00 16.89 266 TYR B CA 1
ATOM 2987 C C . TYR B 1 29 ? 33.470 -15.615 -0.399 1.00 17.50 266 TYR B C 1
ATOM 2988 O O . TYR B 1 29 ? 34.115 -16.219 -1.263 1.00 19.98 266 TYR B O 1
ATOM 2997 N N . VAL B 1 30 ? 32.536 -14.743 -0.716 1.00 17.00 267 VAL B N 1
ATOM 2998 C CA . VAL B 1 30 ? 32.331 -14.318 -2.103 1.00 17.95 267 VAL B CA 1
ATOM 2999 C C . VAL B 1 30 ? 33.522 -13.485 -2.538 1.00 17.82 267 VAL B C 1
ATOM 3000 O O . VAL B 1 30 ? 34.019 -13.678 -3.650 1.00 18.93 267 VAL B O 1
ATOM 3004 N N . THR B 1 31 ? 33.962 -12.573 -1.670 1.00 17.89 268 THR B N 1
ATOM 3005 C CA . THR B 1 31 ? 35.276 -11.936 -1.751 1.00 18.33 268 THR B CA 1
ATOM 3006 C C . THR B 1 31 ? 35.892 -12.060 -0.349 1.00 18.31 268 THR B C 1
ATOM 3007 O O . THR B 1 31 ? 35.242 -12.586 0.566 1.00 18.39 268 THR B O 1
ATOM 3011 N N . ASP B 1 32 ? 37.096 -11.516 -0.132 1.00 19.12 269 ASP B N 1
ATOM 3012 C CA . ASP B 1 32 ? 37.687 -11.574 1.207 1.00 19.48 269 ASP B CA 1
ATOM 3013 C C . ASP B 1 32 ? 36.873 -10.854 2.277 1.00 18.67 269 ASP B C 1
ATOM 3014 O O . ASP B 1 32 ? 37.056 -11.135 3.458 1.00 19.63 269 ASP B O 1
ATOM 3019 N N . HIS B 1 33 ? 36.024 -9.904 1.869 1.00 17.57 270 HIS B N 1
ATOM 3020 C CA . HIS B 1 33 ? 35.283 -9.099 2.848 1.00 17.71 270 HIS B CA 1
ATOM 3021 C C . HIS B 1 33 ? 33.784 -9.171 2.695 1.00 16.43 270 HIS B C 1
ATOM 3022 O O . HIS B 1 33 ? 33.070 -8.432 3.379 1.00 16.93 270 HIS B O 1
ATOM 3029 N N . VAL B 1 34 ? 33.307 -10.075 1.835 1.00 15.77 271 VAL B N 1
ATOM 3030 C CA . VAL B 1 34 ? 31.869 -10.221 1.584 1.00 15.67 271 VAL B CA 1
ATOM 3031 C C . VAL B 1 34 ? 31.545 -11.698 1.676 1.00 15.31 271 VAL B C 1
ATOM 3032 O O . VAL B 1 34 ? 32.039 -12.504 0.865 1.00 16.51 271 VAL B O 1
ATOM 3036 N N . ILE B 1 35 ? 30.745 -12.078 2.671 1.00 14.87 272 ILE B N 1
ATOM 3037 C CA . ILE B 1 35 ? 30.389 -13.454 2.926 1.00 14.93 272 ILE B CA 1
ATOM 3038 C C . ILE B 1 35 ? 28.916 -13.644 2.590 1.00 14.41 272 ILE B C 1
ATOM 3039 O O . ILE B 1 35 ? 28.073 -12.787 2.870 1.00 15.16 272 ILE B O 1
ATOM 3044 N N . ALA B 1 36 ? 28.606 -14.804 2.018 1.00 15.08 273 ALA B N 1
ATOM 3045 C CA . ALA B 1 36 ? 27.245 -15.267 1.822 1.00 14.96 273 ALA B CA 1
ATOM 3046 C C . ALA B 1 36 ? 27.055 -16.551 2.608 1.00 15.11 273 ALA B C 1
ATOM 3047 O O . ALA B 1 36 ? 27.920 -17.438 2.590 1.00 16.48 273 ALA B O 1
ATOM 3049 N N . MET B 1 37 ? 25.943 -16.690 3.314 1.00 15.09 274 MET B N 1
ATOM 3050 C CA . MET B 1 37 ? 25.741 -17.855 4.174 1.00 15.83 274 MET B CA 1
ATOM 3051 C C . MET B 1 37 ? 24.259 -18.160 4.327 1.00 15.23 274 MET B C 1
ATOM 3052 O O . MET B 1 37 ? 23.385 -17.371 3.959 1.00 15.50 274 MET B O 1
ATOM 3057 N N . SER B 1 38 ? 23.992 -19.341 4.871 1.00 16.64 275 SER B N 1
ATOM 3058 C CA . SER B 1 38 ? 22.618 -19.754 5.204 1.00 17.01 275 SER B CA 1
ATOM 3059 C C . SER B 1 38 ? 22.206 -19.241 6.579 1.00 16.46 275 SER B C 1
ATOM 3060 O O . SER B 1 38 ? 22.986 -18.573 7.268 1.00 16.96 275 SER B O 1
ATOM 3065 N N . PHE B 1 39 ? 20.963 -19.526 6.958 1.00 16.73 276 PHE B N 1
ATOM 3066 C CA . PHE B 1 39 ? 20.394 -18.980 8.192 1.00 16.71 276 PHE B CA 1
ATOM 3067 C C . PHE B 1 39 ? 21.163 -19.534 9.405 1.00 17.23 276 PHE B C 1
ATOM 3068 O O . PHE B 1 39 ? 21.466 -20.734 9.454 1.00 18.65 276 PHE B O 1
ATOM 3076 N N . PRO B 1 40 ? 21.466 -18.687 10.395 1.00 17.32 277 PRO B N 1
ATOM 3077 C CA . PRO B 1 40 ? 22.119 -19.159 11.627 1.00 19.12 277 PRO B CA 1
ATOM 3078 C C . PRO B 1 40 ? 21.016 -19.735 12.520 1.00 20.24 277 PRO B C 1
ATOM 3079 O O . PRO B 1 40 ? 20.201 -19.011 13.093 1.00 22.29 277 PRO B O 1
ATOM 3083 N N . SER B 1 41 ? 20.987 -21.050 12.616 1.00 22.51 278 SER B N 1
ATOM 3084 C CA . SER B 1 41 ? 19.831 -21.735 13.172 1.00 25.06 278 SER B CA 1
ATOM 3085 C C . SER B 1 41 ? 19.938 -22.059 14.668 1.00 26.76 278 SER B C 1
ATOM 3086 O O . SER B 1 41 ? 21.028 -22.121 15.223 1.00 25.93 278 SER B O 1
ATOM 3091 N N . SER B 1 42 ? 18.780 -22.230 15.313 1.00 29.89 279 SER B N 1
ATOM 3092 C CA . SER B 1 42 ? 18.705 -22.441 16.767 1.00 33.27 279 SER B CA 1
ATOM 3093 C C . SER B 1 42 ? 18.123 -23.806 17.114 1.00 34.78 279 SER B C 1
ATOM 3094 O O . SER B 1 42 ? 17.578 -24.500 16.252 1.00 36.82 279 SER B O 1
ATOM 3097 N N . PHE B 1 48 ? 21.041 -27.074 6.941 1.00 34.42 285 PHE B N 1
ATOM 3098 C CA . PHE B 1 48 ? 22.296 -26.548 6.388 1.00 33.26 285 PHE B CA 1
ATOM 3099 C C . PHE B 1 48 ? 23.456 -26.590 7.396 1.00 32.29 285 PHE B C 1
ATOM 3100 O O . PHE B 1 48 ? 24.521 -25.988 7.158 1.00 31.44 285 PHE B O 1
ATOM 3108 N N . ARG B 1 49 ? 23.230 -27.300 8.509 1.00 31.10 286 ARG B N 1
ATOM 3109 C CA A ARG B 1 49 ? 24.178 -27.429 9.627 0.51 30.65 286 ARG B CA 1
ATOM 3110 C CA B ARG B 1 49 ? 24.244 -27.476 9.558 0.49 30.28 286 ARG B CA 1
ATOM 3111 C C . ARG B 1 49 ? 25.008 -26.176 9.853 1.00 29.27 286 ARG B C 1
ATOM 3112 O O . ARG B 1 49 ? 26.243 -26.137 9.696 1.00 29.91 286 ARG B O 1
ATOM 3127 N N . ASN B 1 50 ? 24.261 -25.141 10.249 1.00 27.06 287 ASN B N 1
ATOM 3128 C CA A ASN B 1 50 ? 24.779 -23.790 10.528 0.43 25.02 287 ASN B CA 1
ATOM 3129 C CA B ASN B 1 50 ? 24.781 -23.810 10.470 0.57 24.45 287 ASN B CA 1
ATOM 3130 C C . ASN B 1 50 ? 24.265 -23.256 11.833 1.00 24.44 287 ASN B C 1
ATOM 3131 O O . ASN B 1 50 ? 23.518 -22.274 11.858 1.00 25.81 287 ASN B O 1
ATOM 3140 N N . PRO B 1 51 ? 24.670 -23.880 12.962 1.00 23.59 288 PRO B N 1
ATOM 3141 C CA . PRO B 1 51 ? 24.142 -23.460 14.262 1.00 23.44 288 PRO B CA 1
ATOM 3142 C C . PRO B 1 51 ? 24.603 -22.068 14.674 1.00 21.64 288 PRO B C 1
ATOM 3143 O O . PRO B 1 51 ? 25.776 -21.717 14.498 1.00 21.94 288 PRO B O 1
ATOM 3147 N N . ILE B 1 52 ? 23.676 -21.294 15.232 1.00 21.95 289 ILE B N 1
ATOM 3148 C CA . ILE B 1 52 ? 23.951 -19.909 15.557 1.00 21.40 289 ILE B CA 1
ATOM 3149 C C . ILE B 1 52 ? 25.147 -19.752 16.501 1.00 21.27 289 ILE B C 1
ATOM 3150 O O . ILE B 1 52 ? 25.901 -18.785 16.376 1.00 20.98 289 ILE B O 1
ATOM 3155 N N . GLY B 1 53 ? 25.321 -20.675 17.454 1.00 21.92 290 GLY B N 1
ATOM 3156 C CA . GLY B 1 53 ? 26.459 -20.570 18.357 1.00 22.14 290 GLY B CA 1
ATOM 3157 C C . GLY B 1 53 ? 27.787 -20.612 17.633 1.00 21.00 290 GLY B C 1
ATOM 3158 O O . GLY B 1 53 ? 28.697 -19.844 17.953 1.00 22.21 290 GLY B O 1
ATOM 3159 N N . GLU B 1 54 ? 27.889 -21.498 16.648 1.00 20.99 291 GLU B N 1
ATOM 3160 C CA . GLU B 1 54 ? 29.101 -21.605 15.851 1.00 20.58 291 GLU B CA 1
ATOM 3161 C C . GLU B 1 54 ? 29.277 -20.448 14.878 1.00 18.81 291 GLU B C 1
ATOM 3162 O O . GLU B 1 54 ? 30.407 -20.004 14.655 1.00 19.29 291 GLU B O 1
ATOM 3168 N N . VAL B 1 55 ? 28.178 -19.997 14.278 1.00 18.43 292 VAL B N 1
ATOM 3169 C CA . VAL B 1 55 ? 28.277 -18.873 13.364 1.00 18.40 292 VAL B CA 1
ATOM 3170 C C . VAL B 1 55 ? 28.727 -17.629 14.126 1.00 18.10 292 VAL B C 1
ATOM 3171 O O . VAL B 1 55 ? 29.616 -16.890 13.670 1.00 18.39 292 VAL B O 1
ATOM 3175 N N . SER B 1 56 ? 28.140 -17.386 15.291 1.00 18.84 293 SER B N 1
ATOM 3176 C CA . SER B 1 56 ? 28.565 -16.202 16.041 1.00 20.29 293 SER B CA 1
ATOM 3177 C C . SER B 1 56 ? 30.008 -16.372 16.540 1.00 19.81 293 SER B C 1
ATOM 3178 O O . SER B 1 56 ? 30.769 -15.404 16.497 1.00 20.05 293 SER B O 1
ATOM 3181 N N . ARG B 1 57 ? 30.394 -17.587 16.951 1.00 20.08 294 ARG B N 1
ATOM 3182 C CA . ARG B 1 57 ? 31.792 -17.832 17.332 1.00 20.95 294 ARG B CA 1
ATOM 3183 C C . ARG B 1 57 ? 32.751 -17.547 16.165 1.00 19.63 294 ARG B C 1
ATOM 3184 O O . ARG B 1 57 ? 33.820 -16.954 16.349 1.00 20.86 294 ARG B O 1
ATOM 3192 N N . PHE B 1 58 ? 32.350 -17.924 14.952 1.00 19.12 295 PHE B N 1
ATOM 3193 C CA . PHE B 1 58 ? 33.163 -17.667 13.773 1.00 18.52 295 PHE B CA 1
ATOM 3194 C C . PHE B 1 58 ? 33.440 -16.192 13.617 1.00 18.15 295 PHE B C 1
ATOM 3195 O O . PHE B 1 58 ? 34.573 -15.769 13.423 1.00 18.90 295 PHE B O 1
ATOM 3203 N N . PHE B 1 59 ? 32.391 -15.392 13.671 1.00 17.70 296 PHE B N 1
ATOM 3204 C CA . PHE B 1 59 ? 32.582 -13.959 13.465 1.00 18.33 296 PHE B CA 1
ATOM 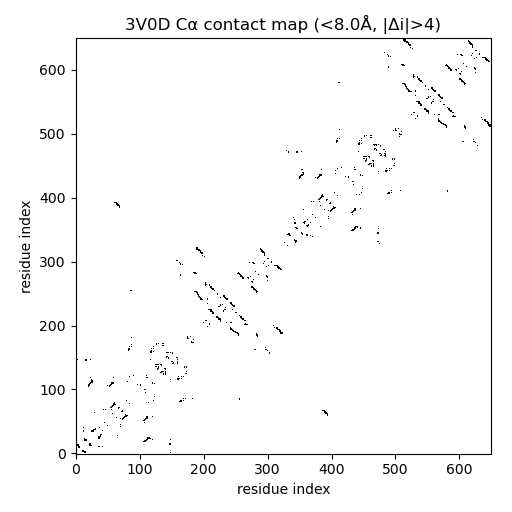3205 C C . PHE B 1 59 ? 33.379 -13.294 14.566 1.00 19.08 296 PHE B C 1
ATOM 3206 O O . PHE B 1 59 ? 34.261 -12.474 14.284 1.00 20.24 296 PHE B O 1
ATOM 3214 N N . LYS B 1 60 ? 33.117 -13.676 15.815 1.00 19.87 297 LYS B N 1
ATOM 3215 C CA . LYS B 1 60 ? 33.869 -13.094 16.921 1.00 22.14 297 LYS B CA 1
ATOM 3216 C C . LYS B 1 60 ? 35.343 -13.499 16.905 1.00 22.58 297 LYS B C 1
ATOM 3217 O O . LYS B 1 60 ? 36.195 -12.770 17.389 1.00 24.45 297 LYS B O 1
ATOM 3223 N N . THR B 1 61 ? 35.632 -14.667 16.345 1.00 22.76 298 THR B N 1
ATOM 3224 C CA . THR B 1 61 ? 37.006 -15.202 16.285 1.00 24.43 298 THR B CA 1
ATOM 3225 C C . THR B 1 61 ? 37.794 -14.670 15.083 1.00 23.76 298 THR B C 1
ATOM 3226 O O . THR B 1 61 ? 38.953 -14.222 15.197 1.00 24.67 298 THR B O 1
ATOM 3230 N N . LYS B 1 62 ? 37.143 -14.685 13.924 1.00 22.55 299 LYS B N 1
ATOM 3231 C CA . LYS B 1 62 ? 37.800 -14.383 12.659 1.00 22.90 299 LYS B CA 1
ATOM 3232 C C . LYS B 1 62 ? 37.750 -12.918 12.294 1.00 21.50 299 LYS B C 1
ATOM 3233 O O . LYS B 1 62 ? 38.625 -12.433 11.591 1.00 22.50 299 LYS B O 1
ATOM 3239 N N . HIS B 1 63 ? 36.716 -12.211 12.762 1.00 20.03 300 HIS B N 1
ATOM 3240 C CA . HIS B 1 63 ? 36.538 -10.808 12.409 1.00 19.69 300 HIS B CA 1
ATOM 3241 C C . HIS B 1 63 ? 36.143 -9.980 13.616 1.00 19.60 300 HIS B C 1
ATOM 3242 O O . HIS B 1 63 ? 35.170 -9.228 13.560 1.00 18.73 300 HIS B O 1
ATOM 3249 N N . PRO B 1 64 ? 36.910 -10.085 14.717 1.00 21.27 301 PRO B N 1
ATOM 3250 C CA . PRO B 1 64 ? 36.441 -9.482 15.958 1.00 21.84 301 PRO B CA 1
ATOM 3251 C C . PRO B 1 64 ? 36.208 -7.976 15.811 1.00 20.63 301 PRO B C 1
ATOM 3252 O O . PRO B 1 64 ? 37.076 -7.250 15.315 1.00 20.32 301 PRO B O 1
ATOM 3256 N N . ASP B 1 65 ? 35.017 -7.523 16.205 1.00 20.51 302 ASP B N 1
ATOM 3257 C CA . ASP B 1 65 ? 34.619 -6.107 16.146 1.00 21.04 302 ASP B CA 1
ATOM 3258 C C . ASP B 1 65 ? 34.640 -5.528 14.740 1.00 19.70 302 ASP B C 1
ATOM 3259 O O . ASP B 1 65 ? 34.606 -4.307 14.559 1.00 21.96 302 ASP B O 1
ATOM 3264 N N . LYS B 1 66 ? 34.656 -6.390 13.723 1.00 18.50 303 LYS B N 1
ATOM 3265 C CA A LYS B 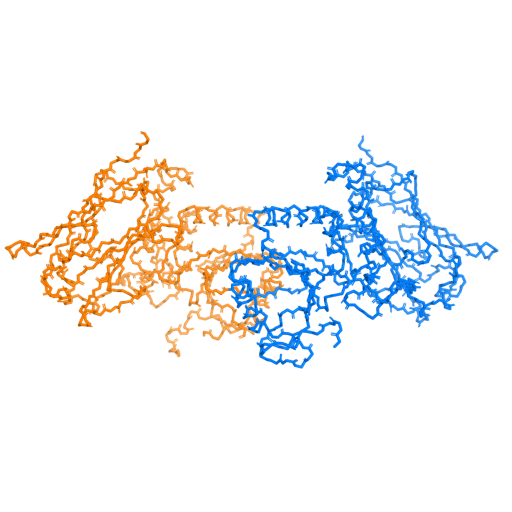1 66 ? 34.821 -5.961 12.338 0.65 18.58 303 LYS B CA 1
ATOM 3266 C CA B LYS B 1 66 ? 34.752 -5.884 12.360 0.35 18.32 303 LYS B CA 1
ATOM 3267 C C . LYS B 1 66 ? 33.813 -6.605 11.395 1.00 17.48 303 LYS B C 1
ATOM 3268 O O . LYS B 1 66 ? 34.089 -6.711 10.194 1.00 18.94 303 LYS B O 1
ATOM 3279 N N . PHE B 1 67 ? 32.655 -7.019 11.922 1.00 16.58 304 PHE B N 1
ATOM 3280 C CA . PHE B 1 67 ? 31.636 -7.648 11.080 1.00 16.23 304 PHE B CA 1
ATOM 3281 C C . PHE B 1 67 ? 30.280 -6.987 11.227 1.00 15.97 304 PHE B C 1
ATOM 3282 O O . PHE B 1 67 ? 29.944 -6.410 12.264 1.00 16.50 304 PHE B O 1
ATOM 3290 N N . ARG B 1 68 ? 29.473 -7.152 10.190 1.00 15.34 305 ARG B N 1
ATOM 3291 C CA . ARG B 1 68 ? 28.073 -6.770 10.203 1.00 15.32 305 ARG B CA 1
ATOM 3292 C C . ARG B 1 68 ? 27.303 -7.875 9.493 1.00 14.96 305 ARG B C 1
ATOM 3293 O O . ARG B 1 68 ? 27.714 -8.313 8.415 1.00 15.39 305 ARG B O 1
ATOM 3301 N N . ILE B 1 69 ? 26.199 -8.302 10.097 1.00 14.96 306 ILE B N 1
ATOM 3302 C CA . ILE B 1 69 ? 25.364 -9.398 9.595 1.00 14.52 306 ILE B CA 1
ATOM 3303 C C . ILE B 1 69 ? 24.080 -8.824 9.032 1.00 14.10 306 ILE B C 1
ATOM 3304 O O . ILE B 1 69 ? 23.454 -7.981 9.678 1.00 15.08 306 ILE B O 1
ATOM 3309 N N . TYR B 1 70 ? 23.676 -9.304 7.860 1.00 13.73 307 TYR B N 1
ATOM 3310 C CA . TYR B 1 70 ? 22.411 -8.910 7.238 1.00 13.32 307 TYR B CA 1
ATOM 3311 C C . TYR B 1 70 ? 21.518 -10.123 7.149 1.00 13.72 307 TYR B C 1
ATOM 3312 O O . TYR B 1 70 ? 21.862 -11.101 6.479 1.00 14.15 307 TYR B O 1
ATOM 3321 N N . ASN B 1 71 ? 20.385 -10.061 7.842 1.00 13.43 308 ASN B N 1
ATOM 3322 C CA . ASN B 1 71 ? 19.365 -11.111 7.796 1.00 13.67 308 ASN B CA 1
ATOM 3323 C C . ASN B 1 71 ? 18.284 -10.672 6.822 1.00 13.88 308 ASN B C 1
ATOM 3324 O O . ASN B 1 71 ? 17.563 -9.707 7.094 1.00 14.27 308 ASN B O 1
ATOM 3329 N N . LEU B 1 72 ? 18.161 -11.381 5.700 1.00 13.53 309 LEU B N 1
ATOM 3330 C CA . LEU B 1 72 ? 17.235 -11.013 4.630 1.00 13.44 309 LEU B CA 1
ATOM 3331 C C . LEU B 1 72 ? 15.901 -11.714 4.707 1.00 14.20 309 LEU B C 1
ATOM 3332 O O . LEU B 1 72 ? 15.086 -11.596 3.802 1.00 15.02 309 LEU B O 1
ATOM 3337 N N . CYS B 1 73 ? 15.647 -12.429 5.802 1.00 13.90 310 CYS B N 1
ATOM 3338 C CA . CYS B 1 73 ? 14.408 -13.208 5.893 1.00 14.57 310 CYS B CA 1
ATOM 3339 C C . CYS B 1 73 ? 13.292 -12.422 6.537 1.00 14.20 310 CYS B C 1
ATOM 3340 O O . CYS B 1 73 ? 13.356 -12.114 7.743 1.00 14.89 310 CYS B O 1
ATOM 3343 N N . SER B 1 74 ? 12.186 -12.201 5.831 1.00 14.38 311 SER B N 1
ATOM 3344 C CA . SER B 1 74 ? 11.004 -11.688 6.505 1.00 14.52 311 SER B CA 1
ATOM 3345 C C . SER B 1 74 ? 10.438 -12.695 7.497 1.00 14.69 311 SER B C 1
ATOM 3346 O O . SER B 1 74 ? 9.754 -12.312 8.447 1.00 16.13 311 SER B O 1
ATOM 3349 N N . GLU B 1 75 ? 10.710 -13.983 7.297 1.00 14.88 312 GLU B N 1
ATOM 3350 C CA A GLU B 1 75 ? 10.010 -15.036 8.026 0.57 15.57 312 GLU B CA 1
ATOM 3351 C CA B GLU B 1 75 ? 9.988 -15.011 8.019 0.43 15.57 312 GLU B CA 1
ATOM 3352 C C . GLU B 1 75 ? 10.506 -15.278 9.421 1.00 15.43 312 GLU B C 1
ATOM 3353 O O . GLU B 1 75 ? 9.756 -15.810 10.229 1.00 16.97 312 GLU B O 1
ATOM 3364 N N . ARG B 1 76 ? 11.746 -14.894 9.718 1.00 15.13 313 ARG B N 1
ATOM 3365 C CA A ARG B 1 76 ? 12.361 -15.280 10.993 0.54 16.59 313 ARG B CA 1
ATOM 3366 C CA B ARG B 1 76 ? 12.459 -15.403 10.885 0.46 16.91 313 ARG B CA 1
ATOM 3367 C C . ARG B 1 76 ? 13.563 -14.417 11.288 1.00 15.72 313 ARG B C 1
ATOM 3368 O O . ARG B 1 76 ? 14.426 -14.178 10.437 1.00 15.44 313 ARG B O 1
ATOM 3383 N N . GLY B 1 77 ? 13.574 -13.944 12.552 1.00 16.64 314 GLY B N 1
ATOM 3384 C CA . GLY B 1 77 ? 14.750 -13.370 13.195 1.00 16.64 314 GLY B CA 1
ATOM 3385 C C . GLY B 1 77 ? 15.348 -14.372 14.174 1.00 15.75 314 GLY B C 1
ATOM 3386 O O . GLY B 1 77 ? 15.137 -15.578 14.083 1.00 17.37 314 GLY B O 1
ATOM 3387 N N . TYR B 1 78 ? 16.143 -13.851 15.100 1.00 15.82 315 TYR B N 1
ATOM 3388 C CA . TYR B 1 78 ? 16.859 -14.643 16.098 1.00 16.07 315 TYR B CA 1
ATOM 3389 C C . TYR B 1 78 ? 17.394 -13.655 17.132 1.00 15.70 315 TYR B C 1
ATOM 3390 O O . TYR B 1 78 ? 17.198 -12.438 17.009 1.00 16.08 315 TYR B O 1
ATOM 3399 N N . ASP B 1 79 ? 18.052 -14.193 18.164 1.00 16.46 316 ASP B N 1
ATOM 3400 C CA . ASP B 1 79 ? 18.698 -13.392 19.200 1.00 16.70 316 ASP B CA 1
ATOM 3401 C C . ASP B 1 79 ? 19.941 -12.710 18.612 1.00 16.06 316 ASP B C 1
ATOM 3402 O O . ASP B 1 79 ? 21.008 -13.307 18.501 1.00 16.74 316 ASP B O 1
ATOM 3407 N N . GLU B 1 80 ? 19.784 -11.442 18.258 1.00 15.80 317 GLU B N 1
ATOM 3408 C CA . GLU B 1 80 ? 20.850 -10.690 17.602 1.00 16.42 317 GLU B CA 1
ATOM 3409 C C . GLU B 1 80 ? 21.972 -10.321 18.559 1.00 15.90 317 GLU B C 1
ATOM 3410 O O . GLU B 1 80 ? 23.071 -9.951 18.111 1.00 16.26 317 GLU B O 1
ATOM 3416 N N . THR B 1 81 ? 21.722 -10.442 19.861 1.00 16.30 318 THR B N 1
ATOM 3417 C CA . THR B 1 81 ? 22.801 -10.195 20.810 1.00 17.08 318 THR B CA 1
ATOM 3418 C C . THR B 1 81 ? 23.883 -11.289 20.723 1.00 17.41 318 THR B C 1
ATOM 3419 O O . THR B 1 81 ? 25.032 -11.049 21.108 1.00 18.23 318 THR B O 1
ATOM 3423 N N . LYS B 1 82 ? 23.560 -12.454 20.137 1.00 17.20 319 LYS B N 1
ATOM 3424 C CA . LYS B 1 82 ? 24.583 -13.463 19.898 1.00 18.36 319 LYS B CA 1
ATOM 3425 C C . LYS B 1 82 ? 25.647 -12.942 18.935 1.00 17.84 319 LYS B C 1
ATOM 3426 O O . LYS B 1 82 ? 26.793 -13.386 18.971 1.00 20.08 319 LYS B O 1
ATOM 3432 N N . PHE B 1 83 ? 25.262 -11.989 18.093 1.00 17.16 320 PHE B N 1
ATOM 3433 C CA . PHE B 1 83 ? 26.157 -11.325 17.150 1.00 18.03 320 PHE B CA 1
ATOM 3434 C C . PHE B 1 83 ? 26.550 -9.930 17.649 1.00 18.34 320 PHE B C 1
ATOM 3435 O O . PHE B 1 83 ? 26.838 -9.031 16.854 1.00 19.21 320 PHE B O 1
ATOM 3443 N N . ASP B 1 84 ? 26.551 -9.747 18.975 1.00 18.67 321 ASP B N 1
ATOM 3444 C CA . ASP B 1 84 ? 26.922 -8.472 19.592 1.00 19.95 321 ASP B CA 1
ATOM 3445 C C . ASP B 1 84 ? 26.104 -7.309 19.022 1.00 18.24 321 ASP B C 1
ATOM 3446 O O . ASP B 1 84 ? 26.582 -6.181 18.932 1.00 19.14 321 ASP B O 1
ATOM 3451 N N . ASN B 1 85 ? 24.842 -7.576 18.661 1.00 17.19 322 ASN B N 1
ATOM 3452 C CA . ASN B 1 85 ? 23.934 -6.526 18.186 1.00 17.52 322 ASN B CA 1
ATOM 3453 C C . ASN B 1 85 ? 24.364 -5.885 16.878 1.00 18.47 322 ASN B C 1
ATOM 3454 O O . ASN B 1 85 ? 24.019 -4.740 16.593 1.00 20.92 322 ASN B O 1
ATOM 3459 N N . HIS B 1 86 ? 25.102 -6.636 16.063 1.00 17.10 323 HIS B N 1
ATOM 3460 C CA . HIS B 1 86 ? 25.588 -6.149 14.761 1.00 17.97 323 HIS B CA 1
ATOM 3461 C C . HIS B 1 86 ? 24.796 -6.784 13.618 1.00 17.09 323 HIS B C 1
ATOM 3462 O O . HIS B 1 86 ? 25.381 -7.227 12.642 1.00 18.65 323 HIS B O 1
ATOM 3469 N N . VAL B 1 87 ? 23.474 -6.787 13.727 1.00 16.70 324 VAL B N 1
ATOM 3470 C CA . VAL B 1 87 ? 22.597 -7.413 12.737 1.00 15.89 324 VAL B CA 1
ATOM 3471 C C . VAL B 1 87 ? 21.662 -6.362 12.185 1.00 15.53 324 VAL B C 1
ATOM 3472 O O . VAL B 1 87 ? 21.108 -5.564 12.941 1.00 18.16 324 VAL B O 1
ATOM 3476 N N . TYR B 1 88 ? 21.485 -6.384 10.870 1.00 15.42 325 TYR B N 1
ATOM 3477 C CA . TYR B 1 88 ? 20.587 -5.485 10.145 1.00 15.48 325 TYR B CA 1
ATOM 3478 C C . TYR B 1 88 ? 19.589 -6.367 9.387 1.00 14.54 325 TYR B C 1
ATOM 3479 O O . TYR B 1 88 ? 19.983 -7.283 8.674 1.00 15.25 325 TYR B O 1
ATOM 3488 N N . ARG B 1 89 ? 18.297 -6.123 9.558 1.00 15.68 326 ARG B N 1
ATOM 3489 C CA . ARG B 1 89 ? 17.262 -6.933 8.904 1.00 15.75 326 ARG B CA 1
ATOM 3490 C C . ARG B 1 89 ? 16.733 -6.259 7.658 1.00 15.01 326 ARG B C 1
ATOM 3491 O O . ARG B 1 89 ? 16.415 -5.069 7.662 1.00 16.68 326 ARG B O 1
ATOM 3499 N N . VAL B 1 90 ? 16.618 -7.029 6.587 1.00 14.98 327 VAL B N 1
ATOM 3500 C CA . VAL B 1 90 ? 15.937 -6.616 5.360 1.00 16.08 327 VAL B CA 1
ATOM 3501 C C . VAL B 1 90 ? 14.776 -7.598 5.188 1.00 14.97 327 VAL B C 1
ATOM 3502 O O . VAL B 1 90 ? 15.007 -8.805 5.088 1.00 16.79 327 VAL B O 1
ATOM 3506 N N . MET B 1 91 ? 13.533 -7.133 5.210 1.00 15.20 328 MET B N 1
ATOM 3507 C CA . MET B 1 91 ? 12.390 -8.039 5.272 1.00 15.57 328 MET B CA 1
ATOM 3508 C C . MET B 1 91 ? 11.999 -8.474 3.874 1.00 16.11 328 MET B C 1
ATOM 3509 O O . MET B 1 91 ? 11.221 -7.809 3.210 1.00 20.52 328 MET B O 1
ATOM 3514 N N . ILE B 1 92 ? 12.565 -9.564 3.388 1.00 13.97 329 ILE B N 1
ATOM 3515 C CA . ILE B 1 92 ? 12.282 -10.048 2.035 1.00 14.18 329 ILE B CA 1
ATOM 3516 C C . ILE B 1 92 ? 11.635 -11.421 2.149 1.00 13.57 329 ILE B C 1
ATOM 3517 O O . ILE B 1 92 ? 12.147 -12.308 2.843 1.00 14.08 329 ILE B O 1
ATOM 3522 N N . ASP B 1 93 ? 10.495 -11.606 1.482 1.00 14.25 330 ASP B N 1
ATOM 3523 C CA . ASP B 1 93 ? 9.878 -12.916 1.453 1.00 14.82 330 ASP B CA 1
ATOM 3524 C C . ASP B 1 93 ? 10.682 -13.867 0.564 1.00 13.96 330 ASP B C 1
ATOM 3525 O O . ASP B 1 93 ? 11.221 -13.470 -0.471 1.00 13.96 330 ASP B O 1
ATOM 3530 N N . ASP B 1 94 ? 10.720 -15.139 0.951 1.00 14.44 331 ASP B N 1
ATOM 3531 C CA . ASP B 1 94 ? 11.443 -16.131 0.149 1.00 14.56 331 ASP B CA 1
ATOM 3532 C C . ASP B 1 94 ? 10.896 -16.092 -1.283 1.00 14.12 331 ASP B C 1
ATOM 3533 O O . ASP B 1 94 ? 9.686 -15.975 -1.498 1.00 14.56 331 ASP B O 1
ATOM 3538 N N . HIS B 1 95 ? 11.800 -16.143 -2.265 1.00 14.15 332 HIS B N 1
ATOM 3539 C CA . HIS B 1 95 ? 11.426 -16.158 -3.695 1.00 14.49 332 HIS B CA 1
ATOM 3540 C C . HIS B 1 95 ? 10.852 -14.837 -4.158 1.00 13.77 332 HIS B C 1
ATOM 3541 O O . HIS B 1 95 ? 10.226 -14.774 -5.216 1.00 14.16 332 HIS B O 1
ATOM 3548 N N . ASN B 1 96 ? 11.146 -13.764 -3.421 1.00 13.59 333 ASN B N 1
ATOM 3549 C CA . ASN B 1 96 ? 10.692 -12.432 -3.757 1.00 13.83 333 ASN B CA 1
ATOM 3550 C C . ASN B 1 96 ? 11.869 -11.445 -3.643 1.00 13.53 333 ASN B C 1
ATOM 3551 O O . ASN B 1 96 ? 13.032 -11.855 -3.535 1.00 14.87 333 ASN B O 1
ATOM 3556 N N . VAL B 1 97 ? 11.561 -10.160 -3.739 1.00 13.98 334 VAL B N 1
ATOM 3557 C CA . VAL B 1 97 ? 12.569 -9.109 -3.834 1.00 14.43 334 VAL B CA 1
ATOM 3558 C C . VAL B 1 97 ? 12.380 -8.101 -2.717 1.00 14.50 334 VAL B C 1
ATOM 3559 O O . VAL B 1 97 ? 11.273 -7.898 -2.222 1.00 14.82 334 VAL B O 1
ATOM 3563 N N . PRO B 1 98 ? 13.462 -7.379 -2.355 1.00 14.53 335 PRO B N 1
ATOM 3564 C CA . PRO B 1 98 ? 13.316 -6.211 -1.505 1.00 15.26 335 PRO B CA 1
ATOM 3565 C C . PRO B 1 98 ? 12.618 -5.102 -2.285 1.00 15.04 335 PRO B C 1
ATOM 3566 O O . PRO B 1 98 ? 12.706 -5.034 -3.516 1.00 16.34 335 PRO B O 1
ATOM 3570 N N . THR B 1 99 ? 12.001 -4.167 -1.563 1.00 16.11 336 THR B N 1
ATOM 3571 C CA . THR B 1 99 ? 11.616 -2.943 -2.232 1.00 16.29 336 THR B CA 1
ATOM 3572 C C . THR B 1 99 ? 12.882 -2.197 -2.670 1.00 15.25 336 THR B C 1
ATOM 3573 O O . THR B 1 99 ? 13.966 -2.372 -2.079 1.00 15.01 336 THR B O 1
ATOM 3577 N N . LEU B 1 100 ? 12.764 -1.358 -3.695 1.00 15.48 337 LEU B N 1
ATOM 3578 C CA . LEU B 1 100 ? 13.930 -0.556 -4.077 1.00 15.92 337 LEU B CA 1
ATOM 3579 C C . LEU B 1 100 ? 14.378 0.353 -2.949 1.00 15.54 337 LEU B C 1
ATOM 3580 O O . LEU B 1 100 ? 15.567 0.536 -2.731 1.00 15.71 337 LEU B O 1
ATOM 3585 N N . VAL B 1 101 ? 13.430 0.928 -2.206 1.00 15.37 338 VAL B N 1
ATOM 3586 C CA . VAL B 1 101 ? 13.798 1.728 -1.036 1.00 16.48 338 VAL B CA 1
ATOM 3587 C C . VAL B 1 101 ? 14.662 0.907 -0.086 1.00 15.71 338 VAL B C 1
ATOM 3588 O O . VAL B 1 101 ? 15.713 1.375 0.372 1.00 16.38 338 VAL B O 1
ATOM 3592 N N . ASP B 1 102 ? 14.227 -0.305 0.223 1.00 15.33 339 ASP B N 1
ATOM 3593 C CA . ASP B 1 102 ? 14.980 -1.149 1.154 1.00 16.11 339 ASP B CA 1
ATOM 3594 C C . ASP B 1 102 ? 16.326 -1.590 0.578 1.00 15.25 339 ASP B C 1
ATOM 3595 O O . ASP B 1 102 ? 17.311 -1.676 1.308 1.00 15.53 339 ASP B O 1
ATOM 3600 N N . LEU B 1 103 ? 16.379 -1.865 -0.722 1.00 14.75 340 LEU B N 1
ATOM 3601 C CA . LEU B 1 103 ? 17.645 -2.232 -1.344 1.00 14.53 340 LEU B CA 1
ATOM 3602 C C . LEU B 1 103 ? 18.632 -1.072 -1.212 1.00 14.65 340 LEU B C 1
ATOM 3603 O O . LEU B 1 103 ? 19.799 -1.286 -0.872 1.00 14.95 340 LEU B O 1
ATOM 3608 N N . LEU B 1 104 ? 18.175 0.145 -1.490 1.00 15.18 341 LEU B N 1
ATOM 3609 C CA . LEU B 1 104 ? 19.079 1.290 -1.428 1.00 15.68 341 LEU B CA 1
ATOM 3610 C C . LEU B 1 104 ? 19.461 1.616 0.022 1.00 16.09 341 LEU B C 1
ATOM 3611 O O . LEU B 1 104 ? 20.603 2.023 0.266 1.00 16.84 341 LEU B O 1
ATOM 3616 N N . LYS B 1 105 ? 18.568 1.393 0.982 1.00 15.92 342 LYS B N 1
ATOM 3617 C CA A LYS B 1 105 ? 18.934 1.568 2.384 0.80 16.79 342 LYS B CA 1
ATOM 3618 C CA B LYS B 1 105 ? 18.916 1.561 2.380 0.20 16.38 342 LYS B CA 1
ATOM 3619 C C . LYS B 1 105 ? 20.004 0.563 2.798 1.00 16.39 342 LYS B C 1
ATOM 3620 O O . LYS B 1 105 ? 20.934 0.900 3.539 1.00 17.19 342 LYS B O 1
ATOM 3631 N N . PHE B 1 106 ? 19.881 -0.678 2.329 1.00 15.71 343 PHE B N 1
ATOM 3632 C CA . PHE B 1 106 ? 20.896 -1.687 2.579 1.00 15.12 343 PHE B CA 1
ATOM 3633 C C . PHE B 1 106 ? 22.248 -1.255 2.003 1.00 15.39 343 PHE B C 1
ATOM 3634 O O . PHE B 1 106 ? 23.279 -1.334 2.665 1.00 15.53 343 PHE B O 1
ATOM 3642 N N . ILE B 1 107 ? 22.243 -0.821 0.740 1.00 15.17 344 ILE B N 1
ATOM 3643 C CA . ILE B 1 107 ? 23.481 -0.386 0.107 1.00 16.30 344 ILE B CA 1
ATOM 3644 C C . ILE B 1 107 ? 24.122 0.730 0.917 1.00 16.94 344 ILE B C 1
ATOM 3645 O O . ILE B 1 107 ? 25.330 0.738 1.131 1.00 17.89 344 ILE B O 1
ATOM 3650 N N . ASP B 1 108 ? 23.325 1.696 1.357 1.00 17.56 345 ASP B N 1
ATOM 3651 C CA . ASP B 1 108 ? 23.829 2.828 2.161 1.00 18.60 345 ASP B CA 1
ATOM 3652 C C . ASP B 1 108 ? 24.439 2.334 3.471 1.00 18.13 345 ASP B C 1
ATOM 3653 O O . ASP B 1 108 ? 25.518 2.791 3.872 1.00 19.15 345 ASP B O 1
ATOM 3658 N N . ASP B 1 109 ? 23.744 1.436 4.152 1.00 17.68 346 ASP B N 1
ATOM 3659 C CA . ASP B 1 109 ? 24.235 0.919 5.425 1.00 17.74 346 ASP B CA 1
ATOM 3660 C C . ASP B 1 109 ? 25.567 0.198 5.233 1.00 17.54 346 ASP B C 1
ATOM 3661 O O . ASP B 1 109 ? 26.523 0.410 5.997 1.00 18.52 346 ASP B O 1
ATOM 3666 N N . ALA B 1 110 ? 25.628 -0.661 4.216 1.00 16.90 347 ALA B N 1
ATOM 3667 C CA . ALA B 1 110 ? 26.857 -1.399 3.919 1.00 17.47 347 ALA B CA 1
ATOM 3668 C C . ALA B 1 110 ? 27.987 -0.459 3.505 1.00 17.91 347 ALA B C 1
ATOM 3669 O O . ALA B 1 110 ? 29.128 -0.647 3.902 1.00 18.55 347 ALA B O 1
ATOM 3671 N N . LYS B 1 111 ? 27.657 0.552 2.708 1.00 18.62 348 LYS B N 1
ATOM 3672 C CA . LYS B 1 111 ? 28.657 1.534 2.279 1.00 20.50 348 LYS B CA 1
ATOM 3673 C C . LYS B 1 111 ? 29.299 2.237 3.470 1.00 20.72 348 LYS B C 1
ATOM 3674 O O . LYS B 1 111 ? 30.536 2.328 3.551 1.00 22.72 348 LYS B O 1
ATOM 3685 N N . VAL B 1 112 ? 28.471 2.727 4.396 1.00 21.46 349 VAL B N 1
ATOM 3686 C CA . VAL B 1 112 ? 28.981 3.444 5.577 1.00 22.68 349 VAL B CA 1
ATOM 3687 C C . VAL B 1 112 ? 29.865 2.495 6.396 1.00 21.71 349 VAL B C 1
ATOM 3688 O O . VAL B 1 112 ? 30.963 2.852 6.799 1.00 23.24 349 VAL B O 1
ATOM 3692 N N . TRP B 1 113 ? 29.398 1.269 6.607 1.00 20.87 350 TRP B N 1
ATOM 3693 C CA . TRP B 1 113 ? 30.156 0.289 7.373 1.00 20.45 350 TRP B CA 1
ATOM 3694 C C . TRP B 1 113 ? 31.487 -0.072 6.704 1.00 20.43 350 TRP B C 1
ATOM 3695 O O . TRP B 1 113 ? 32.529 -0.113 7.362 1.00 21.97 350 TRP B O 1
ATOM 3706 N N . MET B 1 114 ? 31.464 -0.319 5.398 1.00 20.97 351 MET B N 1
ATOM 3707 C CA . MET B 1 114 ? 32.659 -0.789 4.693 1.00 22.20 351 MET B CA 1
ATOM 3708 C C . MET B 1 114 ? 33.678 0.322 4.496 1.00 22.98 351 MET B C 1
ATOM 3709 O O . MET B 1 114 ? 34.881 0.085 4.573 1.00 25.76 351 MET B O 1
ATOM 3714 N N . THR B 1 115 ? 33.221 1.546 4.310 1.00 24.39 352 THR B N 1
ATOM 3715 C CA . THR B 1 115 ? 34.143 2.632 4.053 1.00 26.19 352 THR B CA 1
ATOM 3716 C C . THR B 1 115 ? 34.952 2.991 5.281 1.00 26.15 352 THR B C 1
ATOM 3717 O O . THR B 1 115 ? 36.038 3.551 5.161 1.00 27.59 352 THR B O 1
ATOM 3721 N N . SER B 1 116 ? 34.425 2.691 6.462 1.00 26.34 353 SER B N 1
ATOM 3722 C CA . SER B 1 116 ? 35.071 3.116 7.690 1.00 26.95 353 SER B CA 1
ATOM 3723 C C . SER B 1 116 ? 36.343 2.348 8.071 1.00 26.76 353 SER B C 1
ATOM 3724 O O . SER B 1 116 ? 37.130 2.864 8.835 1.00 28.06 353 SER B O 1
ATOM 3727 N N . ASP B 1 117 ? 36.590 1.171 7.498 1.00 25.34 354 ASP B N 1
ATOM 3728 C CA . ASP B 1 117 ? 37.740 0.343 7.895 1.00 25.43 354 ASP B CA 1
ATOM 3729 C C . ASP B 1 117 ? 37.939 -0.717 6.808 1.00 25.30 354 ASP B C 1
ATOM 3730 O O . ASP B 1 117 ? 37.000 -1.441 6.499 1.00 24.26 354 ASP B O 1
ATOM 3735 N N . PRO B 1 118 ? 39.153 -0.808 6.211 1.00 25.60 355 PRO B N 1
ATOM 3736 C CA . PRO B 1 118 ? 39.351 -1.754 5.099 1.00 26.42 355 PRO B CA 1
ATOM 3737 C C . PRO B 1 118 ? 39.261 -3.218 5.502 1.00 25.02 355 PRO B C 1
ATOM 3738 O O . PRO B 1 118 ? 39.142 -4.093 4.623 1.00 26.08 355 PRO B O 1
ATOM 3742 N N . ASP B 1 119 ? 39.303 -3.478 6.810 1.00 23.77 356 ASP B N 1
ATOM 3743 C CA . ASP B 1 119 ? 39.177 -4.833 7.318 1.00 22.82 356 ASP B CA 1
ATOM 3744 C C . ASP B 1 119 ? 37.737 -5.189 7.735 1.00 20.95 356 ASP B C 1
ATOM 3745 O O . ASP B 1 119 ? 37.489 -6.318 8.168 1.00 21.38 356 ASP B O 1
ATOM 3750 N N . HIS B 1 120 ? 36.802 -4.252 7.595 1.00 19.46 357 HIS B N 1
ATOM 3751 C CA . HIS B 1 120 ? 35.401 -4.589 7.843 1.00 18.52 357 HIS B CA 1
ATOM 3752 C C . HIS B 1 120 ? 34.877 -5.595 6.841 1.00 17.78 357 HIS B C 1
ATOM 3753 O O . HIS B 1 120 ? 35.237 -5.564 5.659 1.00 18.55 357 HIS B O 1
ATOM 3760 N N . VAL B 1 121 ? 34.006 -6.464 7.317 1.00 17.15 358 VAL B N 1
ATOM 3761 C CA . VAL B 1 121 ? 33.337 -7.429 6.475 1.00 17.02 358 VAL B CA 1
ATOM 3762 C C . VAL B 1 121 ? 31.832 -7.336 6.630 1.00 16.09 358 VAL B C 1
ATOM 3763 O O . VAL B 1 121 ? 31.309 -6.904 7.692 1.00 16.15 358 VAL B O 1
ATOM 3767 N N . ILE B 1 122 ? 31.123 -7.786 5.601 1.00 15.33 359 ILE B N 1
ATOM 3768 C CA . ILE B 1 122 ? 29.682 -7.954 5.660 1.00 15.43 359 ILE B CA 1
ATOM 3769 C C . ILE B 1 122 ? 29.367 -9.397 5.387 1.00 14.75 359 ILE B C 1
ATOM 3770 O O . ILE B 1 122 ? 30.011 -10.031 4.529 1.00 15.74 359 ILE B O 1
ATOM 3775 N N . ALA B 1 123 ? 28.386 -9.932 6.111 1.00 14.62 360 ALA B N 1
ATOM 3776 C CA . ALA B 1 123 ? 27.923 -11.300 5.901 1.00 14.80 360 ALA B CA 1
ATOM 3777 C C . ALA B 1 123 ? 26.432 -11.247 5.670 1.00 14.09 360 ALA B C 1
ATOM 3778 O O . ALA B 1 123 ? 25.678 -10.813 6.534 1.00 15.99 360 ALA B O 1
ATOM 3780 N N . ILE B 1 124 ? 26.029 -11.647 4.474 1.00 14.11 361 ILE B N 1
ATOM 3781 C CA A ILE B 1 124 ? 24.634 -11.600 4.041 0.69 14.16 361 ILE B CA 1
ATOM 3782 C CA B ILE B 1 124 ? 24.635 -11.595 4.029 0.31 14.15 361 ILE B CA 1
ATOM 3783 C C . ILE B 1 124 ? 24.067 -13.003 4.056 1.00 13.91 361 ILE B C 1
ATOM 3784 O O . ILE B 1 124 ? 24.674 -13.928 3.516 1.00 14.30 361 ILE B O 1
ATOM 3793 N N . HIS B 1 125 ? 22.912 -13.165 4.690 1.00 13.85 362 HIS B N 1
ATOM 3794 C CA . HIS B 1 125 ? 22.266 -14.465 4.721 1.00 14.10 362 HIS B CA 1
ATOM 3795 C C . HIS B 1 125 ? 20.788 -14.341 4.471 1.00 13.39 362 HIS B C 1
ATOM 3796 O O . HIS B 1 125 ? 20.155 -13.313 4.727 1.00 13.99 362 HIS B O 1
ATOM 3803 N N . SER B 1 126 ? 20.221 -15.460 4.055 1.00 13.97 363 SER B N 1
ATOM 3804 C CA . SER B 1 126 ? 18.791 -15.619 3.919 1.00 14.64 363 SER B CA 1
ATOM 3805 C C . SER B 1 126 ? 18.462 -16.985 4.529 1.00 14.91 363 SER B C 1
ATOM 3806 O O . SER B 1 126 ? 18.901 -17.251 5.654 1.00 16.42 363 SER B O 1
ATOM 3809 N N . LYS B 1 127 ? 17.639 -17.820 3.884 1.00 15.54 364 LYS B N 1
ATOM 3810 C CA . LYS B 1 127 ? 17.368 -19.159 4.396 1.00 16.44 364 LYS B CA 1
ATOM 3811 C C . LYS B 1 127 ? 18.477 -20.076 3.939 1.00 16.93 364 LYS B C 1
ATOM 3812 O O . LYS B 1 127 ? 19.226 -20.585 4.752 1.00 20.34 364 LYS B O 1
ATOM 3818 N N . GLY B 1 128 ? 18.597 -20.266 2.641 1.00 20.06 365 GLY B N 1
ATOM 3819 C CA . GLY B 1 128 ? 19.662 -21.093 2.106 1.00 19.84 365 GLY B CA 1
ATOM 3820 C C . GLY B 1 128 ? 20.864 -20.287 1.608 1.00 18.76 365 GLY B C 1
ATOM 3821 O O . GLY B 1 128 ? 21.849 -20.857 1.154 1.00 20.22 365 GLY B O 1
ATOM 3822 N N . GLY B 1 129 ? 20.819 -18.962 1.671 1.00 18.93 366 GLY B N 1
ATOM 3823 C CA . GLY B 1 129 ? 21.912 -18.149 1.154 1.00 19.55 366 GLY B CA 1
ATOM 3824 C C . GLY B 1 129 ? 22.043 -18.223 -0.344 1.00 19.06 366 GLY B C 1
ATOM 3825 O O . GLY B 1 129 ? 23.162 -18.177 -0.854 1.00 20.27 366 GLY B O 1
ATOM 3826 N N . LYS B 1 130 ? 20.906 -18.294 -1.031 1.00 18.60 367 LYS B N 1
ATOM 3827 C CA . LYS B 1 130 ? 20.885 -18.376 -2.491 1.00 19.20 367 LYS B CA 1
ATOM 3828 C C . LYS B 1 130 ? 20.175 -17.159 -3.119 1.00 16.87 367 LYS B C 1
ATOM 3829 O O . LYS B 1 130 ? 20.822 -16.189 -3.410 1.00 19.07 367 LYS B O 1
ATOM 3835 N N . GLY B 1 131 ? 18.871 -17.209 -3.336 1.00 17.00 368 GLY B N 1
ATOM 3836 C CA . GLY B 1 131 ? 18.178 -16.199 -4.111 1.00 17.08 368 GLY B CA 1
ATOM 3837 C C . GLY B 1 131 ? 18.185 -14.795 -3.533 1.00 14.60 368 GLY B C 1
ATOM 3838 O O . GLY B 1 131 ? 18.615 -13.832 -4.183 1.00 15.01 368 GLY B O 1
ATOM 3839 N N . ARG B 1 132 ? 17.701 -14.655 -2.311 1.00 14.23 369 ARG B N 1
ATOM 3840 C CA . ARG B 1 132 ? 17.659 -13.343 -1.708 1.00 14.10 369 ARG B CA 1
ATOM 3841 C C . ARG B 1 132 ? 19.085 -12.830 -1.473 1.00 13.44 369 ARG B C 1
ATOM 3842 O O . ARG B 1 132 ? 19.406 -11.665 -1.742 1.00 13.66 369 ARG B O 1
ATOM 3850 N N . THR B 1 133 ? 19.917 -13.704 -0.916 1.00 13.94 370 THR B N 1
ATOM 3851 C CA . THR B 1 133 ? 21.320 -13.355 -0.664 1.00 13.83 370 THR B CA 1
ATOM 3852 C C . THR B 1 133 ? 22.001 -12.908 -1.951 1.00 14.22 370 THR B C 1
ATOM 3853 O O . THR B 1 133 ? 22.707 -11.905 -1.960 1.00 14.61 370 THR B O 1
ATOM 3857 N N . GLY B 1 134 ? 21.786 -13.637 -3.049 1.00 14.34 371 GLY B N 1
ATOM 3858 C CA . GLY B 1 134 ? 22.405 -13.292 -4.319 1.00 14.57 371 GLY B CA 1
ATOM 3859 C C . GLY B 1 134 ? 21.952 -11.937 -4.835 1.00 14.21 371 GLY B C 1
ATOM 3860 O O . GLY B 1 134 ? 22.719 -11.213 -5.485 1.00 14.62 371 GLY B O 1
ATOM 3861 N N . THR B 1 135 ? 20.691 -11.581 -4.589 1.00 14.18 372 THR B N 1
ATOM 3862 C CA . THR B 1 135 ? 20.194 -10.286 -5.015 1.00 14.45 372 THR B CA 1
ATOM 3863 C C . THR B 1 135 ? 21.004 -9.161 -4.369 1.00 13.92 372 THR B C 1
ATOM 3864 O O . THR B 1 135 ? 21.440 -8.212 -5.044 1.00 14.68 372 THR B O 1
ATOM 3868 N N . LEU B 1 136 ? 21.176 -9.235 -3.052 1.00 13.58 373 LEU B N 1
ATOM 3869 C CA . LEU B 1 136 ? 21.871 -8.166 -2.352 1.00 14.11 373 LEU B CA 1
ATOM 3870 C C . LEU B 1 136 ? 23.388 -8.249 -2.524 1.00 13.73 373 LEU B C 1
ATOM 3871 O O . LEU B 1 136 ? 24.032 -7.206 -2.645 1.00 14.48 373 LEU B O 1
ATOM 3876 N N . VAL B 1 137 ? 23.970 -9.456 -2.513 1.00 14.02 374 VAL B N 1
ATOM 3877 C CA . VAL B 1 137 ? 25.396 -9.561 -2.752 1.00 14.35 374 VAL B CA 1
ATOM 3878 C C . VAL B 1 137 ? 25.762 -9.016 -4.139 1.00 13.85 374 VAL B C 1
ATOM 3879 O O . VAL B 1 137 ? 26.752 -8.290 -4.289 1.00 14.16 374 VAL B O 1
ATOM 3883 N N . SER B 1 138 ? 24.989 -9.408 -5.159 1.00 14.16 375 SER B N 1
ATOM 3884 C CA . SER B 1 138 ? 25.303 -8.951 -6.504 1.00 14.30 375 SER B CA 1
ATOM 3885 C C . SER B 1 138 ? 25.180 -7.437 -6.605 1.00 14.38 375 SER B C 1
ATOM 3886 O O . SER B 1 138 ? 25.984 -6.780 -7.268 1.00 15.15 375 SER B O 1
ATOM 3889 N N . SER B 1 139 ? 24.154 -6.866 -5.963 1.00 14.16 376 SER B N 1
ATOM 3890 C CA . SER B 1 139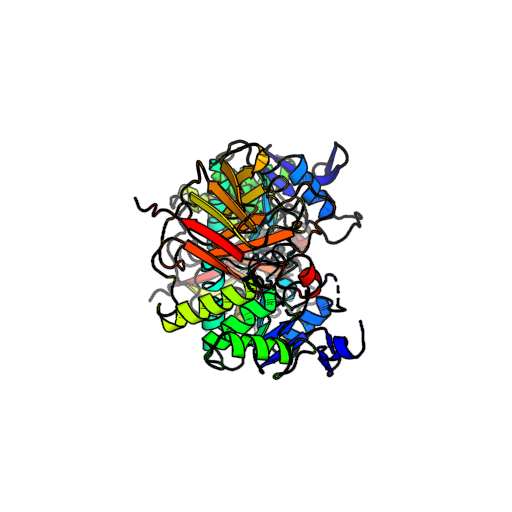 ? 24.002 -5.417 -5.934 1.00 14.56 376 SER B CA 1
ATOM 3891 C C . SER B 1 139 ? 25.198 -4.766 -5.241 1.00 14.70 376 SER B C 1
ATOM 3892 O O . SER B 1 139 ? 25.732 -3.766 -5.730 1.00 15.02 376 SER B O 1
ATOM 3895 N N . TRP B 1 140 ? 25.627 -5.319 -4.106 1.00 14.41 377 TRP B N 1
ATOM 3896 C CA . TRP B 1 140 ? 26.808 -4.803 -3.432 1.00 14.96 377 TRP B CA 1
ATOM 3897 C C . TRP B 1 140 ? 28.043 -4.832 -4.341 1.00 14.78 377 TRP B C 1
ATOM 3898 O O . TRP B 1 140 ? 28.830 -3.893 -4.355 1.00 15.74 377 TRP B O 1
ATOM 3909 N N . LEU B 1 141 ? 28.234 -5.935 -5.064 1.00 14.74 378 LEU B N 1
ATOM 3910 C CA . LEU B 1 141 ? 29.406 -6.059 -5.917 1.00 15.97 378 LEU B CA 1
ATOM 3911 C C . LEU B 1 141 ? 29.399 -5.000 -7.008 1.00 16.15 378 LEU B C 1
ATOM 3912 O O . LEU B 1 141 ? 30.474 -4.507 -7.387 1.00 17.11 378 LEU B O 1
ATOM 3917 N N . LEU B 1 142 ? 28.216 -4.635 -7.513 1.00 15.69 379 LEU B N 1
ATOM 3918 C CA . LEU B 1 142 ? 28.097 -3.494 -8.420 1.00 16.69 379 LEU B CA 1
ATOM 3919 C C . LEU B 1 142 ? 28.449 -2.201 -7.729 1.00 16.68 379 LEU B C 1
ATOM 3920 O O . LEU B 1 142 ? 29.186 -1.384 -8.303 1.00 18.49 379 LEU B O 1
ATOM 3925 N N . GLU B 1 143 ? 27.946 -1.980 -6.517 1.00 16.60 380 GLU B N 1
ATOM 3926 C CA . GLU B 1 143 ? 28.268 -0.750 -5.787 1.00 17.56 380 GLU B CA 1
ATOM 3927 C C . GLU B 1 143 ? 29.766 -0.625 -5.565 1.00 17.33 380 GLU B C 1
ATOM 3928 O O . GLU B 1 143 ? 30.337 0.463 -5.686 1.00 18.71 380 GLU B O 1
ATOM 3934 N N . ASP B 1 144 ? 30.397 -1.741 -5.233 1.00 17.37 381 ASP B N 1
ATOM 3935 C CA . ASP B 1 144 ? 31.805 -1.753 -4.925 1.00 19.13 381 ASP B CA 1
ATOM 3936 C C . ASP B 1 144 ? 32.690 -1.655 -6.140 1.00 19.55 381 ASP B C 1
ATOM 3937 O O . ASP B 1 144 ? 33.862 -1.393 -5.986 1.00 24.65 381 ASP B O 1
ATOM 3942 N N . GLY B 1 145 ? 32.144 -1.823 -7.338 1.00 19.04 382 GLY B N 1
ATOM 3943 C CA . GLY B 1 145 ? 32.848 -1.606 -8.578 1.00 20.23 382 GLY B CA 1
ATOM 3944 C C . GLY B 1 145 ? 33.573 -2.808 -9.138 1.00 19.13 382 GLY B C 1
ATOM 3945 O O . GLY B 1 145 ? 34.244 -2.695 -10.162 1.00 20.76 382 GLY B O 1
ATOM 3946 N N . LYS B 1 146 ? 33.453 -3.980 -8.505 1.00 19.62 383 LYS B N 1
ATOM 3947 C CA . LYS B 1 146 ? 34.114 -5.203 -8.971 1.00 20.22 383 LYS B CA 1
ATOM 3948 C C . LYS B 1 146 ? 33.594 -5.628 -10.335 1.00 19.44 383 LYS B C 1
ATOM 3949 O O . LYS B 1 146 ? 34.325 -6.233 -11.136 1.00 18.74 383 LYS B O 1
ATOM 3955 N N . PHE B 1 147 ? 32.315 -5.362 -10.560 1.00 19.68 384 PHE B N 1
ATOM 3956 C CA . PHE B 1 147 ? 31.657 -5.632 -11.832 1.00 21.49 384 PHE B CA 1
ATOM 3957 C C . PHE B 1 147 ? 30.896 -4.386 -12.225 1.00 22.98 384 PHE B C 1
ATOM 3958 O O . PHE B 1 147 ? 30.498 -3.605 -11.347 1.00 24.16 384 PHE B O 1
ATOM 3966 N N . ASP B 1 148 ? 30.731 -4.233 -13.539 1.00 24.87 385 ASP B N 1
ATOM 3967 C CA . ASP B 1 148 ? 30.074 -3.103 -14.206 1.00 26.64 385 ASP B CA 1
ATOM 3968 C C . ASP B 1 148 ? 28.606 -3.465 -14.518 1.00 24.53 385 ASP B C 1
ATOM 3969 O O . ASP B 1 148 ? 27.766 -2.568 -14.702 1.00 26.10 385 ASP B O 1
ATOM 3974 N N . THR B 1 149 ? 28.330 -4.766 -14.670 1.00 21.90 386 THR B N 1
ATOM 3975 C CA . THR B 1 149 ? 27.029 -5.228 -15.140 1.00 20.99 386 THR B CA 1
ATOM 3976 C C . THR B 1 149 ? 26.409 -6.225 -14.189 1.00 19.19 386 THR B C 1
ATOM 3977 O O . THR B 1 149 ? 27.114 -7.035 -13.582 1.00 18.97 386 THR B O 1
ATOM 3981 N N . ALA B 1 150 ? 25.085 -6.165 -14.080 1.00 19.23 387 ALA B N 1
ATOM 3982 C CA . ALA B 1 150 ? 24.350 -7.100 -13.230 1.00 18.43 387 ALA B CA 1
ATOM 3983 C C . ALA B 1 150 ? 24.634 -8.537 -13.636 1.00 18.18 387 ALA B C 1
ATOM 3984 O O . ALA B 1 150 ? 24.802 -9.387 -12.789 1.00 17.07 387 ALA B O 1
ATOM 3986 N N . LYS B 1 151 ? 24.671 -8.806 -14.942 1.00 18.69 388 LYS B N 1
ATOM 3987 C CA . LYS B 1 151 ? 24.878 -10.156 -15.398 1.00 19.24 388 LYS B CA 1
ATOM 3988 C C . LYS B 1 151 ? 26.186 -10.737 -14.867 1.00 18.08 388 LYS B C 1
ATOM 3989 O O . LYS B 1 151 ? 26.229 -11.873 -14.412 1.00 18.55 388 LYS B O 1
ATOM 3995 N N . GLU B 1 152 ? 27.271 -9.964 -14.944 1.00 17.55 389 GLU B N 1
ATOM 3996 C CA . GLU B 1 152 ? 28.551 -10.463 -14.473 1.00 18.01 389 GLU B CA 1
ATOM 3997 C C . GLU B 1 152 ? 28.544 -10.639 -12.954 1.00 16.29 389 GLU B C 1
ATOM 3998 O O . GLU B 1 152 ? 29.108 -11.608 -12.424 1.00 17.02 389 GLU B O 1
ATOM 4004 N N . ALA B 1 153 ? 27.949 -9.694 -12.231 1.00 16.36 390 ALA B N 1
ATOM 4005 C CA . ALA B 1 153 ? 27.894 -9.810 -10.766 1.00 15.87 390 ALA B CA 1
ATOM 4006 C C . ALA B 1 153 ? 27.108 -11.064 -10.345 1.00 15.65 390 ALA B C 1
ATOM 4007 O O . ALA B 1 153 ? 27.545 -11.829 -9.470 1.00 16.08 390 ALA B O 1
ATOM 4009 N N . LEU B 1 154 ? 25.958 -11.280 -10.983 1.00 15.97 391 LEU B N 1
ATOM 4010 C CA . LEU B 1 154 ? 25.115 -12.434 -10.685 1.00 16.46 391 LEU B CA 1
ATOM 4011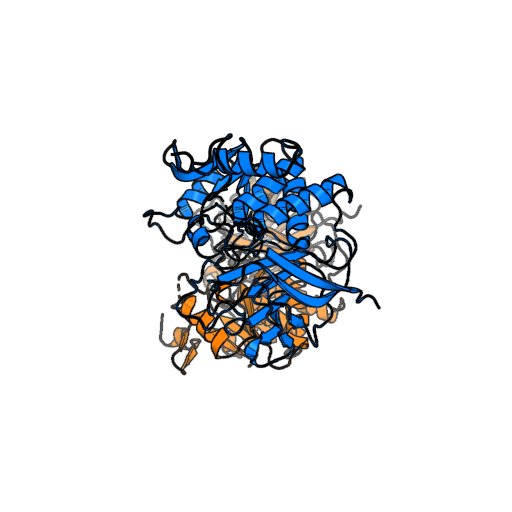 C C . LEU B 1 154 ? 25.832 -13.739 -10.989 1.00 16.76 391 LEU B C 1
ATOM 4012 O O . LEU B 1 154 ? 25.773 -14.689 -10.200 1.00 17.37 391 LEU B O 1
ATOM 4017 N N . GLU B 1 155 ? 26.518 -13.803 -12.138 1.00 17.08 392 GLU B N 1
ATOM 4018 C CA . GLU B 1 155 ? 27.227 -15.015 -12.477 1.00 18.16 392 GLU B CA 1
ATOM 4019 C C . GLU B 1 155 ? 28.364 -15.276 -11.506 1.00 17.36 392 GLU B C 1
ATOM 4020 O O . GLU B 1 155 ? 28.612 -16.426 -11.152 1.00 18.72 392 GLU B O 1
ATOM 4026 N N . TYR B 1 156 ? 29.041 -14.216 -11.077 1.00 17.35 393 TYR B N 1
ATOM 4027 C CA . TYR B 1 156 ? 30.118 -14.387 -10.116 1.00 17.55 393 TYR B CA 1
ATOM 4028 C C . TYR B 1 156 ? 29.575 -14.921 -8.790 1.00 17.15 393 TYR B C 1
ATOM 4029 O O . TYR B 1 156 ? 30.109 -15.874 -8.217 1.00 18.00 393 TYR B O 1
ATOM 4038 N N . PHE B 1 157 ? 28.478 -14.344 -8.295 1.00 16.97 394 PHE B N 1
ATOM 4039 C CA . PHE B 1 157 ? 27.853 -14.852 -7.088 1.00 17.15 394 PHE B CA 1
ATOM 4040 C C . PHE B 1 157 ? 27.500 -16.324 -7.248 1.00 18.07 394 PHE B C 1
ATOM 4041 O O . PHE B 1 157 ? 27.765 -17.150 -6.361 1.00 19.03 394 PHE B O 1
ATOM 4049 N N . GLY B 1 158 ? 26.879 -16.667 -8.372 1.00 18.91 395 GLY B N 1
ATOM 4050 C CA . GLY B 1 158 ? 26.522 -18.064 -8.616 1.00 21.42 395 GLY B CA 1
ATOM 4051 C C . GLY B 1 158 ? 27.730 -18.984 -8.582 1.00 22.99 395 GLY B C 1
ATOM 4052 O O . GLY B 1 158 ? 27.621 -20.060 -8.015 1.00 25.60 395 GLY B O 1
ATOM 4053 N N . SER B 1 159 ? 28.850 -18.543 -9.173 1.00 23.80 396 SER B N 1
ATOM 4054 C CA . SER B 1 159 ? 30.120 -19.298 -9.269 1.00 25.23 396 SER B CA 1
ATOM 4055 C C . SER B 1 159 ? 30.755 -19.511 -7.910 1.00 25.06 396 SER B C 1
ATOM 4056 O O . SER B 1 159 ? 31.373 -20.529 -7.670 1.00 27.10 396 SER B O 1
ATOM 4059 N N . ARG B 1 160 ? 30.628 -18.538 -7.022 1.00 24.90 397 ARG B N 1
ATOM 4060 C CA . ARG B 1 160 ? 31.203 -18.671 -5.686 1.00 24.85 397 ARG B CA 1
ATOM 4061 C C . ARG B 1 160 ? 30.304 -19.494 -4.781 1.00 24.68 397 ARG B C 1
ATOM 4062 O O . ARG B 1 160 ? 30.812 -20.262 -3.960 1.00 26.20 397 ARG B O 1
ATOM 4070 N N . ARG B 1 161 ? 28.989 -19.343 -4.933 1.00 27.42 398 ARG B N 1
ATOM 4071 C CA . ARG B 1 161 ? 27.992 -19.851 -3.995 1.00 27.79 398 ARG B CA 1
ATOM 4072 C C . ARG B 1 161 ? 27.218 -21.129 -4.379 1.00 31.32 398 ARG B C 1
ATOM 4073 O O . ARG B 1 161 ? 26.731 -21.829 -3.489 1.00 33.04 398 ARG B O 1
ATOM 4081 N N A THR B 1 162 ? 27.106 -21.449 -5.671 0.75 32.51 399 THR B N 1
ATOM 4082 C CA A THR B 1 162 ? 26.450 -22.699 -6.117 0.75 34.18 399 THR B CA 1
ATOM 4083 C C A THR B 1 162 ? 27.437 -23.491 -6.973 0.75 35.06 399 THR B C 1
ATOM 4084 O O A THR B 1 162 ? 28.608 -23.139 -7.031 0.75 35.16 399 THR B O 1
ATOM 4088 N N A ASP B 1 163 ? 26.973 -24.546 -7.645 0.75 37.05 400 ASP B N 1
ATOM 4089 C CA A ASP B 1 163 ? 27.852 -25.328 -8.527 0.75 38.58 400 ASP B CA 1
ATOM 4090 C C A ASP B 1 163 ? 28.075 -24.675 -9.903 0.75 38.97 400 ASP B C 1
ATOM 4091 O O A ASP B 1 163 ? 28.972 -25.085 -10.652 0.75 39.23 400 ASP B O 1
ATOM 4096 N N A PHE B 1 164 ? 27.274 -23.649 -10.211 0.75 39.08 401 PHE B N 1
ATOM 4097 C CA A PHE B 1 164 ? 27.395 -22.861 -11.448 0.75 39.17 401 PHE B CA 1
ATOM 4098 C C A PHE B 1 164 ? 28.829 -22.400 -11.722 0.75 39.84 401 PHE B C 1
ATOM 4099 O O A PHE B 1 164 ? 29.558 -22.034 -10.799 0.75 39.79 401 PHE B O 1
ATOM 4107 N N A GLU B 1 165 ? 29.221 -22.429 -12.994 0.75 40.37 402 GLU B N 1
ATOM 4108 C CA A GLU B 1 165 ? 30.469 -21.813 -13.444 0.75 41.09 402 GLU B CA 1
ATOM 4109 C C A GLU B 1 165 ? 30.216 -20.926 -14.657 0.75 40.95 402 GLU B C 1
ATOM 4110 O O A GLU B 1 165 ? 29.283 -21.174 -15.429 0.75 40.84 402 GLU B O 1
ATOM 4116 N N A VAL B 1 166 ? 31.039 -19.890 -14.817 0.75 40.84 403 VAL B N 1
ATOM 4117 C CA A VAL B 1 166 ? 30.996 -19.032 -16.006 0.75 40.76 403 VAL B CA 1
ATOM 4118 C C A VAL B 1 166 ? 31.111 -19.908 -17.261 0.75 40.63 403 VAL B C 1
ATOM 4119 O O A VAL B 1 166 ? 32.001 -20.756 -17.356 0.75 40.67 403 VAL B O 1
ATOM 4123 N N A GLY B 1 167 ? 30.185 -19.716 -18.198 0.75 40.46 404 GLY B N 1
ATOM 4124 C CA A GLY B 1 167 ? 30.075 -20.575 -19.381 0.75 40.35 404 GLY B CA 1
ATOM 4125 C C A GLY B 1 167 ? 28.849 -21.473 -19.331 0.75 40.20 404 GLY B C 1
ATOM 4126 O O A GLY B 1 167 ? 28.389 -21.966 -20.364 0.75 40.55 404 GLY B O 1
ATOM 4127 N N A ASP B 1 168 ? 28.321 -21.683 -18.125 0.75 39.96 405 ASP B N 1
ATOM 4128 C CA A ASP B 1 168 ? 27.102 -22.472 -17.919 0.75 39.33 405 ASP B CA 1
ATOM 4129 C C A ASP B 1 168 ? 25.850 -21.636 -18.137 0.75 38.76 405 ASP B C 1
ATOM 4130 O O A ASP B 1 168 ? 25.902 -20.401 -18.182 0.75 38.56 405 ASP B O 1
ATOM 4135 N N A VAL B 1 169 ? 24.720 -22.323 -18.261 0.75 38.01 406 VAL B N 1
ATOM 4136 C CA A VAL B 1 169 ? 23.427 -21.664 -18.255 0.75 37.27 406 VAL B CA 1
ATOM 4137 C C A VAL B 1 169 ? 23.181 -21.154 -16.831 0.75 36.28 406 VAL B C 1
ATOM 4138 O O A VAL B 1 169 ? 23.295 -21.914 -15.859 0.75 36.04 406 VAL B O 1
ATOM 4142 N N A PHE B 1 170 ? 22.892 -19.860 -16.714 0.75 35.15 407 PHE B N 1
ATOM 4143 C CA A PHE B 1 170 ? 22.595 -19.268 -15.413 0.75 34.26 407 PHE B CA 1
ATOM 4144 C C A PHE B 1 170 ? 21.179 -19.647 -14.997 0.75 34.21 407 PHE B C 1
ATOM 4145 O O A PHE B 1 170 ? 20.190 -19.091 -15.485 0.75 34.67 407 PHE B O 1
ATOM 4153 N N A GLN B 1 171 ? 21.113 -20.624 -14.101 0.75 33.67 408 GLN B N 1
ATOM 4154 N N B GLN B 1 171 ? 22.100 -18.911 -12.179 0.25 25.85 408 GLN B N 1
ATOM 4155 C CA A GLN B 1 171 ? 19.867 -21.187 -13.605 0.75 33.44 408 GLN B CA 1
ATOM 4156 C CA B GLN B 1 171 ? 22.690 -19.565 -11.018 0.25 25.30 408 GLN B CA 1
ATOM 4157 C C A GLN B 1 171 ? 20.086 -21.700 -12.189 0.75 32.52 408 GLN B C 1
ATOM 4158 C C B GLN B 1 171 ? 23.042 -18.550 -9.931 0.25 24.46 408 GLN B C 1
ATOM 4159 O O A GLN B 1 171 ? 21.227 -21.957 -11.775 0.75 32.40 408 GLN B O 1
ATOM 4160 O O B GLN B 1 171 ? 23.244 -18.905 -8.775 0.25 23.98 408 GLN B O 1
ATOM 4171 N N A GLY B 1 172 ? 18.988 -21.847 -11.456 0.75 31.54 409 GLY B N 1
ATOM 4172 N N B GLY B 1 172 ? 23.110 -17.278 -10.299 0.25 23.67 409 GLY B N 1
ATOM 4173 C CA A GLY B 1 172 ? 19.006 -22.438 -10.122 0.75 30.23 409 GLY B CA 1
ATOM 4174 C CA B GLY B 1 172 ? 23.386 -16.249 -9.310 0.25 22.56 409 GLY B CA 1
ATOM 4175 C C A GLY B 1 172 ? 19.579 -21.544 -9.040 0.75 28.87 409 GLY B C 1
ATOM 4176 C C B GLY B 1 172 ? 22.205 -16.117 -8.366 0.25 22.70 409 GLY B C 1
ATOM 4177 O O A GLY B 1 172 ? 19.878 -22.016 -7.938 0.75 29.87 409 GLY B O 1
ATOM 4178 O O B GLY B 1 172 ? 22.341 -16.232 -7.155 0.25 23.68 409 GLY B O 1
ATOM 4179 N N A VAL B 1 173 ? 19.724 -20.253 -9.331 0.75 27.26 410 VAL B N 1
ATOM 4180 N N B VAL B 1 173 ? 21.032 -15.897 -8.936 0.25 22.16 410 VAL B N 1
ATOM 4181 C CA A VAL B 1 173 ? 20.284 -19.349 -8.337 0.75 25.14 410 VAL B CA 1
ATOM 4182 C CA B VAL B 1 173 ? 19.837 -15.668 -8.161 0.25 21.60 410 VAL B CA 1
ATOM 4183 C C A VAL B 1 173 ? 19.255 -18.323 -7.824 0.75 23.92 410 VAL B C 1
ATOM 4184 C C B VAL B 1 173 ? 18.825 -16.749 -8.495 0.25 20.92 410 VAL B C 1
ATOM 4185 O O A VAL B 1 173 ? 18.990 -18.230 -6.611 0.75 24.41 410 VAL B O 1
ATOM 4186 O O B VAL B 1 173 ? 19.033 -17.542 -9.418 0.25 20.61 410 VAL B O 1
ATOM 4193 N N B GLU B 1 174 ? 17.724 -16.806 -7.760 0.25 19.94 411 GLU B N 1
ATOM 4194 N N C GLU B 1 174 ? 18.692 -17.544 -8.752 0.38 21.90 411 GLU B N 1
ATOM 4195 N N D GLU B 1 174 ? 18.586 -17.339 -8.697 0.37 15.71 411 GLU B N 1
ATOM 4196 C CA B GLU B 1 174 ? 16.793 -17.858 -8.061 0.25 19.78 411 GLU B CA 1
ATOM 4197 C CA C GLU B 1 174 ? 17.695 -16.489 -8.445 0.38 19.73 411 GLU B CA 1
ATOM 4198 C CA D GLU B 1 174 ? 17.747 -16.166 -8.660 0.37 15.79 411 GLU B CA 1
ATOM 4199 C C B GLU B 1 174 ? 15.540 -17.374 -8.745 0.25 18.98 411 GLU B C 1
ATOM 4200 C C C GLU B 1 174 ? 16.395 -16.672 -9.253 0.38 18.04 411 GLU B C 1
ATOM 4201 C C D GLU B 1 174 ? 16.433 -16.431 -9.394 0.37 15.43 411 GLU B C 1
ATOM 4202 O O B GLU B 1 174 ? 14.800 -18.222 -9.288 0.25 19.26 411 GLU B O 1
ATOM 4203 O O C GLU B 1 174 ? 16.394 -17.395 -10.242 0.38 18.24 411 GLU B O 1
ATOM 4204 O O D GLU B 1 174 ? 16.444 -16.997 -10.488 0.37 16.64 411 GLU B O 1
ATOM 4220 N N . THR B 1 175 ? 15.290 -16.047 -8.813 1.00 17.74 412 THR B N 1
ATOM 4221 C CA . THR B 1 175 ? 14.059 -15.821 -9.593 1.00 16.60 412 THR B CA 1
ATOM 4222 C C . THR B 1 175 ? 14.291 -14.777 -10.672 1.00 14.99 412 THR B C 1
ATOM 4223 O O . THR B 1 175 ? 15.272 -14.001 -10.642 1.00 15.48 412 THR B O 1
ATOM 4227 N N . ALA B 1 176 ? 13.363 -14.709 -11.623 1.00 15.40 413 ALA B N 1
ATOM 4228 C CA . ALA B 1 176 ? 13.427 -13.670 -12.643 1.00 15.11 413 ALA B CA 1
ATOM 4229 C C . ALA B 1 176 ? 13.294 -12.263 -12.064 1.00 14.71 413 ALA B C 1
ATOM 4230 O O . ALA B 1 176 ? 14.004 -11.345 -12.509 1.00 14.90 413 ALA B O 1
ATOM 4232 N N . SER B 1 177 ? 12.445 -12.067 -11.040 1.00 13.95 414 SER B N 1
ATOM 4233 C CA . SER B 1 177 ? 12.351 -10.737 -10.473 1.00 13.92 414 SER B CA 1
ATOM 4234 C C . SER B 1 177 ? 13.626 -10.376 -9.712 1.00 13.55 414 SER B C 1
ATOM 4235 O O . SER B 1 177 ? 14.024 -9.213 -9.692 1.00 14.09 414 SER B O 1
ATOM 4238 N N . GLN B 1 178 ? 14.254 -11.363 -9.070 1.00 13.96 415 GLN B N 1
ATOM 4239 C CA . GLN B 1 178 ? 15.527 -11.100 -8.399 1.00 14.49 415 GLN B CA 1
ATOM 4240 C C . GLN B 1 178 ? 16.576 -10.602 -9.396 1.00 14.45 415 GLN B C 1
ATOM 4241 O O . GLN B 1 178 ? 17.257 -9.592 -9.145 1.00 14.95 415 GLN B O 1
ATOM 4247 N N . ILE B 1 179 ? 16.668 -11.249 -10.554 1.00 14.33 416 ILE B N 1
ATOM 4248 C CA . ILE B 1 179 ? 17.569 -10.806 -11.610 1.00 15.36 416 ILE B CA 1
ATOM 4249 C C . ILE B 1 179 ? 17.199 -9.378 -12.041 1.00 14.87 416 ILE B C 1
ATOM 4250 O O . ILE B 1 179 ? 18.061 -8.498 -12.191 1.00 15.14 416 ILE B O 1
ATOM 4255 N N . ARG B 1 180 ? 15.902 -9.127 -12.255 1.00 14.43 417 ARG B N 1
ATOM 4256 C CA . ARG B 1 180 ? 15.423 -7.809 -12.664 1.00 14.88 417 ARG B CA 1
ATOM 4257 C C . ARG B 1 180 ? 15.825 -6.736 -11.660 1.00 14.33 417 ARG B C 1
ATOM 4258 O O . ARG B 1 180 ? 16.203 -5.631 -12.057 1.00 14.85 417 ARG B O 1
ATOM 4273 N N . TYR B 1 181 ? 15.730 -7.026 -10.360 1.00 14.08 418 TYR B N 1
ATOM 4274 C CA . TYR B 1 181 ? 16.012 -6.036 -9.328 1.00 13.90 418 TYR B CA 1
ATOM 4275 C C . TYR B 1 181 ? 17.504 -5.726 -9.238 1.00 13.84 418 TYR B C 1
ATOM 4276 O O . TYR B 1 181 ? 17.866 -4.580 -8.984 1.00 14.31 418 TYR B O 1
ATOM 4285 N N . VAL B 1 182 ? 18.379 -6.699 -9.464 1.00 13.91 419 VAL B N 1
ATOM 4286 C CA . VAL B 1 182 ? 19.805 -6.379 -9.576 1.00 14.19 419 VAL B CA 1
ATOM 4287 C C . VAL B 1 182 ? 20.020 -5.451 -10.790 1.00 14.48 419 VAL B C 1
ATOM 4288 O O . VAL B 1 182 ? 20.797 -4.497 -10.726 1.00 15.04 419 VAL B O 1
ATOM 4292 N N . GLY B 1 183 ? 19.315 -5.717 -11.895 1.00 14.63 420 GLY B N 1
ATOM 4293 C CA . GLY B 1 183 ? 19.357 -4.848 -13.053 1.00 15.97 420 GLY B CA 1
ATOM 4294 C C . GLY B 1 183 ? 18.842 -3.454 -12.772 1.00 15.31 420 GLY B C 1
ATOM 4295 O O . GLY B 1 183 ? 19.414 -2.459 -13.247 1.00 16.07 420 GLY B O 1
ATOM 4296 N N . TYR B 1 184 ? 17.790 -3.341 -11.970 1.00 14.84 421 TYR B N 1
ATOM 4297 C CA . TYR B 1 184 ? 17.323 -2.039 -11.531 1.00 15.48 421 TYR B CA 1
ATOM 4298 C C . TYR B 1 184 ? 18.421 -1.303 -10.759 1.00 15.09 421 TYR B C 1
ATOM 4299 O O . TYR B 1 184 ? 18.587 -0.095 -10.941 1.00 15.99 421 TYR B O 1
ATOM 4308 N N . PHE B 1 185 ? 19.139 -1.989 -9.880 1.00 14.92 422 PHE B N 1
ATOM 4309 C CA . PHE B 1 185 ? 20.210 -1.343 -9.149 1.00 15.97 422 PHE B CA 1
ATOM 4310 C C . PHE B 1 185 ? 21.306 -0.854 -10.107 1.00 15.66 422 PHE B C 1
ATOM 4311 O O . PHE B 1 185 ? 21.815 0.265 -9.946 1.00 16.57 422 PHE B O 1
ATOM 4319 N N . GLU B 1 186 ? 21.682 -1.666 -11.100 1.00 15.98 423 GLU B N 1
ATOM 4320 C CA . GLU B 1 186 ? 22.656 -1.243 -12.106 1.00 16.84 423 GLU B CA 1
ATOM 4321 C C . GLU B 1 186 ? 22.195 0.073 -12.756 1.00 17.06 423 GLU B C 1
ATOM 4322 O O . GLU B 1 186 ? 22.988 1.000 -12.925 1.00 17.96 423 GLU B O 1
ATOM 4328 N N . LYS B 1 187 ? 20.917 0.140 -13.118 1.00 16.86 424 LYS B N 1
ATOM 4329 C CA . LYS B 1 187 ? 20.367 1.326 -13.766 1.00 18.49 424 LYS B CA 1
ATOM 4330 C C . LYS B 1 187 ? 20.370 2.535 -12.842 1.00 18.41 424 LYS B C 1
ATOM 4331 O O . LYS B 1 187 ? 20.656 3.664 -13.259 1.00 19.89 424 LYS B O 1
ATOM 4337 N N . ILE B 1 188 ? 20.043 2.303 -11.580 1.00 17.76 425 ILE B N 1
ATOM 4338 C CA . ILE B 1 188 ? 20.043 3.369 -10.573 1.00 18.57 425 ILE B CA 1
ATOM 4339 C C . ILE B 1 188 ? 21.453 3.939 -10.385 1.00 19.34 425 ILE B C 1
ATOM 4340 O O . ILE B 1 188 ? 21.630 5.172 -10.332 1.00 20.67 425 ILE B O 1
ATOM 4345 N N . LYS B 1 189 ? 22.451 3.065 -10.322 1.00 19.34 426 LYS B N 1
ATOM 4346 C CA . LYS B 1 189 ? 23.832 3.531 -10.201 1.00 20.92 426 LYS B CA 1
ATOM 4347 C C . LYS B 1 189 ? 24.272 4.295 -11.444 1.00 22.21 426 LYS B C 1
ATOM 4348 O O . LYS B 1 189 ? 24.892 5.352 -11.333 1.00 24.08 426 LYS B O 1
ATOM 4359 N N . LYS B 1 190 ? 23.951 3.792 -12.628 1.00 23.54 427 LYS B N 1
ATOM 4360 C CA . LYS B 1 190 ? 24.427 4.374 -13.877 1.00 25.75 427 LYS B CA 1
ATOM 4361 C C . LYS B 1 190 ? 23.680 5.655 -14.261 1.00 26.91 427 LYS B C 1
ATOM 4362 O O . LYS B 1 190 ? 24.279 6.608 -14.756 1.00 28.34 427 LYS B O 1
ATOM 4368 N N . ASN B 1 191 ? 22.372 5.695 -14.046 1.00 26.97 428 ASN B N 1
ATOM 4369 C CA . ASN B 1 191 ? 21.534 6.766 -14.593 1.00 28.39 428 ASN B CA 1
ATOM 4370 C C . ASN B 1 191 ? 20.936 7.713 -13.547 1.00 27.39 428 ASN B C 1
ATOM 4371 O O . ASN B 1 191 ? 20.495 8.815 -13.896 1.00 29.47 428 ASN B O 1
ATOM 4376 N N . TYR B 1 192 ? 20.950 7.325 -12.273 1.00 26.60 429 TYR B N 1
ATOM 4377 C CA . TYR B 1 192 ? 20.275 8.109 -11.251 1.00 25.94 429 TYR B CA 1
ATOM 4378 C C . TYR B 1 192 ? 21.153 8.471 -10.039 1.00 25.44 429 TYR B C 1
ATOM 4379 O O . TYR B 1 192 ? 20.645 8.793 -8.956 1.00 26.31 429 TYR B O 1
ATOM 4388 N N . GLY B 1 193 ? 22.467 8.315 -10.194 1.00 25.86 430 GLY B N 1
ATOM 4389 C CA . GLY B 1 193 ? 23.419 8.651 -9.133 1.00 25.95 430 GLY B CA 1
ATOM 4390 C C . GLY B 1 193 ? 23.271 7.854 -7.850 1.00 24.59 430 GLY B C 1
ATOM 4391 O O . GLY B 1 193 ? 23.644 8.327 -6.771 1.00 25.94 430 GLY B O 1
ATOM 4392 N N . GLY B 1 194 ? 22.771 6.622 -7.967 1.00 21.97 431 GLY B N 1
ATOM 4393 C CA . GLY B 1 194 ? 22.617 5.766 -6.818 1.00 21.45 431 GLY B CA 1
ATOM 4394 C C . GLY B 1 194 ? 21.378 6.048 -5.998 1.00 19.65 431 GLY B C 1
ATOM 4395 O O . GLY B 1 194 ? 21.162 5.421 -4.963 1.00 20.85 431 GLY B O 1
ATOM 4396 N N . GLN B 1 195 ? 20.575 7.003 -6.456 1.00 20.67 432 GLN B N 1
ATOM 4397 C CA A GLN B 1 195 ? 19.371 7.372 -5.746 0.50 21.65 432 GLN B CA 1
ATOM 4398 C CA B GLN B 1 195 ? 19.374 7.424 -5.770 0.50 21.58 432 GLN B CA 1
ATOM 4399 C C . GLN B 1 195 ? 18.132 6.893 -6.480 1.00 22.01 432 GLN B C 1
ATOM 4400 O O . GLN B 1 195 ? 18.177 6.495 -7.652 1.00 23.12 432 GLN B O 1
ATOM 4411 N N . LEU B 1 196 ? 17.026 6.911 -5.777 1.00 23.59 433 LEU B N 1
ATOM 4412 C CA . LEU B 1 196 ? 15.781 6.464 -6.355 1.00 25.92 433 LEU B CA 1
ATOM 4413 C C . LEU B 1 196 ? 15.403 7.300 -7.603 1.00 25.77 433 LEU B C 1
ATOM 4414 O O . LEU B 1 196 ? 15.570 8.522 -7.614 1.00 25.80 433 LEU B O 1
ATOM 4419 N N . PRO B 1 197 ? 14.882 6.656 -8.657 1.00 26.39 434 PRO B N 1
ATOM 4420 C CA . PRO B 1 197 ? 14.385 7.411 -9.810 1.00 26.74 434 PRO B CA 1
ATOM 4421 C C . PRO B 1 197 ? 13.186 8.315 -9.418 1.00 26.59 434 PRO B C 1
ATOM 4422 O O . PRO B 1 197 ? 12.588 8.083 -8.382 1.00 26.65 434 PRO B O 1
ATOM 4426 N N . PRO B 1 198 ? 12.873 9.354 -10.220 1.00 26.86 435 PRO B N 1
ATOM 4427 C CA . PRO B 1 198 ? 11.658 10.143 -9.977 1.00 26.27 435 PRO B CA 1
ATOM 4428 C C . PRO B 1 198 ? 10.413 9.221 -9.855 1.00 25.18 435 PRO B C 1
ATOM 4429 O O . PRO B 1 198 ? 10.272 8.274 -10.637 1.00 25.29 435 PRO B O 1
ATOM 4433 N N . MET B 1 199 ? 9.534 9.467 -8.870 1.00 25.45 436 MET B N 1
ATOM 4434 C CA . MET B 1 199 ? 8.322 8.645 -8.729 1.00 25.90 436 MET B CA 1
ATOM 4435 C C . MET B 1 199 ? 7.440 8.769 -9.963 1.00 24.53 436 MET B C 1
ATOM 4436 O O . MET B 1 199 ? 7.296 9.841 -10.544 1.00 25.20 436 MET B O 1
ATOM 4445 N N . LYS B 1 200 ? 6.884 7.637 -10.358 1.00 23.35 437 LYS B N 1
ATOM 4446 C CA A LYS B 1 200 ? 5.885 7.537 -11.421 0.58 22.50 437 LYS B CA 1
ATOM 4447 C CA B LYS B 1 200 ? 5.873 7.590 -11.389 0.42 22.33 437 LYS B CA 1
ATOM 4448 C C . LYS B 1 200 ? 4.662 6.799 -10.888 1.00 20.69 437 LYS B C 1
ATOM 4449 O O . LYS B 1 200 ? 4.770 5.654 -10.411 1.00 22.66 437 LYS B O 1
ATOM 4460 N N . LYS B 1 201 ? 3.508 7.427 -10.985 1.00 19.81 438 LYS B N 1
ATOM 4461 C CA . LYS B 1 201 ? 2.236 6.853 -10.541 1.00 20.31 438 LYS B CA 1
ATOM 4462 C C . LYS B 1 201 ? 1.519 6.323 -11.762 1.00 19.60 438 LYS B C 1
ATOM 4463 O O . LYS B 1 201 ? 1.421 7.023 -12.771 1.00 21.66 438 LYS B O 1
ATOM 4469 N N . LEU B 1 202 ? 1.014 5.091 -11.688 1.00 17.57 439 LEU B N 1
ATOM 4470 C CA . LEU B 1 202 ? 0.409 4.433 -12.848 1.00 17.57 439 LEU B CA 1
ATOM 4471 C C . LEU B 1 202 ? -0.856 3.708 -12.426 1.00 16.47 439 LEU B C 1
ATOM 4472 O O . LEU B 1 202 ? -1.013 3.348 -11.264 1.00 17.47 439 LEU B O 1
ATOM 4477 N N . LYS B 1 203 ? -1.741 3.457 -13.391 1.00 16.71 440 LYS B N 1
ATOM 4478 C CA A LYS B 1 203 ? -2.807 2.462 -13.207 0.99 16.75 440 LYS B CA 1
ATOM 4479 C CA B LYS B 1 203 ? -2.815 2.488 -13.213 0.010 16.41 440 LYS B CA 1
ATOM 4480 C C . LYS B 1 203 ? -2.669 1.402 -14.274 1.00 16.23 440 LYS B C 1
ATOM 4481 O O . LYS B 1 203 ? -2.384 1.704 -15.430 1.00 17.16 440 LYS B O 1
ATOM 4492 N N . VAL B 1 204 ? -2.849 0.134 -13.899 1.00 15.99 441 VAL B N 1
ATOM 4493 C CA . VAL B 1 204 ? -2.978 -0.930 -14.903 1.00 15.80 441 VAL B CA 1
ATOM 4494 C C . VAL B 1 204 ? -4.357 -0.841 -15.535 1.00 15.58 441 VAL B C 1
ATOM 4495 O O . VAL B 1 204 ? -5.371 -0.852 -14.810 1.00 16.71 441 VAL B O 1
ATOM 4499 N N . THR B 1 205 ? -4.393 -0.772 -16.867 1.00 15.63 442 THR B N 1
ATOM 4500 C CA . THR B 1 205 ? -5.651 -0.762 -17.605 1.00 16.43 442 THR B CA 1
ATOM 4501 C C . THR B 1 205 ? -5.859 -2.004 -18.467 1.00 15.40 442 THR B C 1
ATOM 4502 O O . THR B 1 205 ? -6.957 -2.217 -18.963 1.00 15.87 442 THR B O 1
ATOM 4506 N N . GLY B 1 206 ? -4.823 -2.824 -18.635 1.00 15.67 443 GLY B N 1
ATOM 4507 C CA . GLY B 1 206 ? -4.960 -4.044 -19.433 1.00 16.07 443 GLY B CA 1
ATOM 4508 C C . GLY B 1 206 ? -3.869 -5.024 -19.105 1.00 15.18 443 GLY B C 1
ATOM 4509 O O . GLY B 1 206 ? -2.771 -4.645 -18.673 1.00 15.36 443 GLY B O 1
ATOM 4510 N N . VAL B 1 207 ? -4.165 -6.283 -19.358 1.00 15.21 444 VAL B N 1
ATOM 4511 C CA . VAL B 1 207 ? -3.167 -7.338 -19.331 1.00 15.74 444 VAL B CA 1
ATOM 4512 C C . VAL B 1 207 ? -3.371 -8.187 -20.572 1.00 15.62 444 VAL B C 1
ATOM 4513 O O . VAL B 1 207 ? -4.505 -8.518 -20.923 1.00 17.49 444 VAL B O 1
ATOM 4517 N N . THR B 1 208 ? -2.269 -8.557 -21.209 1.00 15.07 445 THR B N 1
ATOM 4518 C CA . THR B 1 208 ? -2.291 -9.404 -22.408 1.00 15.72 445 THR B CA 1
ATOM 4519 C C . THR B 1 208 ? -1.358 -10.572 -22.172 1.00 14.71 445 THR B C 1
ATOM 4520 O O . THR B 1 208 ? -0.212 -10.378 -21.744 1.00 15.57 445 THR B O 1
ATOM 4524 N N . ILE B 1 209 ? -1.834 -11.794 -22.435 1.00 14.93 446 ILE B N 1
ATOM 4525 C CA . ILE B 1 209 ? -1.030 -12.989 -22.287 1.00 14.98 446 ILE B CA 1
ATOM 4526 C C . ILE B 1 209 ? -1.005 -13.712 -23.624 1.00 15.40 446 ILE B C 1
ATOM 4527 O O . ILE B 1 209 ? -2.069 -14.062 -24.173 1.00 15.79 446 ILE B O 1
ATOM 4532 N N . THR B 1 210 ? 0.200 -13.883 -24.179 1.00 15.67 447 THR B N 1
ATOM 4533 C CA . THR B 1 210 ? 0.378 -14.596 -25.438 1.00 16.42 447 THR B CA 1
ATOM 4534 C C . THR B 1 210 ? 0.744 -16.050 -25.180 1.00 15.96 447 THR B C 1
ATOM 4535 O O . THR B 1 210 ? 1.242 -16.403 -24.119 1.00 17.13 447 THR B O 1
ATOM 4539 N N . ALA B 1 211 ? 0.491 -16.888 -26.178 1.00 16.74 448 ALA B N 1
ATOM 4540 C CA . ALA B 1 211 ? 0.713 -18.336 -26.080 1.00 17.06 448 ALA B CA 1
ATOM 4541 C C . ALA B 1 211 ? -0.118 -18.936 -24.944 1.00 16.28 448 ALA B C 1
ATOM 4542 O O . ALA B 1 211 ? 0.371 -19.679 -24.094 1.00 16.65 448 ALA B O 1
ATOM 4544 N N . ILE B 1 212 ? -1.411 -18.624 -24.959 1.00 16.19 449 ILE B N 1
ATOM 4545 C CA . ILE B 1 212 ? -2.289 -19.062 -23.876 1.00 16.25 449 ILE B CA 1
ATOM 4546 C C . ILE B 1 212 ? -2.690 -20.530 -23.979 1.00 15.82 449 ILE B C 1
ATOM 4547 O O . ILE B 1 212 ? -2.933 -21.170 -22.956 1.00 16.44 449 ILE B O 1
ATOM 4552 N N . GLN B 1 213 ? -2.726 -21.093 -25.192 1.00 16.67 450 GLN B N 1
ATOM 4553 C CA . GLN B 1 213 ? -3.119 -22.481 -25.321 1.00 17.28 450 GLN B CA 1
ATOM 4554 C C . GLN B 1 213 ? -2.197 -23.342 -24.464 1.00 17.42 450 GLN B C 1
ATOM 4555 O O . GLN B 1 213 ? -0.989 -23.157 -24.438 1.00 17.79 450 GLN B O 1
ATOM 4561 N N . GLY B 1 214 ? -2.797 -24.297 -23.761 1.00 17.97 451 GLY B N 1
ATOM 4562 C CA . GLY B 1 214 ? -2.028 -25.190 -22.922 1.00 18.46 451 GLY B CA 1
ATOM 4563 C C . GLY B 1 214 ? -1.688 -24.649 -21.537 1.00 18.29 451 GLY B C 1
ATOM 4564 O O . GLY B 1 214 ? -1.107 -25.369 -20.730 1.00 19.29 451 GLY B O 1
ATOM 4565 N N . VAL B 1 215 ? -2.027 -23.387 -21.254 1.00 17.17 452 VAL B N 1
ATOM 4566 C CA . VAL B 1 215 ? -1.833 -22.786 -19.931 1.00 16.79 452 VAL B CA 1
ATOM 4567 C C . VAL B 1 215 ? -3.181 -22.816 -19.240 1.00 16.44 452 VAL B C 1
ATOM 4568 O O . VAL B 1 215 ? -4.095 -22.075 -19.603 1.00 17.48 452 VAL B O 1
ATOM 4572 N N . GLY B 1 216 ? -3.329 -23.696 -18.247 1.00 17.08 453 GLY B N 1
ATOM 4573 C CA . GLY B 1 216 ? -4.641 -23.887 -17.635 1.00 18.22 453 GLY B CA 1
ATOM 4574 C C . GLY B 1 216 ? -5.635 -24.400 -18.668 1.00 17.55 453 GLY B C 1
ATOM 4575 O O . GLY B 1 216 ? -5.347 -25.322 -19.408 1.00 19.98 453 GLY B O 1
ATOM 4576 N N . ARG B 1 217 ? -6.804 -23.801 -18.717 1.00 16.83 454 ARG B N 1
ATOM 4577 C CA A ARG B 1 217 ? -7.817 -24.163 -19.698 0.47 16.52 454 ARG B CA 1
ATOM 4578 C CA C ARG B 1 217 ? -7.800 -24.197 -19.700 0.34 16.68 454 ARG B CA 1
ATOM 4579 C C . ARG B 1 217 ? -7.421 -23.794 -21.124 1.00 17.16 454 ARG B C 1
ATOM 4580 O O . ARG B 1 217 ? -7.930 -24.363 -22.067 1.00 20.66 454 ARG B O 1
ATOM 4602 N N . GLY B 1 218 ? -6.542 -22.812 -21.272 1.00 16.42 455 GLY B N 1
ATOM 4603 C CA . GLY B 1 218 ? -6.040 -22.419 -22.569 1.00 16.35 455 GLY B CA 1
ATOM 4604 C C . GLY B 1 218 ? -6.759 -21.254 -23.218 1.00 15.87 455 GLY B C 1
ATOM 4605 O O . GLY B 1 218 ? -6.472 -20.926 -24.372 1.00 17.37 455 GLY B O 1
ATOM 4606 N N . ASN B 1 219 ? -7.676 -20.621 -22.497 1.00 16.28 456 ASN B N 1
ATOM 4607 C CA . ASN B 1 219 ? -8.472 -19.524 -23.044 1.00 16.96 456 ASN B CA 1
ATOM 4608 C C . ASN B 1 219 ? -8.682 -18.405 -22.027 1.00 16.23 456 ASN B C 1
ATOM 4609 O O . ASN B 1 219 ? -9.538 -17.544 -22.222 1.00 17.13 456 ASN B O 1
ATOM 4614 N N . GLY B 1 220 ? -7.904 -18.421 -20.942 1.00 15.95 457 GLY B N 1
ATOM 4615 C CA . GLY B 1 220 ? -8.015 -17.398 -19.906 1.00 16.47 457 GLY B CA 1
ATOM 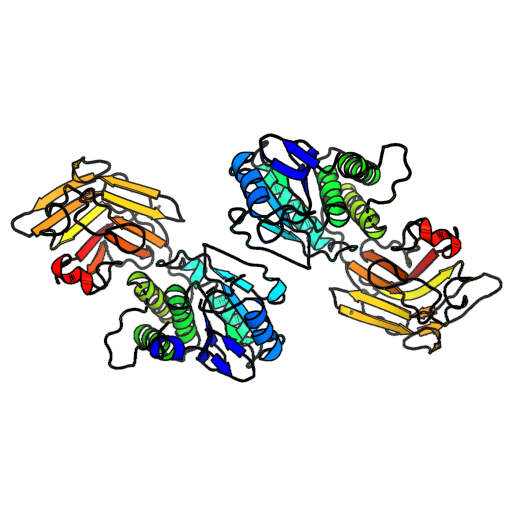4616 C C . GLY B 1 220 ? -9.138 -17.600 -18.918 1.00 16.88 457 GLY B C 1
ATOM 4617 O O . GLY B 1 220 ? -9.170 -16.897 -17.897 1.00 17.34 457 GLY B O 1
ATOM 4618 N N . SER B 1 221 ? -10.036 -18.564 -19.150 1.00 16.98 458 SER B N 1
ATOM 4619 C CA . SER B 1 221 ? -11.238 -18.712 -18.319 1.00 18.80 458 SER B CA 1
ATOM 4620 C C . SER B 1 221 ? -10.938 -19.154 -16.878 1.00 18.25 458 SER B C 1
ATOM 4621 O O . SER B 1 221 ? -11.759 -18.969 -15.983 1.00 20.64 458 SER B O 1
ATOM 4624 N N . ASP B 1 222 ? -9.795 -19.773 -16.644 1.00 17.61 459 ASP B N 1
ATOM 4625 C CA . ASP B 1 222 ? -9.447 -20.237 -15.317 1.00 17.98 459 ASP B CA 1
ATOM 4626 C C . ASP B 1 222 ? -8.676 -19.180 -14.542 1.00 16.58 459 ASP B C 1
ATOM 4627 O O . ASP B 1 222 ? -8.423 -19.421 -13.361 1.00 16.87 459 ASP B O 1
ATOM 4632 N N . LEU B 1 223 ? -8.286 -18.052 -15.165 1.00 16.06 460 LEU B N 1
ATOM 4633 C CA . LEU B 1 223 ? -7.271 -17.199 -14.569 1.00 15.41 460 LEU B CA 1
ATOM 4634 C C . LEU B 1 223 ? -7.844 -16.049 -13.757 1.00 14.54 460 LEU B C 1
ATOM 4635 O O . LEU B 1 223 ? -8.930 -15.528 -14.038 1.00 15.10 460 LEU B O 1
ATOM 4640 N N . SER B 1 224 ? -7.060 -15.631 -12.780 1.00 14.30 461 SER B N 1
ATOM 4641 C CA . SER B 1 224 ? -7.284 -14.399 -12.040 1.00 14.37 461 SER B CA 1
ATOM 4642 C C . SER B 1 224 ? -5.930 -13.739 -11.814 1.00 14.02 461 SER B C 1
ATOM 4643 O O . SER B 1 224 ? -4.885 -14.382 -11.914 1.00 14.65 461 SER B O 1
ATOM 4646 N N . MET B 1 225 ? -5.966 -12.441 -11.529 1.00 14.40 462 MET B N 1
ATOM 4647 C CA . MET B 1 225 ? -4.769 -11.638 -11.347 1.00 14.09 462 MET B CA 1
ATOM 4648 C C . MET B 1 225 ? -4.934 -10.787 -10.097 1.00 13.77 462 MET B C 1
ATOM 4649 O O . MET B 1 225 ? -5.936 -10.066 -9.961 1.00 14.93 462 MET B O 1
ATOM 4654 N N . GLN B 1 226 ? -3.936 -10.856 -9.222 1.00 13.99 463 GLN B N 1
ATOM 4655 C CA . GLN B 1 226 ? -3.908 -10.070 -7.997 1.00 14.19 463 GLN B CA 1
ATOM 4656 C C . GLN B 1 226 ? -2.758 -9.082 -8.073 1.00 13.60 463 GLN B C 1
ATOM 4657 O O . GLN B 1 226 ? -1.628 -9.463 -8.390 1.00 14.79 463 GLN B O 1
ATOM 4663 N N . ILE B 1 227 ? -3.024 -7.820 -7.746 1.00 13.71 464 ILE B N 1
ATOM 4664 C CA . ILE B 1 227 ? -1.992 -6.793 -7.664 1.00 14.35 464 ILE B CA 1
ATOM 4665 C C . ILE B 1 227 ? -1.761 -6.480 -6.193 1.00 14.08 464 ILE B C 1
ATOM 4666 O O . ILE B 1 227 ? -2.724 -6.194 -5.465 1.00 15.04 464 ILE B O 1
ATOM 4671 N N . VAL B 1 228 ? -0.504 -6.544 -5.772 1.00 14.53 465 VAL B N 1
ATOM 4672 C CA . VAL B 1 228 ? -0.094 -6.339 -4.378 1.00 15.46 465 VAL B CA 1
ATOM 4673 C C . VAL B 1 228 ? 0.860 -5.157 -4.324 1.00 15.37 465 VAL B C 1
ATOM 4674 O O . VAL B 1 228 ? 1.788 -5.054 -5.142 1.00 15.51 465 VAL B O 1
ATOM 4678 N N . SER B 1 229 ? 0.647 -4.275 -3.350 1.00 15.78 466 SER B N 1
ATOM 4679 C CA . SER B 1 229 ? 1.515 -3.112 -3.106 1.00 16.62 466 SER B CA 1
ATOM 4680 C C . SER B 1 229 ? 1.728 -3.007 -1.609 1.00 17.31 466 SER B C 1
ATOM 4681 O O . SER B 1 229 ? 0.769 -3.059 -0.855 1.00 18.11 466 SER B O 1
ATOM 4684 N N . GLU B 1 230 ? 2.984 -2.903 -1.172 1.00 18.16 467 GLU B N 1
ATOM 4685 C CA . GLU B 1 230 ? 3.276 -2.724 0.262 1.00 20.29 467 GLU B CA 1
ATOM 4686 C C . GLU B 1 230 ? 2.590 -3.823 1.101 1.00 19.50 467 GLU B C 1
ATOM 4687 O O . GLU B 1 230 ? 1.979 -3.567 2.155 1.00 20.72 467 GLU B O 1
ATOM 4693 N N . ARG B 1 231 ? 2.688 -5.065 0.584 1.00 18.98 468 ARG B N 1
ATOM 4694 C CA A ARG B 1 231 ? 2.225 -6.272 1.287 0.39 20.03 468 ARG B CA 1
ATOM 4695 C CA B ARG B 1 231 ? 2.237 -6.270 1.301 0.37 19.78 468 ARG B CA 1
ATOM 4696 C CA C ARG B 1 231 ? 2.241 -6.276 1.289 0.23 19.90 468 ARG B CA 1
ATOM 4697 C C . ARG B 1 231 ? 0.715 -6.343 1.476 1.00 19.96 468 ARG B C 1
ATOM 4698 O O . ARG B 1 231 ? 0.207 -7.087 2.319 1.00 22.24 468 ARG B O 1
ATOM 4720 N N . GLN B 1 232 ? -0.017 -5.580 0.673 1.00 19.31 469 GLN B N 1
ATOM 4721 C CA A GLN B 1 232 ? -1.468 -5.675 0.699 0.80 20.24 469 GLN B CA 1
ATOM 4722 C CA B GLN B 1 232 ? -1.486 -5.527 0.688 0.20 19.03 469 GLN B CA 1
ATOM 4723 C C . GLN B 1 232 ? -2.021 -5.797 -0.715 1.00 18.35 469 GLN B C 1
ATOM 4724 O O . GLN B 1 232 ? -1.519 -5.192 -1.662 1.00 17.99 469 GLN B O 1
ATOM 4735 N N . GLU B 1 233 ? -3.082 -6.587 -0.849 1.00 18.17 470 GLU B N 1
ATOM 4736 C CA . GLU B 1 233 ? -3.785 -6.660 -2.115 1.00 17.18 470 GLU B CA 1
ATOM 4737 C C . GLU B 1 233 ? -4.426 -5.305 -2.369 1.00 16.77 470 GLU B C 1
ATOM 4738 O O . GLU B 1 233 ? -5.128 -4.768 -1.488 1.00 19.46 470 GLU B O 1
ATOM 4744 N N . VAL B 1 234 ? -4.244 -4.772 -3.570 1.00 15.79 471 VAL B N 1
ATOM 4745 C CA . VAL B 1 234 ? -4.874 -3.531 -3.985 1.00 16.54 471 VAL B CA 1
ATOM 4746 C C . VAL B 1 234 ? -5.834 -3.732 -5.159 1.00 15.93 471 VAL B C 1
ATOM 4747 O O . VAL B 1 234 ? -6.650 -2.849 -5.420 1.00 17.25 471 VAL B O 1
ATOM 4751 N N . LEU B 1 235 ? -5.781 -4.878 -5.853 1.00 15.57 472 LEU B N 1
ATOM 4752 C CA . LEU B 1 235 ? -6.783 -5.192 -6.888 1.00 15.60 472 LEU B CA 1
ATOM 4753 C C . LEU B 1 235 ? -6.805 -6.691 -7.091 1.00 14.76 472 LEU B C 1
ATOM 4754 O O . LEU B 1 235 ? -5.750 -7.344 -7.065 1.00 15.21 472 LEU B O 1
ATOM 4759 N N . LEU B 1 236 ? -8.003 -7.217 -7.335 1.00 14.31 473 LEU B N 1
ATOM 4760 C CA . LEU B 1 236 ? -8.189 -8.598 -7.759 1.00 14.82 473 LEU B CA 1
ATOM 4761 C C . LEU B 1 236 ? -9.086 -8.581 -8.983 1.00 14.66 473 LEU B C 1
ATOM 4762 O O . LEU B 1 236 ? -10.161 -7.960 -8.962 1.00 15.11 473 LEU B O 1
ATOM 4767 N N . CYS B 1 237 ? -8.658 -9.280 -10.028 1.00 14.22 474 CYS B N 1
ATOM 4768 C CA . CYS B 1 237 ? -9.421 -9.440 -11.268 1.00 14.42 474 CYS B CA 1
ATOM 4769 C C . CYS B 1 237 ? -9.671 -10.917 -11.504 1.00 14.12 474 CYS B C 1
ATOM 4770 O O . CYS B 1 237 ? -8.734 -11.715 -11.451 1.00 15.50 474 CYS B O 1
ATOM 4773 N N . LYS B 1 238 ? -10.925 -11.286 -11.774 1.00 14.24 475 LYS B N 1
ATOM 4774 C CA . LYS B 1 238 ? -11.264 -12.696 -12.069 1.00 14.53 475 LYS B CA 1
ATOM 4775 C C . LYS B 1 238 ? -11.796 -12.687 -13.490 1.00 14.20 475 LYS B C 1
ATOM 4776 O O . LYS B 1 238 ? -12.819 -12.077 -13.776 1.00 15.10 475 LYS B O 1
ATOM 4782 N N . PHE B 1 239 ? -11.065 -13.330 -14.394 1.00 14.78 476 PHE B N 1
ATOM 4783 C CA . PHE B 1 239 ? -11.228 -13.064 -15.822 1.00 15.11 476 PHE B CA 1
ATOM 4784 C C . PHE B 1 239 ? -12.560 -13.547 -16.392 1.00 15.96 476 PHE B C 1
ATOM 4785 O O . PHE B 1 239 ? -13.261 -12.785 -17.051 1.00 17.35 476 PHE B O 1
ATOM 4793 N N . ALA B 1 240 ? -12.894 -14.820 -16.192 1.00 17.36 477 ALA B N 1
ATOM 4794 C CA . ALA B 1 240 ? -14.126 -15.336 -16.804 1.00 17.76 477 ALA B CA 1
ATOM 4795 C C . ALA B 1 240 ? -15.348 -14.565 -16.354 1.00 16.93 477 ALA B C 1
ATOM 4796 O O . ALA B 1 240 ? -16.290 -14.358 -17.120 1.00 18.38 477 ALA B O 1
ATOM 4798 N N . GLU B 1 241 ? -15.356 -14.209 -15.072 1.00 16.48 478 GLU B N 1
ATOM 4799 C CA . GLU B 1 241 ? -16.530 -13.628 -14.425 1.00 16.97 478 GLU B CA 1
ATOM 4800 C C . GLU B 1 241 ? -16.672 -12.139 -14.695 1.00 15.75 478 GLU B C 1
ATOM 4801 O O . GLU B 1 241 ? -17.732 -11.559 -14.429 1.00 17.09 478 GLU B O 1
ATOM 4807 N N . GLY B 1 242 ? -15.597 -11.487 -15.151 1.00 16.29 479 GLY B N 1
ATOM 4808 C CA . GLY B 1 242 ? -15.627 -10.053 -15.310 1.00 16.96 479 GLY B CA 1
ATOM 4809 C C . GLY B 1 242 ? -15.579 -9.291 -13.995 1.00 16.10 479 GLY B C 1
ATOM 4810 O O . GLY B 1 242 ? -16.049 -8.171 -13.916 1.00 17.04 479 GLY B O 1
ATOM 4811 N N . TYR B 1 243 ? -14.940 -9.862 -12.985 1.00 15.54 480 TYR B N 1
ATOM 4812 C CA . TYR B 1 243 ? -14.751 -9.224 -11.682 1.00 15.44 480 TYR B CA 1
ATOM 4813 C C . TYR B 1 243 ? -13.594 -8.242 -11.837 1.00 14.61 480 TYR B C 1
ATOM 4814 O O . TYR B 1 243 ? -12.433 -8.654 -12.021 1.00 14.55 480 TYR B O 1
ATOM 4823 N N . ASN B 1 244 ? -13.903 -6.950 -11.838 1.00 14.70 481 ASN B N 1
ATOM 4824 C CA . ASN B 1 244 ? -12.932 -5.890 -12.100 1.00 15.28 481 ASN B CA 1
ATOM 4825 C C . ASN B 1 244 ? -12.209 -6.035 -13.449 1.00 14.94 481 ASN B C 1
ATOM 4826 O O . ASN B 1 244 ? -11.070 -5.580 -13.574 1.00 15.48 481 ASN B O 1
ATOM 4831 N N . CYS B 1 245 ? -12.862 -6.610 -14.446 1.00 15.12 482 CYS B N 1
ATOM 4832 C CA . CYS B 1 245 ? -12.188 -6.786 -15.724 1.00 14.95 482 CYS B CA 1
ATOM 4833 C C . CYS B 1 245 ? -13.160 -7.211 -16.800 1.00 15.19 482 CYS B C 1
ATOM 4834 O O . CYS B 1 245 ? -14.349 -7.455 -16.529 1.00 16.28 482 CYS B O 1
ATOM 4837 N N . ALA B 1 246 ? -12.655 -7.326 -18.029 1.00 15.19 483 ALA B N 1
ATOM 4838 C CA . ALA B 1 246 ? -13.410 -7.888 -19.166 1.00 15.50 483 ALA B CA 1
ATOM 4839 C C . ALA B 1 246 ? -12.425 -8.651 -20.035 1.00 15.51 483 ALA B C 1
ATOM 4840 O O . ALA B 1 246 ? -11.460 -8.082 -20.571 1.00 16.32 483 ALA B O 1
ATOM 4842 N N . LEU B 1 247 ? -12.671 -9.942 -20.188 1.00 15.71 484 LEU B N 1
ATOM 4843 C CA . LEU B 1 247 ? -11.789 -10.858 -20.902 1.00 15.48 484 LEU B CA 1
ATOM 4844 C C . LEU B 1 247 ? -12.180 -11.007 -22.355 1.00 15.75 484 LEU B C 1
ATOM 4845 O O . LEU 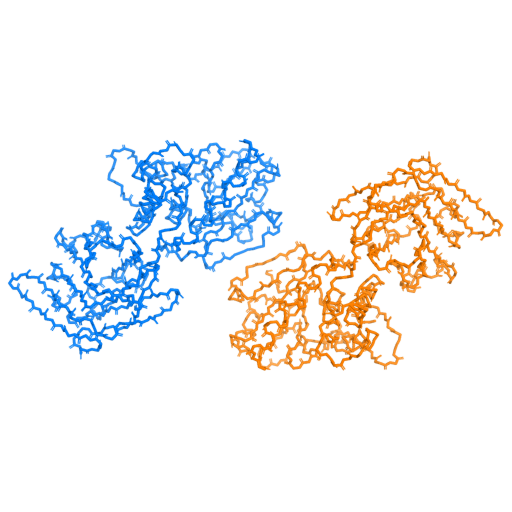B 1 247 ? -13.363 -11.191 -22.667 1.00 16.60 484 LEU B O 1
ATOM 4850 N N . GLN B 1 248 ? -11.187 -10.993 -23.243 1.00 15.56 485 GLN B N 1
ATOM 4851 C CA . GLN B 1 248 ? -11.349 -11.423 -24.636 1.00 16.32 485 GLN B CA 1
ATOM 4852 C C . GLN B 1 248 ? -10.301 -12.491 -24.935 1.00 16.60 485 GLN B C 1
ATOM 4853 O O . GLN B 1 248 ? -9.122 -12.320 -24.631 1.00 17.94 485 GLN B O 1
ATOM 4859 N N . TYR B 1 249 ? -10.744 -13.581 -25.534 1.00 17.04 486 TYR B N 1
ATOM 4860 C CA . TYR B 1 249 ? -9.869 -14.637 -26.008 1.00 16.95 486 TYR B CA 1
ATOM 4861 C C . TYR B 1 249 ? -9.854 -14.624 -27.521 1.00 16.78 486 TYR B C 1
ATOM 4862 O O . TYR B 1 249 ? -10.917 -14.657 -28.148 1.00 18.91 486 TYR B O 1
ATOM 4871 N N . ASP B 1 250 ? -8.665 -14.590 -28.105 1.00 16.68 487 ASP B N 1
ATOM 4872 C CA . ASP B 1 250 ? -8.499 -14.628 -29.552 1.00 17.11 487 ASP B CA 1
ATOM 4873 C C . ASP B 1 250 ? -7.844 -15.966 -29.895 1.00 16.87 487 ASP B C 1
ATOM 4874 O O . ASP B 1 250 ? -6.625 -16.140 -29.745 1.00 17.48 487 ASP B O 1
ATOM 4879 N N . ALA B 1 251 ? -8.659 -16.917 -30.344 1.00 17.80 488 ALA B N 1
ATOM 4880 C CA . ALA B 1 251 ? -8.159 -18.267 -30.621 1.00 19.26 488 ALA B CA 1
ATOM 4881 C C . ALA B 1 251 ? -7.254 -18.276 -31.828 1.00 20.95 488 ALA B C 1
ATOM 4882 O O . ALA B 1 251 ? -6.416 -19.151 -31.936 1.00 24.00 488 ALA B O 1
ATOM 4884 N N . THR B 1 252 ? -7.457 -17.334 -32.751 1.00 21.93 489 THR B N 1
ATOM 4885 C CA . THR B 1 252 ? -6.656 -17.234 -33.985 1.00 24.54 489 THR B CA 1
ATOM 4886 C C . THR B 1 252 ? -5.209 -16.855 -33.654 1.00 23.24 489 THR B C 1
ATOM 4887 O O . THR B 1 252 ? -4.245 -17.443 -34.153 1.00 25.25 489 THR B O 1
ATOM 4891 N N . ASP B 1 253 ? -5.075 -15.885 -32.754 1.00 21.81 490 ASP B N 1
ATOM 4892 C CA A ASP B 1 253 ? -3.803 -15.308 -32.362 0.56 21.80 490 ASP B CA 1
ATOM 4893 C CA B ASP B 1 253 ? -3.742 -15.388 -32.415 0.44 21.46 490 ASP B CA 1
ATOM 4894 C C . ASP B 1 253 ? -3.202 -15.996 -31.127 1.00 20.70 490 ASP B C 1
ATOM 4895 O O . ASP B 1 253 ? -2.094 -15.679 -30.712 1.00 21.25 490 ASP B O 1
ATOM 4904 N N . ASP B 1 254 ? -3.961 -16.903 -30.531 1.00 19.31 491 ASP B N 1
ATOM 4905 C CA . ASP B 1 254 ? -3.534 -17.629 -29.337 1.00 18.17 491 ASP B CA 1
ATOM 4906 C C . ASP B 1 254 ? -3.172 -16.709 -28.169 1.00 17.29 491 ASP B C 1
ATOM 4907 O O . ASP B 1 254 ? -2.103 -16.821 -27.556 1.00 17.81 491 ASP B O 1
ATOM 4912 N N . CYS B 1 255 ? -4.083 -15.804 -27.850 1.00 16.91 492 CYS B N 1
ATOM 4913 C CA . CYS B 1 255 ? -3.800 -14.802 -26.832 1.00 17.13 492 CYS B CA 1
ATOM 4914 C C . CYS B 1 255 ? -5.086 -14.431 -26.108 1.00 16.49 492 CYS B C 1
ATOM 4915 O O . CYS B 1 255 ? -6.197 -14.620 -26.623 1.00 17.96 492 CYS B O 1
ATOM 4920 N N . VAL B 1 256 ? -4.924 -13.920 -24.889 1.00 15.55 493 VAL B N 1
ATOM 4921 C CA . VAL B 1 256 ? -6.014 -13.301 -24.154 1.00 15.86 493 VAL B CA 1
ATOM 4922 C C . VAL B 1 256 ? -5.634 -11.860 -23.866 1.00 15.41 493 VAL B C 1
ATOM 4923 O O . VAL B 1 256 ? -4.470 -11.545 -23.579 1.00 16.06 493 VAL B O 1
ATOM 4927 N N . THR B 1 257 ? -6.643 -11.003 -23.925 1.00 15.70 494 THR B N 1
ATOM 4928 C CA . THR B 1 257 ? -6.490 -9.608 -23.550 1.00 17.52 494 THR B CA 1
ATOM 4929 C C . THR B 1 257 ? -7.604 -9.291 -22.576 1.00 17.70 494 THR B C 1
ATOM 4930 O O . THR B 1 257 ? -8.776 -9.538 -22.860 1.00 19.99 494 THR B O 1
ATOM 4934 N N . CYS B 1 258 ? -7.238 -8.746 -21.427 1.00 17.30 495 CYS B N 1
ATOM 4935 C CA . CYS B 1 258 ? -8.194 -8.437 -20.417 1.00 18.15 495 CYS B CA 1
ATOM 4936 C C . CYS B 1 258 ? -8.134 -6.990 -20.052 1.00 17.32 495 CYS B C 1
ATOM 4937 O O . CYS B 1 258 ? -7.073 -6.526 -19.649 1.00 19.67 495 CYS B O 1
ATOM 4942 N N . GLU B 1 259 ? -9.244 -6.278 -20.225 1.00 17.29 496 GLU B N 1
ATOM 4943 C CA . GLU B 1 259 ? -9.342 -4.913 -19.778 1.00 17.47 496 GLU B CA 1
ATOM 4944 C C . GLU B 1 259 ? -9.424 -4.944 -18.272 1.00 16.68 496 GLU B C 1
ATOM 4945 O O . GLU B 1 259 ? -10.257 -5.657 -17.726 1.00 17.64 496 GLU B O 1
ATOM 4951 N N . VAL B 1 260 ? -8.577 -4.175 -17.603 1.00 15.61 497 VAL B N 1
ATOM 4952 C CA . VAL B 1 260 ? -8.522 -4.151 -16.141 1.00 15.56 497 VAL B CA 1
ATOM 4953 C C . VAL B 1 260 ? -9.246 -2.902 -15.671 1.00 15.72 497 VAL B C 1
ATOM 4954 O O . VAL B 1 260 ? -8.918 -1.800 -16.104 1.00 16.40 497 VAL B O 1
ATOM 4958 N N . LYS B 1 261 ? -10.235 -3.104 -14.793 1.00 15.85 498 LYS B N 1
ATOM 4959 C CA . LYS B 1 261 ? -11.090 -2.027 -14.325 1.00 16.64 498 LYS B CA 1
ATOM 4960 C C . LYS B 1 261 ? -10.797 -1.699 -12.866 1.00 16.49 498 LYS B C 1
ATOM 4961 O O . LYS B 1 261 ? -10.460 -2.589 -12.064 1.00 16.74 498 LYS B O 1
ATOM 4967 N N . ASN B 1 262 ? -10.952 -0.409 -12.530 1.00 17.01 499 ASN B N 1
ATOM 4968 C CA . ASN B 1 262 ? -10.934 0.023 -11.141 1.00 17.24 499 ASN B CA 1
ATOM 4969 C C . ASN B 1 262 ? -9.585 -0.097 -10.457 1.00 16.90 499 ASN B C 1
ATOM 4970 O O . ASN B 1 262 ? -9.512 -0.105 -9.230 1.00 17.91 499 ASN B O 1
ATOM 4975 N N . CYS B 1 263 ? -8.493 -0.134 -11.221 1.00 16.61 500 CYS B N 1
ATOM 4976 C CA . CYS B 1 263 ? -7.189 -0.208 -10.578 1.00 16.17 500 CYS B CA 1
ATOM 4977 C C . CYS B 1 263 ? -6.924 1.079 -9.805 1.00 16.42 500 CYS B C 1
ATOM 4978 O O . CYS B 1 263 ? -7.088 2.173 -10.350 1.00 17.38 500 CYS B O 1
ATOM 4981 N N . PRO B 1 264 ? -6.488 0.980 -8.539 1.00 16.77 501 PRO B N 1
ATOM 4982 C CA . PRO B 1 264 ? -6.078 2.206 -7.831 1.00 17.43 501 PRO B CA 1
ATOM 4983 C C . PRO B 1 264 ? -4.757 2.732 -8.390 1.00 17.42 501 PRO B C 1
ATOM 4984 O O . PRO B 1 264 ? -4.048 2.033 -9.125 1.00 17.56 501 PRO B O 1
ATOM 4988 N N . VAL B 1 265 ? -4.416 3.951 -8.013 1.00 17.78 502 VAL B N 1
ATOM 4989 C CA . VAL B 1 265 ? -3.099 4.477 -8.338 1.00 17.94 502 VAL B CA 1
ATOM 4990 C C . VAL B 1 265 ? -2.026 3.593 -7.711 1.00 17.52 502 VAL B C 1
ATOM 4991 O O . VAL B 1 265 ? -2.082 3.278 -6.513 1.00 18.77 502 VAL B O 1
ATOM 4995 N N . LEU B 1 266 ? -1.059 3.197 -8.530 1.00 16.93 503 LEU B N 1
ATOM 4996 C CA . LEU B 1 266 ? 0.061 2.353 -8.108 1.00 16.80 503 LEU B CA 1
ATOM 4997 C C . LEU B 1 266 ? 1.340 3.177 -8.106 1.00 16.58 503 LEU B C 1
ATOM 4998 O O . LEU B 1 266 ? 1.586 3.943 -9.042 1.00 17.24 503 LEU B O 1
ATOM 5003 N N . ALA B 1 267 ? 2.169 2.943 -7.095 1.00 17.20 504 ALA B N 1
ATOM 5004 C CA . ALA B 1 267 ? 3.451 3.619 -6.997 1.00 17.90 504 ALA B CA 1
ATOM 5005 C C . ALA B 1 267 ? 4.412 2.670 -6.306 1.00 18.14 504 ALA B C 1
ATOM 5006 O O . ALA B 1 267 ? 4.047 1.995 -5.325 1.00 20.50 504 ALA B O 1
ATOM 5008 N N . GLY B 1 268 ? 5.645 2.621 -6.799 1.00 17.06 505 GLY B N 1
ATOM 5009 C CA . GLY B 1 268 ? 6.689 1.844 -6.154 1.00 16.78 505 GLY B CA 1
ATOM 5010 C C . GLY B 1 268 ? 6.748 0.404 -6.662 1.00 15.84 505 GLY B C 1
ATOM 5011 O O . GLY B 1 268 ? 6.546 0.132 -7.845 1.00 15.77 505 GLY B O 1
ATOM 5012 N N . ASP B 1 269 ? 7.064 -0.511 -5.758 1.00 15.30 506 ASP B N 1
ATOM 5013 C CA . ASP B 1 269 ? 7.254 -1.918 -6.140 1.00 15.12 506 ASP B CA 1
ATOM 5014 C C . ASP B 1 269 ? 5.914 -2.621 -6.124 1.00 15.39 506 ASP B C 1
ATOM 5015 O O . ASP B 1 269 ? 5.196 -2.607 -5.118 1.00 17.71 506 ASP B O 1
ATOM 5020 N N . ILE B 1 270 ? 5.564 -3.222 -7.251 1.00 14.38 507 ILE B N 1
ATOM 5021 C CA . ILE B 1 270 ? 4.271 -3.860 -7.460 1.00 14.17 507 ILE B CA 1
ATOM 5022 C C . ILE B 1 270 ? 4.515 -5.319 -7.764 1.00 13.54 507 ILE B C 1
ATOM 5023 O O . ILE B 1 270 ? 5.380 -5.657 -8.575 1.00 14.38 507 ILE B O 1
ATOM 5028 N N . LYS B 1 271 ? 3.780 -6.195 -7.087 1.00 14.15 508 LYS B N 1
ATOM 5029 C CA . LYS B 1 271 ? 3.836 -7.642 -7.298 1.00 13.97 508 LYS B CA 1
ATOM 5030 C C . LYS B 1 271 ? 2.517 -8.042 -7.939 1.00 13.64 508 LYS B C 1
ATOM 5031 O O . LYS B 1 271 ? 1.438 -7.674 -7.462 1.00 14.69 508 LYS B O 1
ATOM 5037 N N . VAL B 1 272 ? 2.608 -8.813 -9.018 1.00 13.42 509 VAL B N 1
ATOM 5038 C CA . VAL B 1 272 ? 1.437 -9.252 -9.752 1.00 13.60 509 VAL B CA 1
ATOM 5039 C C . VAL B 1 272 ? 1.435 -10.765 -9.767 1.00 13.33 509 VAL B C 1
ATOM 5040 O O . VAL B 1 272 ? 2.415 -11.374 -10.222 1.00 14.04 509 VAL B O 1
ATOM 5044 N N . ARG B 1 273 ? 0.366 -11.362 -9.245 1.00 13.75 510 ARG B N 1
ATOM 5045 C CA . ARG B 1 273 ? 0.266 -12.818 -9.147 1.00 13.75 510 ARG B CA 1
ATOM 5046 C C . ARG B 1 273 ? -0.879 -13.310 -10.005 1.00 13.67 510 ARG B C 1
ATOM 5047 O O . ARG B 1 273 ? -1.971 -12.729 -9.984 1.00 14.84 510 ARG B O 1
ATOM 5055 N N . PHE B 1 274 ? -0.654 -14.396 -10.737 1.00 13.76 511 PHE B N 1
ATOM 5056 C CA . PHE B 1 274 ? -1.695 -15.032 -11.543 1.00 13.83 511 PHE B CA 1
ATOM 5057 C C . PHE B 1 274 ? -2.029 -16.370 -10.944 1.00 14.41 511 PHE B C 1
ATOM 5058 O O . PHE B 1 274 ? -1.144 -17.202 -10.714 1.00 15.54 511 PHE B O 1
ATOM 5066 N N . MET B 1 275 ? -3.314 -16.552 -10.722 1.00 15.70 512 MET B N 1
ATOM 5067 C CA A MET B 1 275 ? -3.858 -17.752 -10.121 0.82 16.68 512 MET B CA 1
ATOM 5068 C CA B MET B 1 275 ? -3.860 -17.767 -10.129 0.18 16.54 512 MET B CA 1
ATOM 5069 C C . MET B 1 275 ? -4.772 -18.466 -11.114 1.00 16.44 512 MET B C 1
ATOM 5070 O O . MET B 1 275 ? -5.286 -17.843 -12.062 1.00 16.23 512 MET B O 1
ATOM 5079 N N . SER B 1 276 ? -4.979 -19.761 -10.895 1.00 17.48 513 SER B N 1
ATOM 5080 C CA . SER B 1 276 ? -5.819 -20.551 -11.790 1.00 17.98 513 SER B CA 1
ATOM 5081 C C . SER B 1 276 ? -6.696 -21.509 -11.036 1.00 18.48 513 SER B C 1
ATOM 5082 O O . SER B 1 276 ? -6.254 -22.162 -10.090 1.00 19.99 513 SER B O 1
ATOM 5085 N N . THR B 1 277 ? -7.941 -21.643 -11.490 1.00 18.38 514 THR B N 1
ATOM 5086 C CA . THR B 1 277 ? -8.827 -22.677 -10.951 1.00 19.58 514 THR B CA 1
ATOM 5087 C C . THR B 1 277 ? -8.498 -24.053 -11.526 1.00 19.34 514 THR B C 1
ATOM 5088 O O . THR B 1 277 ? -9.088 -25.041 -11.115 1.00 22.01 514 THR B O 1
ATOM 5092 N N . SER B 1 278 ? -7.592 -24.151 -12.502 1.00 19.87 515 SER B N 1
ATOM 5093 C CA . SER B 1 278 ? -7.204 -25.449 -13.066 1.00 21.31 515 SER B CA 1
ATOM 5094 C C . SER B 1 278 ? -6.172 -26.119 -12.207 1.00 22.41 515 SER B C 1
ATOM 5095 O O . SER B 1 278 ? -5.029 -25.661 -12.134 1.00 23.68 515 SER B O 1
ATOM 5100 N N . LYS B 1 279 ? -6.536 -27.225 -11.578 1.00 24.69 516 LYS B N 1
ATOM 5101 C CA A LYS B 1 279 ? -5.540 -27.911 -10.755 0.44 24.99 516 LYS B CA 1
ATOM 5102 C CA B LYS B 1 279 ? -5.624 -28.041 -10.784 0.56 25.28 516 LYS B CA 1
ATOM 5103 C C . LYS B 1 279 ? -4.428 -28.500 -11.627 1.00 25.53 516 LYS B C 1
ATOM 5104 O O . LYS B 1 279 ? -3.311 -28.703 -11.123 1.00 26.77 516 LYS B O 1
ATOM 5115 N N . SER B 1 280 ? -4.700 -28.709 -12.922 1.00 24.06 517 SER B N 1
ATOM 5116 C CA . SER B 1 280 ? -3.696 -29.198 -13.864 1.00 24.40 517 SER B CA 1
ATOM 5117 C C . SER B 1 280 ? -2.539 -28.222 -14.148 1.00 23.09 517 SER B C 1
ATOM 5118 O O . SER B 1 280 ? -1.503 -28.636 -14.667 1.00 25.37 517 SER B O 1
ATOM 5121 N N . LEU B 1 281 ? -2.716 -26.941 -13.834 1.00 21.72 518 LEU B N 1
ATOM 5122 C CA . LEU B 1 281 ? -1.650 -25.954 -14.026 1.00 20.42 518 LEU B CA 1
ATOM 5123 C C . LEU B 1 281 ? -0.842 -25.856 -12.734 1.00 19.81 518 LEU B C 1
ATOM 5124 O O . LEU B 1 281 ? -1.371 -25.405 -11.731 1.00 20.61 518 LEU B O 1
ATOM 5129 N N . PRO B 1 282 ? 0.416 -26.333 -12.730 1.00 20.59 519 PRO B N 1
ATOM 5130 C CA . PRO B 1 282 ? 1.133 -26.385 -11.456 1.00 20.13 519 PRO B CA 1
ATOM 5131 C C . PRO B 1 282 ? 1.410 -25.006 -10.854 1.00 19.02 519 PRO B C 1
ATOM 5132 O O . PRO B 1 282 ? 1.571 -24.001 -11.564 1.00 19.80 519 PRO B O 1
ATOM 5136 N N . ARG B 1 283 ? 1.451 -24.982 -9.533 1.00 19.11 520 ARG B N 1
ATOM 5137 C CA . ARG B 1 283 ? 1.947 -23.815 -8.789 1.00 19.93 520 ARG B CA 1
ATOM 5138 C C . ARG B 1 283 ? 3.449 -23.959 -8.577 1.00 19.42 520 ARG B C 1
ATOM 5139 O O . ARG B 1 283 ? 3.935 -25.063 -8.317 1.00 21.72 520 ARG B O 1
ATOM 5147 N N . GLY B 1 284 ? 4.188 -22.860 -8.703 1.00 19.26 521 GLY B N 1
ATOM 5148 C CA . GLY B 1 284 ? 5.619 -22.829 -8.402 1.00 19.13 521 GLY B CA 1
ATOM 5149 C C . GLY B 1 284 ? 5.839 -22.152 -7.075 1.00 18.50 521 GLY B C 1
ATOM 5150 O O . GLY B 1 284 ? 5.136 -22.427 -6.100 1.00 21.22 521 GLY B O 1
ATOM 5151 N N . TYR B 1 285 ? 6.777 -21.220 -7.039 1.00 17.18 522 TYR B N 1
ATOM 5152 C CA . TYR B 1 285 ? 6.937 -20.377 -5.868 1.00 16.94 522 TYR B CA 1
ATOM 5153 C C . TYR B 1 285 ? 5.709 -19.485 -5.693 1.00 16.51 522 TYR B C 1
ATOM 5154 O O . TYR B 1 285 ? 4.942 -19.242 -6.646 1.00 16.61 522 TYR B O 1
ATOM 5163 N N . ASP B 1 286 ? 5.567 -18.958 -4.486 1.00 17.40 523 ASP B N 1
ATOM 5164 C CA . ASP B 1 286 ? 4.555 -17.949 -4.187 1.00 17.53 523 ASP B CA 1
ATOM 5165 C C . ASP B 1 286 ? 3.135 -18.493 -4.334 1.00 17.43 523 ASP B C 1
ATOM 5166 O O . ASP B 1 286 ? 2.177 -17.726 -4.517 1.00 18.32 523 ASP B O 1
ATOM 5171 N N . ASN B 1 287 ? 3.002 -19.809 -4.210 1.00 17.82 524 ASN B N 1
ATOM 5172 C CA . ASN B 1 287 ? 1.714 -20.444 -4.217 1.00 18.60 524 ASN B CA 1
ATOM 5173 C C . ASN B 1 287 ? 0.852 -20.070 -5.427 1.00 17.90 524 ASN B C 1
ATOM 5174 O O . ASN B 1 287 ? -0.376 -19.969 -5.315 1.00 19.11 524 ASN B O 1
ATOM 5179 N N . CYS B 1 288 ? 1.465 -19.936 -6.602 1.00 17.00 525 CYS B N 1
ATOM 5180 C CA . CYS B 1 288 ? 0.670 -19.635 -7.800 1.00 16.76 525 CYS B CA 1
ATOM 5181 C C . CYS B 1 288 ? 1.421 -20.092 -9.039 1.00 15.99 525 CYS B C 1
ATOM 5182 O O . CYS B 1 288 ? 2.631 -20.337 -8.987 1.00 16.03 525 CYS B O 1
ATOM 5185 N N . PRO B 1 289 ? 0.709 -20.216 -10.184 1.00 15.92 526 PRO B N 1
ATOM 5186 C CA . PRO B 1 289 ? 1.382 -20.602 -11.422 1.00 16.04 526 PRO B CA 1
ATOM 5187 C C . PRO B 1 289 ? 2.475 -19.621 -11.851 1.00 14.64 526 PRO B C 1
ATOM 5188 O O . PRO B 1 289 ? 3.576 -20.068 -12.196 1.00 15.67 526 PRO B O 1
ATOM 5192 N N . PHE B 1 290 ? 2.227 -18.304 -11.848 1.00 14.51 527 PHE B N 1
ATOM 5193 C CA . PHE B 1 290 ? 3.274 -17.376 -12.285 1.00 14.11 527 PHE B CA 1
ATOM 5194 C C . PHE B 1 290 ? 3.023 -16.007 -11.696 1.00 13.29 527 PHE B C 1
ATOM 5195 O O . PHE B 1 290 ? 1.870 -15.627 -11.437 1.00 13.79 527 PHE B O 1
ATOM 5203 N N . TYR B 1 291 ? 4.107 -15.251 -11.504 1.00 13.28 528 TYR B N 1
ATOM 5204 C CA . TYR B 1 291 ? 4.011 -13.934 -10.845 1.00 13.56 528 TYR B CA 1
ATOM 5205 C C . TYR B 1 291 ? 5.240 -13.132 -11.243 1.00 13.15 528 TYR B C 1
ATOM 5206 O O . TYR B 1 291 ? 6.194 -13.674 -11.830 1.00 13.77 528 TYR B O 1
ATOM 5215 N N . PHE B 1 292 ? 5.250 -11.852 -10.909 1.00 13.30 529 PHE B N 1
ATOM 5216 C CA . PHE B 1 292 ? 6.445 -11.012 -11.145 1.00 13.70 529 PHE B CA 1
ATOM 5217 C C . PHE B 1 292 ? 6.327 -9.721 -10.365 1.00 13.34 529 PHE B C 1
ATOM 5218 O O . PHE B 1 292 ? 5.220 -9.295 -9.979 1.00 13.95 529 PHE B O 1
ATOM 5226 N N . TRP B 1 293 ? 7.473 -9.086 -10.175 1.00 13.40 530 TRP B N 1
ATOM 5227 C CA . TRP B 1 293 ? 7.578 -7.746 -9.597 1.00 13.53 530 TRP B CA 1
ATOM 5228 C C . TRP B 1 293 ? 8.071 -6.752 -10.625 1.00 13.45 530 TRP B C 1
ATOM 5229 O O . TRP B 1 293 ? 8.924 -7.068 -11.469 1.00 14.43 530 TRP B O 1
ATOM 5240 N N . PHE B 1 294 ? 7.634 -5.503 -10.496 1.00 13.70 531 PHE B N 1
ATOM 5241 C CA . PHE B 1 294 ? 8.235 -4.393 -11.221 1.00 14.15 531 PHE B CA 1
ATOM 5242 C C . PHE B 1 294 ? 8.094 -3.140 -10.386 1.00 13.94 531 PHE B C 1
ATOM 5243 O O . PHE B 1 294 ? 7.306 -3.101 -9.434 1.00 14.87 531 PHE B O 1
ATOM 5251 N N . ASN B 1 295 ? 8.860 -2.108 -10.738 1.00 14.47 532 ASN B N 1
ATOM 5252 C CA . ASN B 1 295 ? 8.775 -0.819 -10.070 1.00 15.50 532 ASN B CA 1
ATOM 5253 C C . ASN B 1 295 ? 8.215 0.211 -11.016 1.00 15.36 532 ASN B C 1
ATOM 5254 O O . ASN B 1 295 ? 8.698 0.361 -12.142 1.00 16.36 532 ASN B O 1
ATOM 5259 N N . THR B 1 296 ? 7.169 0.919 -10.574 1.00 15.67 533 THR B N 1
ATOM 5260 C CA . THR B 1 296 ? 6.489 1.868 -11.466 1.00 17.08 533 THR B CA 1
ATOM 5261 C C . THR B 1 296 ? 7.428 2.920 -12.030 1.00 17.13 533 THR B C 1
ATOM 5262 O O . THR B 1 296 ? 7.237 3.359 -13.155 1.00 18.54 533 THR B O 1
ATOM 5266 N N . SER B 1 297 ? 8.416 3.347 -11.247 1.00 17.46 534 SER B N 1
ATOM 5267 C CA . SER B 1 297 ? 9.322 4.423 -11.677 1.00 18.88 534 SER B CA 1
ATOM 5268 C C . SER B 1 297 ? 10.273 3.993 -12.785 1.00 19.33 534 SER B C 1
ATOM 5269 O O . SER B 1 297 ? 10.889 4.846 -13.437 1.00 21.05 534 SER B O 1
ATOM 5274 N N . LEU B 1 298 ? 10.387 2.681 -12.987 1.00 18.62 535 LEU B N 1
ATOM 5275 C CA A LEU B 1 298 ? 11.283 2.146 -14.002 0.80 19.83 535 LEU B CA 1
ATOM 5276 C CA B LEU B 1 298 ? 11.280 2.022 -13.941 0.20 18.98 535 LEU B CA 1
ATOM 5277 C C . LEU B 1 298 ? 10.561 1.652 -15.248 1.00 19.73 535 LEU B C 1
ATOM 5278 O O . LEU B 1 298 ? 11.188 1.190 -16.195 1.00 21.40 535 LEU B O 1
ATOM 5287 N N . VAL B 1 299 ? 9.237 1.804 -15.282 1.00 19.76 536 VAL B N 1
ATOM 5288 C CA . VAL B 1 299 ? 8.442 1.514 -16.470 1.00 20.40 536 VAL B CA 1
ATOM 5289 C C . VAL B 1 299 ? 8.773 2.524 -17.544 1.00 21.38 536 VAL B C 1
ATOM 5290 O O . VAL B 1 299 ? 8.948 3.703 -17.260 1.00 23.16 536 VAL B O 1
ATOM 5294 N N . GLU B 1 300 ? 8.859 2.036 -18.771 1.00 22.36 537 GLU B N 1
ATOM 5295 C CA . GLU B 1 300 ? 9.138 2.847 -19.951 1.00 24.73 537 GLU B CA 1
ATOM 5296 C C . GLU B 1 300 ? 7.889 2.877 -20.814 1.00 24.24 537 GLU B C 1
ATOM 5297 O O . GLU B 1 300 ? 7.299 1.843 -21.097 1.00 24.70 537 GLU B O 1
ATOM 5303 N N . GLY B 1 301 ? 7.469 4.065 -21.226 1.00 24.82 538 GLY B N 1
ATOM 5304 C CA . GLY B 1 301 ? 6.311 4.177 -22.100 1.00 24.05 538 GLY B CA 1
ATOM 5305 C C . GLY B 1 301 ? 5.036 3.760 -21.383 1.00 23.01 538 GLY B C 1
ATOM 5306 O O . GLY B 1 301 ? 4.897 3.999 -20.181 1.00 25.22 538 GLY B O 1
ATOM 5307 N N . ASP B 1 302 ? 4.124 3.118 -22.111 1.00 21.42 539 ASP B N 1
ATOM 5308 C CA . ASP B 1 302 ? 2.784 2.818 -21.593 1.00 20.92 539 ASP B CA 1
A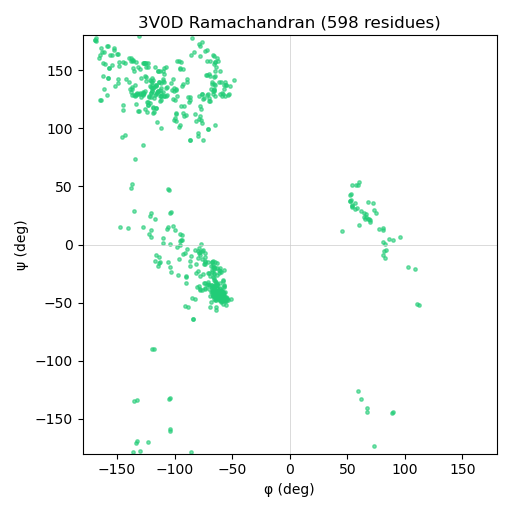TOM 5309 C C . ASP B 1 302 ? 2.569 1.357 -21.224 1.00 19.14 539 ASP B C 1
ATOM 5310 O O . ASP B 1 302 ? 1.433 0.936 -21.038 1.00 19.56 539 ASP B O 1
ATOM 5315 N N . HIS B 1 303 ? 3.643 0.584 -21.104 1.00 18.04 540 HIS B N 1
ATOM 5316 C CA . HIS B 1 303 ? 3.481 -0.840 -20.839 1.00 17.43 540 HIS B CA 1
ATOM 5317 C C . HIS B 1 303 ? 4.775 -1.433 -20.347 1.00 17.45 540 HIS B C 1
ATOM 5318 O O . HIS B 1 303 ? 5.843 -0.835 -20.469 1.00 19.35 540 HIS B O 1
ATOM 5325 N N . VAL B 1 304 ? 4.674 -2.638 -19.801 1.00 17.01 541 VAL B N 1
ATOM 5326 C CA . VAL B 1 304 ? 5.833 -3.475 -19.577 1.00 17.35 541 VAL B CA 1
ATOM 5327 C C . VAL B 1 304 ? 5.481 -4.865 -20.083 1.00 16.70 541 VAL B C 1
ATOM 5328 O O . VAL B 1 304 ? 4.417 -5.407 -19.756 1.00 16.83 541 VAL B O 1
ATOM 5332 N N . THR B 1 305 ? 6.365 -5.412 -20.905 1.00 17.11 542 THR B N 1
ATOM 5333 C CA . THR B 1 305 ? 6.206 -6.746 -21.451 1.00 17.24 542 THR B CA 1
ATOM 5334 C C . THR B 1 305 ? 7.307 -7.612 -20.920 1.00 16.88 542 THR B C 1
ATOM 5335 O O . THR B 1 305 ? 8.491 -7.243 -20.976 1.00 19.30 542 THR B O 1
ATOM 5339 N N . LEU B 1 306 ? 6.938 -8.781 -20.412 1.00 15.78 543 LEU B N 1
ATOM 5340 C CA . LEU B 1 306 ? 7.868 -9.753 -19.857 1.00 16.08 543 LEU B CA 1
ATOM 5341 C C . LEU B 1 306 ? 7.813 -11.032 -20.667 1.00 16.25 543 LEU B C 1
ATOM 5342 O O . LEU B 1 306 ? 6.732 -11.602 -20.887 1.00 16.68 543 LEU B O 1
ATOM 5351 N N . LYS B 1 307 ? 8.980 -11.461 -21.126 1.00 17.24 544 LYS B N 1
ATOM 5352 C CA . LYS B 1 307 ? 9.128 -12.723 -21.797 1.00 18.17 544 LYS B CA 1
ATOM 5353 C C . LYS B 1 307 ? 9.137 -13.863 -20.781 1.00 17.14 544 LYS B C 1
ATOM 5354 O O . LYS B 1 307 ? 9.236 -13.657 -19.570 1.00 16.73 544 LYS B O 1
ATOM 5360 N N . ARG B 1 308 ? 9.071 -15.083 -21.275 1.00 18.23 545 ARG B N 1
ATOM 5361 C CA . ARG B 1 308 ? 8.965 -16.239 -20.414 1.00 18.11 545 ARG B CA 1
ATOM 5362 C C . ARG B 1 308 ? 10.059 -16.281 -19.326 1.00 17.70 545 ARG B C 1
ATOM 5363 O O . ARG B 1 308 ? 9.783 -16.513 -18.148 1.00 17.72 545 ARG B O 1
ATOM 5371 N N A GLU B 1 309 ? 11.289 -16.011 -19.761 0.70 17.93 546 GLU B N 1
ATOM 5372 N N B GLU B 1 309 ? 11.314 -16.058 -19.705 0.30 17.34 546 GLU B N 1
ATOM 5373 C CA A GLU B 1 309 ? 12.466 -16.040 -18.892 0.70 19.50 546 GLU B CA 1
ATOM 5374 C CA B GLU B 1 309 ? 12.403 -16.150 -18.722 0.30 17.48 546 GLU B CA 1
ATOM 5375 C C A GLU B 1 309 ? 12.408 -14.975 -17.794 0.70 18.27 546 GLU B C 1
ATOM 5376 C C B GLU B 1 309 ? 12.456 -14.930 -17.797 0.30 17.03 546 GLU B C 1
ATOM 5377 O O A GLU B 1 309 ? 13.107 -15.089 -16.779 0.70 19.30 546 GLU B O 1
ATOM 5378 O O B GLU B 1 309 ? 13.310 -14.860 -16.914 0.30 17.28 546 GLU B O 1
ATOM 5389 N N . GLU B 1 310 ? 11.579 -13.957 -18.021 1.00 16.64 547 GLU B N 1
ATOM 5390 C CA A GLU B 1 310 ? 11.473 -12.776 -17.164 0.69 16.61 547 GLU B CA 1
ATOM 5391 C CA B GLU B 1 310 ? 11.504 -12.803 -17.144 0.31 16.30 547 GLU B CA 1
ATOM 5392 C C . GLU B 1 310 ? 10.339 -12.883 -16.151 1.00 15.53 547 GLU B C 1
ATOM 5393 O O . GLU B 1 310 ? 10.113 -11.931 -15.405 1.00 16.12 547 GLU B O 1
ATOM 5404 N N . ILE B 1 311 ? 9.628 -14.015 -16.123 1.00 15.08 548 ILE B N 1
ATOM 5405 C CA . ILE B 1 311 ? 8.472 -14.193 -15.257 1.00 14.81 548 ILE B CA 1
ATOM 5406 C C . ILE B 1 311 ? 8.819 -15.261 -14.228 1.00 14.37 548 ILE B C 1
ATOM 5407 O O . ILE B 1 311 ? 9.441 -16.274 -14.568 1.00 15.10 548 ILE B O 1
ATOM 5412 N N . ASP B 1 312 ? 8.401 -15.059 -12.979 1.00 14.07 549 ASP B N 1
ATOM 5413 C CA . ASP B 1 312 ? 8.704 -15.989 -11.903 1.00 14.20 549 ASP B CA 1
ATOM 5414 C C . ASP B 1 312 ? 7.810 -17.224 -11.968 1.00 14.05 549 ASP B C 1
ATOM 5415 O O . ASP B 1 312 ? 6.579 -17.141 -11.844 1.00 14.01 549 ASP B O 1
ATOM 5420 N N . ASN B 1 313 ? 8.497 -18.355 -12.182 1.00 15.00 550 ASN B N 1
ATOM 5421 C CA . ASN B 1 313 ? 8.025 -19.753 -12.297 1.00 15.69 550 ASN B CA 1
ATOM 5422 C C . ASN B 1 313 ? 8.180 -20.266 -13.741 1.00 15.59 550 ASN B C 1
ATOM 5423 O O . ASN B 1 313 ? 8.855 -21.290 -13.943 1.00 16.58 550 ASN B O 1
ATOM 5428 N N . PRO B 1 314 ? 7.682 -19.529 -14.769 1.00 15.52 551 PRO B N 1
ATOM 5429 C CA . PRO B 1 314 ? 8.004 -19.912 -16.160 1.00 16.61 551 PRO B CA 1
ATOM 5430 C C . PRO B 1 314 ? 9.481 -19.813 -16.465 1.00 17.81 551 PRO B C 1
ATOM 5431 O O . PRO B 1 314 ? 9.916 -20.394 -17.456 1.00 18.98 551 PRO B O 1
ATOM 5435 N N . HIS B 1 315 ? 10.253 -19.119 -15.625 1.00 17.78 552 HIS B N 1
ATOM 5436 C CA . HIS B 1 315 ? 11.695 -18.981 -15.844 1.00 19.27 552 HIS B CA 1
ATOM 5437 C C . HIS B 1 315 ? 12.412 -20.316 -15.718 1.00 19.96 552 HIS B C 1
ATOM 5438 O O . HIS B 1 315 ? 13.537 -20.466 -16.202 1.00 21.60 552 HIS B O 1
ATOM 5445 N N . LYS B 1 316 ? 11.787 -21.293 -15.062 1.00 19.34 553 LYS B N 1
ATOM 5446 C CA . LYS B 1 316 ? 12.385 -22.619 -14.896 1.00 20.42 553 LYS B CA 1
ATOM 5447 C C . LYS B 1 316 ? 12.063 -23.512 -16.082 1.00 20.94 553 LYS B C 1
ATOM 5448 O O . LYS B 1 316 ? 10.895 -23.706 -16.434 1.00 20.53 553 LYS B O 1
ATOM 5454 N N . LYS B 1 317 ? 13.111 -24.094 -16.671 1.00 22.20 554 LYS B N 1
ATOM 5455 C CA . LYS B 1 317 ? 12.966 -24.874 -17.900 1.00 23.52 554 LYS B CA 1
ATOM 5456 C C . LYS B 1 317 ? 12.050 -26.087 -17.778 1.00 22.88 554 LYS B C 1
ATOM 5457 O O . LYS B 1 317 ? 11.494 -26.530 -18.775 1.00 23.75 554 LYS B O 1
ATOM 5468 N N . LYS B 1 318 ? 11.860 -26.599 -16.568 1.00 22.81 555 LYS B N 1
ATOM 5469 C CA . LYS B 1 318 ? 10.952 -27.723 -16.380 1.00 23.61 555 LYS B CA 1
ATOM 5470 C C . LYS B 1 318 ? 9.513 -27.373 -16.804 1.00 22.86 555 LYS B C 1
ATOM 5471 O O . LYS B 1 318 ? 8.731 -28.267 -17.077 1.00 24.14 555 LYS B O 1
ATOM 5477 N N . THR B 1 319 ? 9.180 -26.083 -16.867 1.00 21.31 556 THR B N 1
ATOM 5478 C CA . THR B 1 319 ? 7.824 -25.637 -17.197 1.00 20.57 556 THR B CA 1
ATOM 5479 C C . THR B 1 319 ? 7.636 -25.343 -18.686 1.00 20.69 556 THR B C 1
ATOM 5480 O O . THR B 1 319 ? 6.558 -24.876 -19.082 1.00 20.60 556 THR B O 1
ATOM 5484 N N . TRP B 1 320 ? 8.651 -25.596 -19.514 1.00 21.80 557 TRP B N 1
ATOM 5485 C CA . TRP B 1 320 ? 8.648 -25.049 -20.874 1.00 22.40 557 TRP B CA 1
ATOM 5486 C C . TRP B 1 320 ? 7.786 -25.758 -21.913 1.00 23.50 557 TRP B C 1
ATOM 5487 O O . TRP B 1 320 ? 7.654 -25.280 -23.051 1.00 25.49 557 TRP B O 1
ATOM 5498 N N . LYS B 1 321 ? 7.152 -26.856 -21.523 1.00 23.84 558 LYS B N 1
ATOM 5499 C CA . LYS B 1 321 ? 6.094 -27.393 -22.389 1.00 24.99 558 LYS B CA 1
ATOM 5500 C C . LYS B 1 321 ? 4.752 -26.739 -22.104 1.00 24.17 558 LYS B C 1
ATOM 5501 O O . LYS B 1 321 ? 3.826 -26.850 -22.923 1.00 26.76 558 LYS B O 1
ATOM 5512 N N . ILE B 1 322 ? 4.622 -26.110 -20.927 1.00 21.62 559 ILE B N 1
ATOM 5513 C CA . ILE B 1 322 ? 3.407 -25.358 -20.590 1.00 20.38 559 ILE B CA 1
ATOM 5514 C C . ILE B 1 322 ? 3.558 -23.922 -21.082 1.00 19.08 559 ILE B C 1
ATOM 5515 O O . ILE B 1 322 ? 2.692 -23.423 -21.808 1.00 19.28 559 ILE B O 1
ATOM 5520 N N . TYR B 1 323 ? 4.645 -23.266 -20.670 1.00 18.12 560 TYR B N 1
ATOM 5521 C CA . TYR B 1 323 ? 4.939 -21.900 -21.091 1.00 17.47 560 TYR B CA 1
ATOM 5522 C C . TYR B 1 323 ? 5.888 -21.999 -22.257 1.00 18.19 560 TYR B C 1
ATOM 5523 O O . TYR B 1 323 ? 7.075 -22.299 -22.082 1.00 19.62 560 TYR B O 1
ATOM 5532 N N . ARG B 1 324 ? 5.339 -21.843 -23.456 1.00 18.58 561 ARG B N 1
ATOM 5533 C CA . ARG B 1 324 ? 6.105 -22.006 -24.704 1.00 19.23 561 ARG B CA 1
ATOM 5534 C C . ARG B 1 324 ? 6.989 -20.779 -24.958 1.00 19.88 561 ARG B C 1
ATOM 5535 O O . ARG B 1 324 ? 6.942 -19.784 -24.218 1.00 19.41 561 ARG B O 1
ATOM 5543 N N . ASP B 1 325 ? 7.826 -20.845 -25.991 1.00 21.63 562 ASP B N 1
ATOM 5544 C CA . ASP B 1 325 ? 8.851 -19.811 -26.113 1.00 22.85 562 ASP B CA 1
ATOM 5545 C C . ASP B 1 325 ? 8.288 -18.422 -26.371 1.00 22.11 562 ASP B C 1
ATOM 5546 O O . ASP B 1 325 ? 8.965 -17.452 -26.046 1.00 23.21 562 ASP B O 1
ATOM 5551 N N . ASN B 1 326 ? 7.052 -18.342 -26.883 1.00 20.45 563 ASN B N 1
ATOM 5552 C CA . ASN B 1 326 ? 6.391 -17.053 -27.118 1.00 20.63 563 ASN B CA 1
ATOM 5553 C C . ASN B 1 326 ? 5.365 -16.685 -26.044 1.00 18.42 563 ASN B C 1
ATOM 5554 O O . ASN B 1 326 ? 4.592 -15.761 -26.255 1.00 18.89 563 ASN B O 1
ATOM 5559 N N . PHE B 1 327 ? 5.418 -17.357 -24.895 1.00 17.92 564 PHE B N 1
ATOM 5560 C CA . PHE B 1 327 ? 4.599 -16.980 -23.743 1.00 16.62 564 PHE B CA 1
ATOM 5561 C C . PHE B 1 327 ? 5.142 -15.651 -23.185 1.00 16.39 564 PHE B C 1
ATOM 5562 O O . PHE B 1 327 ? 6.340 -15.543 -22.862 1.00 16.81 564 PHE B O 1
ATOM 5570 N N . THR B 1 328 ? 4.267 -14.643 -23.100 1.00 16.23 565 THR B N 1
ATOM 5571 C CA . THR B 1 328 ? 4.640 -13.328 -22.567 1.00 16.15 565 THR B CA 1
ATOM 5572 C C . THR B 1 328 ? 3.437 -12.783 -21.804 1.00 15.37 565 THR B C 1
ATOM 5573 O O . THR B 1 328 ? 2.287 -13.149 -22.086 1.00 15.84 565 THR B O 1
ATOM 5577 N N . VAL B 1 329 ? 3.726 -11.872 -20.885 1.00 14.90 566 VAL B N 1
ATOM 5578 C CA . VAL B 1 329 ? 2.692 -11.123 -20.195 1.00 14.96 566 VAL B CA 1
ATOM 5579 C C . VAL B 1 329 ? 3.025 -9.642 -20.352 1.00 14.67 566 VAL B C 1
ATOM 5580 O O . VAL B 1 329 ? 4.162 -9.226 -20.081 1.00 15.65 566 VAL B O 1
ATOM 5584 N N . LYS B 1 330 ? 2.029 -8.857 -20.778 1.00 15.11 567 LYS B N 1
ATOM 5585 C CA . LYS B 1 330 ? 2.157 -7.426 -20.922 1.00 15.10 567 LYS B CA 1
ATOM 5586 C C . LYS B 1 330 ? 1.137 -6.746 -20.048 1.00 14.86 567 LYS B C 1
ATOM 5587 O O . LYS B 1 330 ? -0.056 -7.068 -20.126 1.00 15.78 567 LYS B O 1
ATOM 5593 N N . LEU B 1 331 ? 1.590 -5.772 -19.248 1.00 14.83 568 LEU B N 1
ATOM 5594 C CA . LEU B 1 331 ? 0.667 -4.859 -18.567 1.00 15.09 568 LEU B CA 1
ATOM 5595 C C . LEU B 1 331 ? 0.665 -3.547 -19.312 1.00 15.00 568 LEU B C 1
ATOM 5596 O O . LEU B 1 331 ? 1.739 -3.012 -19.640 1.00 16.10 568 LEU B O 1
ATOM 5601 N N . THR B 1 332 ? -0.524 -3.024 -19.577 1.00 15.23 569 THR B N 1
ATOM 5602 C CA . THR B 1 332 ? -0.702 -1.706 -20.152 1.00 16.53 569 THR B CA 1
ATOM 5603 C C . THR B 1 332 ? -1.131 -0.763 -19.056 1.00 16.01 569 THR B C 1
ATOM 5604 O O . THR B 1 332 ? -1.950 -1.110 -18.193 1.00 16.37 569 THR B O 1
ATOM 5608 N N . PHE B 1 333 ? -0.566 0.449 -19.095 1.00 16.33 570 PHE B N 1
ATOM 5609 C CA . PHE B 1 333 ? -0.772 1.440 -18.039 1.00 17.14 570 PHE B CA 1
ATOM 5610 C C . PHE B 1 333 ? -1.343 2.740 -18.553 1.00 18.05 570 PHE B C 1
ATOM 5611 O O . PHE B 1 333 ? -1.077 3.115 -19.700 1.00 20.44 570 PHE B O 1
ATOM 5619 N N . SER B 1 334 ? -2.063 3.433 -17.674 1.00 18.58 571 SER B N 1
ATOM 5620 C CA . SER B 1 334 ? -2.331 4.862 -17.841 1.00 19.26 571 SER B CA 1
ATOM 5621 C C . SER B 1 334 ? -1.488 5.629 -16.823 1.00 20.25 571 SER B C 1
ATOM 5622 O O . SER B 1 334 ? -1.156 5.141 -15.752 1.00 20.00 571 SER B O 1
ATOM 5625 N N . ASP B 1 335 ? -1.171 6.862 -17.189 1.00 22.48 572 ASP B N 1
ATOM 5626 C CA . ASP B 1 335 ? -0.435 7.745 -16.319 1.00 25.76 572 ASP B CA 1
ATOM 5627 C C . ASP B 1 335 ? -1.408 8.249 -15.268 1.00 26.62 572 ASP B C 1
ATOM 5628 O O . ASP B 1 335 ? -2.485 8.767 -15.605 1.00 28.77 572 ASP B O 1
ATOM 5633 N N . ALA B 1 336 ? -1.016 8.135 -14.004 1.00 27.84 573 ALA B N 1
ATOM 5634 C CA . ALA B 1 336 ? -1.896 8.466 -12.891 1.00 30.29 573 ALA B CA 1
ATOM 5635 C C . ALA B 1 336 ? -1.340 9.576 -12.001 1.00 32.88 573 ALA B C 1
ATOM 5636 O O . ALA B 1 336 ? -1.659 9.645 -10.807 1.00 33.82 573 ALA B O 1
ATOM 5638 N N . GLU B 1 337 ? -0.511 10.435 -12.586 1.00 35.59 574 GLU B N 1
ATOM 5639 C CA . GLU B 1 337 ? -0.025 11.634 -11.892 1.00 38.16 574 GLU B CA 1
ATOM 5640 C C . GLU B 1 337 ? -1.185 12.553 -11.486 1.00 40.35 574 GLU B C 1
ATOM 5641 O O . GLU B 1 337 ? -2.228 12.588 -12.154 1.00 41.00 574 GLU B O 1
ATOM 5647 N N . ASP B 1 338 ? -0.996 13.276 -10.383 1.00 42.75 575 ASP B N 1
ATOM 5648 C CA . ASP B 1 338 ? -2.031 14.151 -9.825 1.00 44.52 575 ASP B CA 1
ATOM 5649 C C . ASP B 1 338 ? -2.483 15.214 -10.822 1.00 45.07 575 ASP B C 1
ATOM 5650 O O . ASP B 1 338 ? -3.661 15.271 -11.185 1.00 45.95 575 ASP B O 1
#

Organism: Ciona intestinalis (NCBI:txid7719)

Foldseek 3Di:
DLQWDDDDPDTFRKHCLDLFEIFHADQDDDDDPVVHHPVLRVLVCCCPPPNVAEAEEEADLPDDDDCVSNVVRYDYQHAHPQGEGFPVSLLVVLVVVCVSCVVDVSHHYYYYYHGRAAHVLLNQLLNCCVVPVDLASVVSLQSCCCNNHPRDPVDDPCSHHFLQSSVSSRVSSCCVVPVVSDDFDKFKKFWFKKKKAQQCLAFVQFLQFKKKFKDDPRDTQDIAHENVGRQWYWDGDVVRSMIMITGHDTDIDITKMKMAMAGPGPSQDDDPPRHNKIHIDGNSPDDDFKDKAFLCNIGNSVDPVCCVRQPRRTMMMTGIDGDDD/DDPQLLPCWDDDPPATFNKFCLDLFEIFHADCPVNPRPVLRVLVCCCPVPNPAEAEEEADLPDDDDCVSNVVRYHYQHAHPQGEGFPVSLLVVLVVVCVSCVVDVSHHYYYYYHGRAAHVLLNQLLNCCVVPVDLASVVSLQSCQVRNHVHDPVDDDGSHHFLQSSVSSRVSSCCVVPVVSDDFDKFKKFFFKKKKAQQQLAFPQFLQFKKKFKDDPNHTQDIARENVRRQWYWDGDVPRSMIMIGGHDGDIDITKMKMAMAGPRPPQDDDPPRHNKIHIDGRSPDDDFKDKAFQCNIGNSVDPVCCVRQPRRTMMMTGIDGDDD